Protein AF-A0A4Q4W1G9-F1 (afdb_monomer)

Mean predicted aligned error: 10.2 Å

pLDDT: mean 87.45, std 12.02, range [29.67, 98.62]

Secondary structure (DSSP, 8-state):
-PPPPP-BS----SGGG--HHHHHHHHT---EEEEEEEEES--SSEEEEEEEEEE-PPPTT------SEEEEEEE-SSHHHHHHHHHTTHHHHHHHIIIIIGGGS-HHHHTTSPPEEEEEEETTTTEEEEEEE---TT-EE--TTT---HHHHHHHHHHHHHHHHHHHHHHH-TT-HHHHTTSGGGS---SS-HHHHHHHHHHHHHHHGGGS-HHHHHHHHHHGGGHHHHHHHHHSS-GGGEEEE-S--SGGGEEE-TTS-EEE--GGG-EEEETHHHHHHHHHHSS-HHHHHHHHHHHHHHHHHHHHHHSPTTS-PPPPHHHHHHHHHHHHHHHHHHHHHHHHHS---SHHHHHHHHHHHHHHHHHHHTTGGGGS--------SPB---GGGGSPPPP-SSTTB-EEEEEEEEETTTTEEEEEEEEE-TTSSSEEEEEEEEETTTEEEEEEEEEE-PPEEETTEEEEEETTTEEEEEEEPTT-TTTEEEEEEEEEEEEEESSTHHHHH--SPPSEEEEEEEEEEEEE-S--EE-SSSSEEEEEEEEEEEEEETTEEEEEEEEEEEEEEE-SB--TTS-EEEEEEEEEPPPTT----EEEEEEEEE-TTSPPEEEEEEEETTEEEEEEEEEEEEEEEEEE-TT---EEEEEEEEEEEEEETTS--EEEEEEEEEE--EEEE-TTS-EEEEEEEEEEEEETTS-EEEEEEEEEEEE--

Radius of gyration: 28.92 Å; Cα contacts (8 Å, |Δi|>4): 1536; chains: 1; bounding box: 74×59×83 Å

Nearest PDB structures (foldseek):
  4r77-assembly3_A  TM=5.375E-01  e=1.457E-05  Streptococcus pneumoniae
  7s3l-assembly1_A  TM=6.159E-01  e=3.163E-04  Bacillus subtilis PY79
  6jql-assembly1_C  TM=5.377E-01  e=5.324E+00  Escherichia coli K-12
  7red-assembly1_A  TM=2.017E-01  e=4.221E-01  Acinetobacter baumannii NIPH 201
  2fwv-assembly1_A  TM=3.099E-01  e=2.956E+00  Mycobacterium tuberculosis H37Rv

Structure (mmCIF, N/CA/C/O backbone):
data_AF-A0A4Q4W1G9-F1
#
_entry.id   AF-A0A4Q4W1G9-F1
#
loop_
_atom_site.group_PDB
_atom_site.id
_atom_site.type_symbol
_atom_site.label_atom_id
_atom_site.label_alt_id
_atom_site.label_comp_id
_atom_site.label_asym_id
_atom_site.label_entity_id
_atom_site.label_seq_id
_atom_site.pdbx_PDB_ins_code
_atom_site.Cartn_x
_atom_site.Cartn_y
_atom_site.Cartn_z
_atom_site.occupancy
_atom_site.B_iso_or_equiv
_atom_site.auth_seq_id
_atom_site.auth_comp_id
_atom_site.auth_asym_id
_atom_site.auth_atom_id
_atom_site.pdbx_PDB_model_num
ATOM 1 N N . MET A 1 1 ? 17.589 25.157 -29.523 1.00 29.67 1 MET A N 1
ATOM 2 C CA . MET A 1 1 ? 17.420 25.247 -28.058 1.00 29.67 1 MET A CA 1
ATOM 3 C C . MET A 1 1 ? 16.070 24.643 -27.734 1.00 29.67 1 MET A C 1
ATOM 5 O O . MET A 1 1 ? 15.065 25.324 -27.847 1.00 29.67 1 MET A O 1
ATOM 9 N N . THR A 1 2 ? 16.032 23.342 -27.477 1.00 39.53 2 THR A N 1
ATOM 10 C CA . THR A 1 2 ? 14.802 22.628 -27.119 1.00 39.53 2 THR A CA 1
ATOM 11 C C . THR A 1 2 ? 14.507 22.911 -25.652 1.00 39.53 2 THR A C 1
ATOM 13 O O . THR A 1 2 ? 15.390 22.745 -24.807 1.00 39.53 2 THR A O 1
ATOM 16 N N . THR A 1 3 ? 13.313 23.416 -25.364 1.00 47.22 3 THR A N 1
ATOM 17 C CA . THR A 1 3 ? 12.813 23.644 -24.006 1.00 47.22 3 THR A CA 1
ATOM 18 C C . THR A 1 3 ? 12.919 22.341 -23.210 1.00 47.22 3 THR A C 1
ATOM 20 O O . THR A 1 3 ? 12.596 21.266 -23.711 1.00 47.22 3 THR A O 1
ATOM 23 N N . LYS A 1 4 ? 13.463 22.406 -21.987 1.00 51.66 4 LYS A N 1
ATOM 24 C CA . LYS A 1 4 ? 13.460 21.248 -21.083 1.00 51.66 4 LYS A CA 1
ATOM 25 C C . LYS A 1 4 ? 11.997 20.927 -20.749 1.00 51.66 4 LYS A C 1
ATOM 27 O O . LYS A 1 4 ? 11.289 21.874 -20.399 1.00 51.66 4 LYS A O 1
ATOM 32 N N . PRO A 1 5 ? 11.544 19.664 -20.827 1.00 58.09 5 PRO A N 1
ATOM 33 C CA . PRO A 1 5 ? 10.212 19.315 -20.358 1.00 58.09 5 PRO A CA 1
ATOM 34 C C . PRO A 1 5 ? 10.134 19.637 -18.862 1.00 58.09 5 PRO A C 1
ATOM 36 O O . PRO A 1 5 ? 10.911 19.124 -18.061 1.00 58.09 5 PRO A O 1
ATOM 39 N N . THR A 1 6 ? 9.244 20.552 -18.496 1.00 60.78 6 THR A N 1
ATOM 40 C CA . THR A 1 6 ? 8.862 20.815 -17.107 1.00 60.78 6 THR A CA 1
ATOM 41 C C . THR A 1 6 ? 7.570 20.072 -16.824 1.00 60.78 6 THR A C 1
ATOM 43 O O . THR A 1 6 ? 6.711 20.020 -17.703 1.00 60.78 6 THR A O 1
ATOM 46 N N . LEU A 1 7 ? 7.418 19.530 -15.613 1.00 70.00 7 LEU A N 1
ATOM 47 C CA . LEU A 1 7 ? 6.192 18.846 -15.209 1.00 70.00 7 LEU A CA 1
ATOM 48 C C . LEU A 1 7 ? 5.003 19.816 -15.325 1.00 70.00 7 LEU A C 1
ATOM 50 O O . LEU A 1 7 ? 4.918 20.793 -14.580 1.00 70.00 7 LEU A O 1
ATOM 54 N N . SER A 1 8 ? 4.137 19.588 -16.311 1.00 73.44 8 SER A N 1
ATOM 55 C CA . SER A 1 8 ? 2.957 20.418 -16.562 1.00 73.44 8 SER A CA 1
ATOM 56 C C . SER A 1 8 ? 1.809 19.980 -15.660 1.00 73.44 8 SER A C 1
ATOM 58 O O . SER A 1 8 ? 1.554 18.786 -15.542 1.00 73.44 8 SER A O 1
ATOM 60 N N . ALA A 1 9 ? 1.065 20.931 -15.089 1.00 66.06 9 ALA A N 1
ATOM 61 C CA . ALA A 1 9 ? -0.180 20.633 -14.373 1.00 66.06 9 ALA A CA 1
ATOM 62 C C . ALA A 1 9 ? -1.317 20.178 -15.314 1.00 66.06 9 ALA A C 1
ATOM 64 O O . ALA A 1 9 ? -2.353 19.706 -14.855 1.00 66.06 9 ALA A O 1
ATOM 65 N N . GLN A 1 10 ? -1.137 20.328 -16.631 1.00 70.94 10 GLN A N 1
ATOM 66 C CA . GLN A 1 10 ? -2.076 19.851 -17.644 1.00 70.94 10 GLN A CA 1
ATOM 67 C C . GLN A 1 10 ? -1.674 18.441 -18.084 1.00 70.94 10 GLN A C 1
ATOM 69 O O . GLN A 1 10 ? -0.694 18.282 -18.814 1.00 70.94 10 GLN A O 1
ATOM 74 N N . ALA A 1 11 ? -2.427 17.438 -17.629 1.00 79.56 11 ALA A N 1
ATOM 75 C CA . ALA A 1 11 ? -2.339 16.064 -18.113 1.00 79.56 11 ALA A CA 1
ATOM 76 C C . ALA A 1 11 ? -3.433 15.799 -19.159 1.00 79.56 11 ALA A C 1
ATOM 78 O O . ALA A 1 11 ? -4.575 16.227 -18.999 1.00 79.56 11 ALA A O 1
ATOM 79 N N . ILE A 1 12 ? -3.076 15.087 -20.225 1.00 88.50 12 ILE A N 1
ATOM 80 C CA . ILE A 1 12 ? -4.009 14.573 -21.229 1.00 88.50 12 ILE A CA 1
ATOM 81 C C . ILE A 1 12 ? -4.560 13.243 -20.717 1.00 88.50 12 ILE A C 1
ATOM 83 O O . ILE A 1 12 ? -3.827 12.273 -20.549 1.00 88.50 12 ILE A O 1
ATOM 87 N N . GLU A 1 13 ? -5.862 13.184 -20.487 1.00 86.50 13 GLU A N 1
ATOM 88 C CA . GLU A 1 13 ? -6.550 11.998 -19.973 1.00 86.50 13 GLU A CA 1
ATOM 89 C C . GLU A 1 13 ? -7.184 11.169 -21.091 1.00 86.50 13 GLU A C 1
ATOM 91 O O . GLU A 1 13 ? -7.410 9.970 -20.929 1.00 86.50 13 GLU A O 1
ATOM 96 N N . LYS A 1 14 ? -7.483 11.803 -22.230 1.00 89.44 14 LYS A N 1
ATOM 97 C CA . LYS A 1 14 ? -8.121 11.172 -23.388 1.00 89.44 14 LYS A CA 1
ATOM 98 C C . LYS A 1 14 ? -7.489 11.653 -24.687 1.00 89.44 14 LYS A C 1
ATOM 100 O O . LYS A 1 14 ? -7.092 12.807 -24.817 1.00 89.44 14 LYS A O 1
ATOM 105 N N . VAL A 1 15 ? -7.434 10.767 -25.680 1.00 91.19 15 VAL A N 1
ATOM 106 C CA . VAL A 1 15 ? -6.819 11.062 -26.985 1.00 91.19 15 VAL A CA 1
ATOM 107 C C . VAL A 1 15 ? -7.512 12.207 -27.741 1.00 91.19 15 VAL A C 1
ATOM 109 O O . VAL A 1 15 ? -6.861 12.923 -28.495 1.00 91.19 15 VAL A O 1
ATOM 112 N N . ASP A 1 16 ? -8.811 12.421 -27.519 1.00 91.31 16 ASP A N 1
ATOM 113 C CA . ASP A 1 16 ? -9.602 13.493 -28.141 1.00 91.31 16 ASP A CA 1
ATOM 114 C C . ASP A 1 16 ? -9.283 14.896 -27.595 1.00 91.31 16 ASP A C 1
ATOM 116 O O . ASP A 1 16 ? -9.652 15.892 -28.214 1.00 91.31 16 ASP A O 1
ATOM 120 N N . GLN A 1 17 ? -8.553 14.987 -26.480 1.00 92.25 17 GLN A N 1
ATOM 121 C CA . GLN A 1 17 ? -8.043 16.248 -25.941 1.00 92.25 17 GLN A CA 1
ATOM 122 C C . GLN A 1 17 ? -6.784 16.738 -26.675 1.00 92.25 17 GLN A C 1
ATOM 124 O O . GLN A 1 17 ? -6.371 17.881 -26.485 1.00 92.25 17 GLN A O 1
ATOM 129 N N . VAL A 1 18 ? -6.152 15.899 -27.506 1.00 94.19 18 VAL A N 1
ATOM 130 C CA . VAL A 1 18 ? -4.949 16.279 -28.257 1.00 94.19 18 VAL A CA 1
ATOM 131 C C . VAL A 1 18 ? -5.339 17.166 -29.438 1.00 94.19 18 VAL A C 1
ATOM 133 O O . VAL A 1 18 ? -6.163 16.789 -30.269 1.00 94.19 18 VAL A O 1
ATOM 136 N N . THR A 1 19 ? -4.709 18.336 -29.551 1.00 95.12 19 THR A N 1
ATOM 137 C CA . THR A 1 19 ? -4.932 19.278 -30.658 1.00 95.12 19 THR A CA 1
ATOM 138 C C . THR A 1 19 ? -3.658 19.531 -31.459 1.00 95.12 19 THR A C 1
ATOM 140 O O . THR A 1 19 ? -2.544 19.270 -31.001 1.00 95.12 19 THR A O 1
ATOM 143 N N . VAL A 1 20 ? -3.808 20.065 -32.675 1.00 94.50 20 VAL A N 1
ATOM 144 C CA . VAL A 1 20 ? -2.667 20.468 -33.514 1.00 94.50 20 VAL A CA 1
ATOM 145 C C . VAL A 1 20 ? -1.852 21.568 -32.832 1.00 94.50 20 VAL A C 1
ATOM 147 O O . VAL A 1 20 ? -0.624 21.544 -32.891 1.00 94.50 20 VAL A O 1
ATOM 150 N N . GLU A 1 21 ? -2.520 22.501 -32.155 1.00 92.88 21 GLU A N 1
ATOM 151 C CA . GLU A 1 21 ? -1.894 23.594 -31.412 1.00 92.88 21 GLU A CA 1
ATOM 152 C C . GLU A 1 21 ? -1.038 23.055 -30.264 1.00 92.88 21 GLU A C 1
ATOM 154 O O . GLU A 1 21 ? 0.126 23.435 -30.143 1.00 92.88 21 GLU A O 1
ATOM 159 N N . PHE A 1 22 ? -1.583 22.113 -29.487 1.00 92.81 22 PHE A N 1
ATOM 160 C CA . PHE A 1 22 ? -0.848 21.445 -28.417 1.00 92.81 22 PHE A CA 1
ATOM 161 C C . PHE A 1 22 ? 0.396 20.726 -28.956 1.00 92.81 22 PHE A C 1
ATOM 163 O O . PHE A 1 22 ? 1.487 20.887 -28.414 1.00 92.81 22 PHE A O 1
ATOM 170 N N . LEU A 1 23 ? 0.262 19.965 -30.048 1.00 93.31 23 LEU A N 1
ATOM 171 C CA . LEU A 1 23 ? 1.391 19.248 -30.649 1.00 93.31 23 LEU A CA 1
ATOM 172 C C . LEU A 1 23 ? 2.463 20.205 -31.183 1.00 93.31 23 LEU A C 1
ATOM 174 O O . LEU A 1 23 ? 3.655 19.950 -31.013 1.00 93.31 23 LEU A O 1
ATOM 178 N N . ALA A 1 24 ? 2.060 21.315 -31.803 1.00 90.62 24 ALA A N 1
ATOM 179 C CA . ALA A 1 24 ? 2.986 22.328 -32.298 1.00 90.62 24 ALA A CA 1
ATOM 180 C C . ALA A 1 24 ? 3.779 22.982 -31.153 1.00 90.62 24 ALA A C 1
ATOM 182 O O . ALA A 1 24 ? 4.994 23.170 -31.270 1.00 90.62 24 ALA A O 1
ATOM 183 N N . GLU A 1 25 ? 3.109 23.280 -30.037 1.00 90.19 25 GLU A N 1
ATOM 184 C CA . GLU A 1 25 ? 3.729 23.824 -28.828 1.00 90.19 25 GLU A CA 1
ATOM 185 C C . GLU A 1 25 ? 4.684 22.813 -28.176 1.00 90.19 25 GLU A C 1
ATOM 187 O O . GLU A 1 25 ? 5.869 23.111 -28.005 1.00 90.19 25 GLU A O 1
ATOM 192 N N . ALA A 1 26 ? 4.203 21.600 -27.885 1.00 89.44 26 ALA A N 1
ATOM 193 C CA . ALA A 1 26 ? 4.970 20.550 -27.216 1.00 89.44 26 ALA A CA 1
ATOM 194 C C . ALA A 1 26 ? 6.232 20.154 -28.000 1.00 89.44 26 ALA A C 1
ATOM 196 O O . ALA A 1 26 ? 7.303 19.966 -27.425 1.00 89.44 26 ALA A O 1
ATOM 197 N N . LEU A 1 27 ? 6.135 20.072 -29.330 1.00 88.81 27 LEU A N 1
ATOM 198 C CA . LEU A 1 27 ? 7.281 19.763 -30.186 1.00 88.81 27 LEU A CA 1
ATOM 199 C C . LEU A 1 27 ? 8.172 20.981 -30.453 1.00 88.81 27 LEU A C 1
ATOM 201 O O . LEU A 1 27 ? 9.301 20.818 -30.917 1.00 88.81 27 LEU A O 1
ATOM 205 N N . SER A 1 28 ? 7.686 22.195 -30.171 1.00 88.19 28 SER A N 1
ATOM 206 C CA . SER A 1 28 ? 8.297 23.454 -30.612 1.00 88.19 28 SER A CA 1
ATOM 207 C C . SER A 1 28 ? 8.511 23.496 -32.137 1.00 88.19 28 SER A C 1
ATOM 209 O O . SER A 1 28 ? 9.556 23.938 -32.621 1.00 88.19 28 SER A O 1
ATOM 211 N N . ILE A 1 29 ? 7.521 23.016 -32.904 1.00 84.56 29 ILE A N 1
ATOM 212 C CA . ILE A 1 29 ? 7.545 22.918 -34.375 1.00 84.56 29 ILE A CA 1
ATOM 213 C C . ILE A 1 29 ? 6.284 23.560 -34.957 1.00 84.56 29 ILE A C 1
ATOM 215 O O . ILE A 1 29 ? 5.172 23.296 -34.518 1.00 84.56 29 ILE A O 1
ATOM 219 N N . SER A 1 30 ? 6.443 24.363 -36.010 1.00 83.25 30 SER A N 1
ATOM 220 C CA . SER A 1 30 ? 5.324 24.945 -36.754 1.00 83.25 30 SER A CA 1
ATOM 221 C C . SER A 1 30 ? 4.944 24.128 -37.994 1.00 83.25 30 SER A C 1
ATOM 223 O O . SER A 1 30 ? 5.764 23.417 -38.585 1.00 83.25 30 SER A O 1
ATOM 225 N N . GLY A 1 31 ? 3.695 24.293 -38.438 1.00 85.69 31 GLY A N 1
ATOM 226 C CA . GLY A 1 31 ? 3.216 23.765 -39.717 1.00 85.69 31 GLY A CA 1
ATOM 227 C C . GLY A 1 31 ? 2.633 22.355 -39.669 1.00 85.69 31 GLY A C 1
ATOM 228 O O . GLY A 1 31 ? 2.434 21.775 -40.733 1.00 85.69 31 GLY A O 1
ATOM 229 N N . ILE A 1 32 ? 2.351 21.810 -38.483 1.00 91.12 32 ILE A N 1
ATOM 230 C CA . ILE A 1 32 ? 1.475 20.638 -38.341 1.00 91.12 32 ILE A CA 1
ATOM 231 C C . ILE A 1 32 ? 0.072 21.066 -38.792 1.00 91.12 32 ILE A C 1
ATOM 233 O O . ILE A 1 32 ? -0.419 22.103 -38.351 1.00 91.12 32 ILE A O 1
ATOM 237 N N . ILE A 1 33 ? -0.548 20.314 -39.702 1.00 94.50 33 ILE A N 1
ATOM 238 C CA . ILE A 1 33 ? -1.888 20.615 -40.245 1.00 94.50 33 ILE A CA 1
ATOM 239 C C . ILE A 1 33 ? -2.954 19.633 -39.761 1.00 94.50 33 ILE A C 1
ATOM 241 O O . ILE A 1 33 ? -4.130 19.973 -39.706 1.00 94.50 33 ILE A O 1
ATOM 245 N N . SER A 1 34 ? -2.558 18.400 -39.453 1.00 95.31 34 SER A N 1
ATOM 246 C CA . SER A 1 34 ? -3.424 17.352 -38.914 1.00 95.31 34 SER A CA 1
ATOM 247 C C . SER A 1 34 ? -2.569 16.219 -38.358 1.00 95.31 34 SER A C 1
ATOM 249 O O . SER A 1 34 ? -1.368 16.148 -38.629 1.00 95.31 34 SER A O 1
ATOM 251 N N . PHE A 1 35 ? -3.193 15.316 -37.611 1.00 96.94 35 PHE A N 1
ATOM 252 C CA . PHE A 1 35 ? -2.576 14.072 -37.178 1.00 96.94 35 PHE A CA 1
ATOM 253 C C . PHE A 1 35 ? -3.605 12.937 -37.168 1.00 96.94 35 PHE A C 1
ATOM 255 O O . PHE A 1 35 ? -4.812 13.183 -37.166 1.00 96.94 35 PHE A O 1
ATOM 262 N N . VAL A 1 36 ? -3.124 11.694 -37.155 1.00 97.19 36 VAL A N 1
ATOM 263 C CA . VAL A 1 36 ? -3.950 10.493 -36.966 1.00 97.19 36 VAL A CA 1
ATOM 264 C C . VAL A 1 36 ? -3.428 9.728 -35.759 1.00 97.19 36 VAL A C 1
ATOM 266 O O . VAL A 1 36 ? -2.254 9.367 -35.725 1.00 97.19 36 VAL A O 1
ATOM 269 N N . ALA A 1 37 ? -4.295 9.470 -34.780 1.00 96.81 37 ALA A N 1
ATOM 270 C CA . ALA A 1 37 ? -3.965 8.674 -33.605 1.00 96.81 37 ALA A CA 1
ATOM 271 C C . ALA A 1 37 ? -4.338 7.203 -33.823 1.00 96.81 37 ALA A C 1
ATOM 273 O O . ALA A 1 37 ? -5.496 6.882 -34.084 1.00 96.81 37 ALA A O 1
ATOM 274 N N . THR A 1 38 ? -3.368 6.303 -33.682 1.00 95.56 38 THR A N 1
ATOM 275 C CA . THR A 1 38 ? -3.578 4.851 -33.746 1.00 95.56 38 THR A CA 1
ATOM 276 C C . THR A 1 38 ? -3.177 4.230 -32.420 1.00 95.56 38 THR A C 1
ATOM 278 O O . THR A 1 38 ? -2.022 4.351 -32.014 1.00 95.56 38 THR A O 1
ATOM 281 N N . LYS A 1 39 ? -4.111 3.557 -31.741 1.00 93.06 39 LYS A N 1
ATOM 282 C CA . LYS A 1 39 ? -3.805 2.829 -30.503 1.00 93.06 39 LYS A CA 1
ATOM 283 C C . LYS A 1 39 ? -2.840 1.678 -30.802 1.00 93.06 39 LYS A C 1
ATOM 285 O O . LYS A 1 39 ? -3.062 0.919 -31.745 1.00 93.06 39 LYS A O 1
ATOM 290 N N . ILE A 1 40 ? -1.788 1.554 -30.000 1.00 89.44 40 ILE A N 1
ATOM 291 C CA . ILE A 1 40 ? -0.778 0.496 -30.087 1.00 89.44 40 ILE A CA 1
ATOM 292 C C . ILE A 1 40 ? -0.569 -0.158 -28.717 1.00 89.44 40 ILE A C 1
ATOM 294 O O . ILE A 1 40 ? -0.825 0.446 -27.677 1.00 89.44 40 ILE A O 1
ATOM 298 N N . GLY A 1 41 ? -0.087 -1.402 -28.719 1.00 77.88 41 GLY A N 1
ATOM 299 C CA . GLY A 1 41 ? 0.123 -2.177 -27.496 1.00 77.88 41 GLY A CA 1
ATOM 300 C C . GLY A 1 41 ? -1.174 -2.683 -26.851 1.00 77.88 41 GLY A C 1
ATOM 301 O O . GLY A 1 41 ? -2.281 -2.439 -27.332 1.00 77.88 41 GLY A O 1
ATOM 302 N N . THR A 1 42 ? -1.022 -3.439 -25.764 1.00 66.25 42 THR A N 1
ATOM 303 C CA . THR A 1 42 ? -2.128 -4.080 -25.027 1.00 66.25 42 THR A CA 1
ATOM 304 C C . THR A 1 42 ? -2.573 -3.294 -23.790 1.00 66.25 42 THR A C 1
ATOM 306 O O . THR A 1 42 ? -3.697 -3.491 -23.345 1.00 66.25 42 THR A O 1
ATOM 309 N N . GLY A 1 43 ? -1.728 -2.388 -23.278 1.00 63.44 43 GLY A N 1
ATOM 310 C CA . GLY A 1 43 ? -2.055 -1.334 -22.309 1.00 63.44 43 GLY A CA 1
ATOM 311 C C . GLY A 1 43 ? -2.873 -1.758 -21.082 1.00 63.44 43 GLY A C 1
ATOM 312 O O . GLY A 1 43 ? -4.063 -1.462 -21.017 1.00 63.44 43 GLY A O 1
ATOM 313 N N . GLN A 1 44 ? -2.250 -2.413 -20.093 1.00 67.81 44 GLN A N 1
ATOM 314 C CA . GLN A 1 44 ? -2.946 -2.848 -18.865 1.00 67.81 44 GLN A CA 1
ATOM 315 C C . GLN A 1 44 ? -3.227 -1.687 -17.892 1.00 67.81 44 GLN A C 1
ATOM 317 O O . GLN A 1 44 ? -4.337 -1.553 -17.372 1.00 67.81 44 GLN A O 1
ATOM 322 N N . VAL A 1 45 ? -2.230 -0.822 -17.671 1.00 75.38 45 VAL A N 1
ATOM 323 C CA . VAL A 1 45 ? -2.300 0.319 -16.736 1.00 75.38 45 VAL A CA 1
ATOM 324 C C . VAL A 1 45 ? -2.368 1.680 -17.436 1.00 75.38 45 VAL A C 1
ATOM 326 O O . VAL A 1 45 ? -2.600 2.688 -16.781 1.00 75.38 45 VAL A O 1
ATOM 329 N N . GLY A 1 46 ? -2.238 1.737 -18.760 1.00 85.19 46 GLY A N 1
ATOM 330 C CA . GLY A 1 46 ? -2.318 2.963 -19.558 1.00 85.19 46 GLY A CA 1
ATOM 331 C C . GLY A 1 46 ? -2.551 2.655 -21.033 1.00 85.19 46 GLY A C 1
ATOM 332 O O . GLY A 1 46 ? -2.363 1.519 -21.465 1.00 85.19 46 GLY A O 1
ATOM 333 N N . GLU A 1 47 ? -2.962 3.651 -21.810 1.00 90.50 47 GLU A N 1
ATOM 334 C CA . GLU A 1 47 ? -3.075 3.536 -23.263 1.00 90.50 47 GLU A CA 1
ATOM 335 C C . GLU A 1 47 ? -1.899 4.213 -23.958 1.00 90.50 47 GLU A C 1
ATOM 337 O O . GLU A 1 47 ? -1.422 5.264 -23.529 1.00 90.50 47 GLU A O 1
ATOM 342 N N . VAL A 1 48 ? -1.460 3.620 -25.067 1.00 93.19 48 VAL A N 1
ATOM 343 C CA . VAL A 1 48 ? -0.393 4.159 -25.906 1.00 93.19 48 VAL A CA 1
ATOM 344 C C . VAL A 1 48 ? -0.938 4.367 -27.314 1.00 93.19 48 VAL A C 1
ATOM 346 O O . VAL A 1 48 ? -1.534 3.468 -27.907 1.00 93.19 48 VAL A O 1
ATOM 349 N N . TYR A 1 49 ? -0.735 5.559 -27.859 1.00 95.44 49 TYR A N 1
ATOM 350 C CA . TYR A 1 49 ? -1.136 5.940 -29.206 1.00 95.44 49 TYR A CA 1
ATOM 351 C C . TYR A 1 49 ? 0.086 6.379 -29.999 1.00 95.44 49 TYR A C 1
ATOM 353 O O . TYR A 1 49 ? 0.865 7.213 -29.549 1.00 95.44 49 TYR A O 1
ATOM 361 N N . ARG A 1 50 ? 0.218 5.872 -31.221 1.00 95.75 50 ARG A N 1
ATOM 362 C CA . ARG A 1 50 ? 1.104 6.451 -32.229 1.00 95.75 50 ARG A CA 1
ATOM 363 C C . ARG A 1 50 ? 0.348 7.550 -32.962 1.00 95.75 50 ARG A C 1
ATOM 365 O O . ARG A 1 50 ? -0.702 7.286 -33.548 1.00 95.75 50 ARG A O 1
ATOM 372 N N . LEU A 1 51 ? 0.875 8.766 -32.924 1.00 96.94 51 LEU A N 1
ATOM 373 C CA . LEU A 1 51 ? 0.340 9.915 -33.643 1.00 96.94 51 LEU A CA 1
ATOM 374 C C . LEU A 1 51 ? 1.160 10.122 -34.918 1.00 96.94 51 LEU A C 1
ATOM 376 O O . LEU A 1 51 ? 2.333 10.479 -34.838 1.00 96.94 51 LEU A O 1
ATOM 380 N N . SER A 1 52 ? 0.556 9.898 -36.083 1.00 96.44 52 SER A N 1
ATOM 381 C CA . SER A 1 52 ? 1.155 10.220 -37.386 1.00 96.44 52 SER A CA 1
ATOM 382 C C . SER A 1 52 ? 0.888 11.680 -37.726 1.00 96.44 52 SER A C 1
ATOM 384 O O . SER A 1 52 ? -0.276 12.079 -37.787 1.00 96.44 52 SER A O 1
ATOM 386 N N . LEU A 1 53 ? 1.940 12.473 -37.929 1.00 94.94 53 LEU A N 1
ATOM 387 C CA . LEU A 1 53 ? 1.854 13.921 -38.112 1.00 94.94 53 LEU A CA 1
ATOM 388 C C . LEU A 1 53 ? 1.887 14.289 -39.597 1.00 94.94 53 LEU A C 1
ATOM 390 O O . LEU A 1 53 ? 2.771 13.869 -40.336 1.00 94.94 53 LEU A O 1
ATOM 394 N N . ASN A 1 54 ? 0.948 15.130 -40.032 1.00 93.69 54 ASN A N 1
ATOM 395 C CA . ASN A 1 54 ? 0.951 15.696 -41.377 1.00 93.69 54 ASN A CA 1
ATOM 396 C C . ASN A 1 54 ? 1.379 17.159 -41.317 1.00 93.69 54 ASN A C 1
ATOM 398 O O . ASN A 1 54 ? 0.830 17.946 -40.539 1.00 93.69 54 ASN A O 1
ATOM 402 N N . TYR A 1 55 ? 2.307 17.541 -42.191 1.00 90.75 55 TYR A N 1
ATOM 403 C CA . TYR A 1 55 ? 2.827 18.901 -42.276 1.00 90.75 55 TYR A CA 1
ATOM 404 C C . TYR A 1 55 ? 2.364 19.615 -43.549 1.00 90.75 55 TYR A C 1
ATOM 406 O O . TYR A 1 55 ? 2.252 19.018 -44.619 1.00 90.75 55 TYR A O 1
ATOM 414 N N . GLY A 1 56 ? 2.128 20.921 -43.438 1.00 85.94 56 GLY A N 1
ATOM 415 C CA . GLY A 1 56 ? 1.979 21.810 -44.587 1.00 85.94 56 GLY A CA 1
ATOM 416 C C . GLY A 1 56 ? 3.320 22.103 -45.272 1.00 85.94 56 GLY A C 1
ATOM 417 O O . GLY A 1 56 ? 4.382 21.642 -44.843 1.00 85.94 56 GLY A O 1
ATOM 418 N N . ALA A 1 57 ? 3.285 22.922 -46.328 1.00 77.38 57 ALA A N 1
ATOM 419 C CA . ALA A 1 57 ? 4.488 23.322 -47.056 1.00 77.38 57 ALA A CA 1
ATOM 420 C C . ALA A 1 57 ? 5.527 23.969 -46.120 1.00 77.38 57 ALA A C 1
ATOM 422 O O . ALA A 1 57 ? 5.224 24.904 -45.377 1.00 77.38 57 ALA A O 1
ATOM 423 N N . THR A 1 58 ? 6.764 23.471 -46.156 1.00 67.50 58 THR A N 1
ATOM 424 C CA . THR A 1 58 ? 7.875 24.018 -45.369 1.00 67.50 58 THR A CA 1
ATOM 425 C C . THR A 1 58 ? 8.259 25.397 -45.912 1.00 67.50 58 THR A C 1
ATOM 427 O O . THR A 1 58 ? 8.573 25.500 -47.100 1.00 67.50 58 THR A O 1
ATOM 430 N N . PRO A 1 59 ? 8.283 26.465 -45.092 1.00 61.50 59 PRO A N 1
ATOM 431 C CA . PRO A 1 59 ? 8.872 27.731 -45.509 1.00 61.50 59 PRO A CA 1
ATOM 432 C C . PRO A 1 59 ? 10.334 27.506 -45.916 1.00 61.50 59 PRO A C 1
ATOM 434 O O . PRO A 1 59 ? 11.103 26.888 -45.179 1.00 61.50 59 PRO A O 1
ATOM 437 N N . SER A 1 60 ? 10.723 27.979 -47.099 1.00 53.25 60 SER A N 1
ATOM 438 C CA . SER A 1 60 ? 12.084 27.827 -47.620 1.00 53.25 60 SER A CA 1
ATOM 439 C C . SER A 1 60 ? 13.119 28.405 -46.644 1.00 53.25 60 SER A C 1
ATOM 441 O O . SER A 1 60 ? 13.057 29.594 -46.334 1.00 53.25 60 SER A O 1
ATOM 443 N N . GLY A 1 61 ? 14.076 27.583 -46.192 1.00 55.50 61 GLY A N 1
ATOM 444 C CA . GLY A 1 61 ? 15.223 28.013 -45.375 1.00 55.50 61 GLY A CA 1
ATOM 445 C C . GLY A 1 61 ? 15.265 27.515 -43.922 1.00 55.50 61 GLY A C 1
ATOM 446 O O . GLY A 1 61 ? 16.233 27.814 -43.229 1.00 55.50 61 GLY A O 1
ATOM 447 N N . LEU A 1 62 ? 14.276 26.744 -43.455 1.00 55.44 62 LEU A N 1
ATOM 448 C CA . LEU A 1 62 ? 14.276 26.139 -42.114 1.00 55.44 62 LEU A CA 1
ATOM 449 C C . LEU A 1 62 ? 14.525 24.622 -42.190 1.00 55.44 62 LEU A C 1
ATOM 451 O O . LEU A 1 62 ? 13.634 23.872 -42.576 1.00 55.44 62 LEU A O 1
ATOM 455 N N . ASN A 1 63 ? 15.713 24.165 -41.774 1.00 52.38 63 ASN A N 1
ATOM 456 C CA . ASN A 1 63 ? 15.957 22.756 -41.435 1.00 52.38 63 ASN A CA 1
ATOM 457 C C . ASN A 1 63 ? 15.514 22.528 -39.984 1.00 52.38 63 ASN A C 1
ATOM 459 O O . ASN A 1 63 ? 16.322 22.600 -39.060 1.00 52.38 63 ASN A O 1
ATOM 463 N N . LEU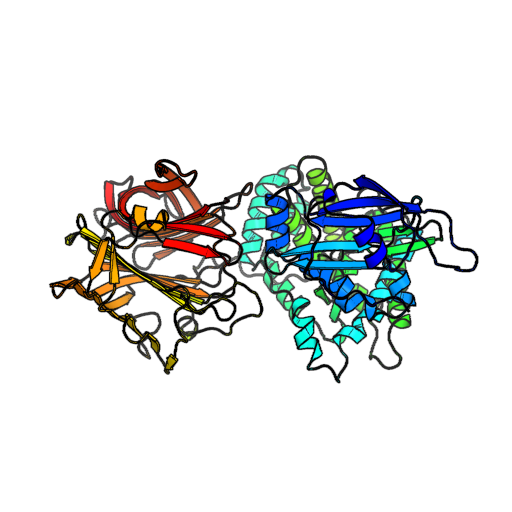 A 1 64 ? 14.214 22.321 -39.782 1.00 62.03 64 LEU A N 1
ATOM 464 C CA . LEU A 1 64 ? 13.694 21.807 -38.518 1.00 62.03 64 LEU A CA 1
ATOM 465 C C . LEU A 1 64 ? 13.545 20.294 -38.651 1.00 62.03 64 LEU A C 1
ATOM 467 O O . LEU A 1 64 ? 12.953 19.816 -39.616 1.00 62.03 64 LEU A O 1
ATOM 471 N N . GLU A 1 65 ? 14.085 19.560 -37.686 1.00 72.94 65 GLU A N 1
ATOM 472 C CA . GLU A 1 65 ? 13.819 18.134 -37.522 1.00 72.94 65 GLU A CA 1
ATOM 473 C C . GLU A 1 65 ? 12.315 17.963 -37.252 1.00 72.94 65 GLU A C 1
ATOM 475 O O . GLU A 1 65 ? 11.796 18.501 -36.273 1.00 72.94 65 GLU A O 1
ATOM 480 N N . ARG A 1 66 ? 11.596 17.314 -38.176 1.00 84.88 66 ARG A N 1
ATOM 481 C CA . ARG A 1 66 ? 10.142 17.105 -38.124 1.00 84.88 66 ARG A CA 1
ATOM 482 C C . ARG A 1 66 ? 9.867 15.605 -38.023 1.00 84.88 66 ARG A C 1
ATOM 484 O O . ARG A 1 66 ? 10.125 14.916 -39.006 1.00 84.88 66 ARG A O 1
ATOM 491 N N . PRO A 1 67 ? 9.402 15.093 -36.872 1.00 89.62 67 PRO A N 1
ATOM 492 C CA . PRO A 1 67 ? 9.100 13.675 -36.746 1.00 89.62 67 PRO A CA 1
ATOM 493 C C . PRO A 1 67 ? 7.830 13.321 -37.530 1.00 89.62 67 PRO A C 1
ATOM 495 O O . PRO A 1 67 ? 6.809 13.987 -37.391 1.00 89.62 67 PRO A O 1
ATOM 498 N N . ASP A 1 68 ? 7.871 12.246 -38.316 1.00 91.50 68 ASP A N 1
ATOM 499 C CA . ASP A 1 68 ? 6.676 11.730 -39.001 1.00 91.50 68 ASP A CA 1
ATOM 500 C C . ASP A 1 68 ? 5.683 11.097 -38.012 1.00 91.50 68 ASP A C 1
ATOM 502 O O . ASP A 1 68 ? 4.467 11.117 -38.227 1.00 91.50 68 ASP A O 1
ATOM 506 N N . THR A 1 69 ? 6.191 10.549 -36.903 1.00 95.25 69 THR A N 1
ATOM 507 C CA . THR A 1 69 ? 5.385 9.969 -35.830 1.00 95.25 69 THR A CA 1
ATOM 508 C C . THR A 1 69 ? 5.935 10.304 -34.447 1.00 95.25 69 THR A C 1
ATOM 510 O O . THR A 1 69 ? 7.133 10.513 -34.255 1.00 95.25 69 THR A O 1
ATOM 513 N N . ILE A 1 70 ? 5.036 10.338 -33.466 1.00 96.06 70 ILE A N 1
ATOM 514 C CA . ILE A 1 70 ? 5.337 10.477 -32.036 1.00 96.06 70 ILE A CA 1
ATOM 515 C C . ILE A 1 70 ? 4.420 9.559 -31.227 1.00 96.06 70 ILE A C 1
ATOM 517 O O . ILE A 1 70 ? 3.380 9.116 -31.721 1.00 96.06 70 ILE A O 1
ATOM 521 N N . ILE A 1 71 ? 4.781 9.290 -29.977 1.00 96.69 71 ILE A N 1
ATOM 522 C CA . ILE A 1 71 ? 4.018 8.430 -29.073 1.00 96.69 71 ILE A CA 1
ATOM 523 C C . ILE A 1 71 ? 3.343 9.268 -27.993 1.00 96.69 71 ILE A C 1
ATOM 525 O O . ILE A 1 71 ? 3.991 10.064 -27.324 1.00 96.69 71 ILE A O 1
ATOM 529 N N . LEU A 1 72 ? 2.048 9.057 -27.799 1.00 96.50 72 LEU A N 1
ATOM 530 C CA . LEU A 1 72 ? 1.267 9.580 -26.686 1.00 96.50 72 LEU A CA 1
ATOM 531 C C . LEU A 1 72 ? 0.960 8.430 -25.718 1.00 96.50 72 LEU A C 1
ATOM 533 O O . LEU A 1 72 ? 0.329 7.455 -26.120 1.00 96.50 72 LEU A O 1
ATOM 537 N N . LYS A 1 73 ? 1.365 8.551 -24.452 1.00 95.88 73 LYS A N 1
ATOM 538 C CA . LYS A 1 73 ? 0.979 7.637 -23.362 1.00 95.88 73 LYS A CA 1
ATOM 539 C C . LYS A 1 73 ? 0.057 8.380 -22.397 1.00 95.88 73 LYS A C 1
ATOM 541 O O . LYS A 1 73 ? 0.402 9.476 -21.956 1.00 95.88 73 LYS A O 1
ATOM 546 N N . ILE A 1 74 ? -1.106 7.803 -22.106 1.00 94.56 74 ILE A N 1
ATOM 547 C CA . ILE A 1 74 ? -2.155 8.381 -21.247 1.00 94.56 74 ILE A CA 1
ATOM 548 C C . ILE A 1 74 ? -2.713 7.321 -20.280 1.00 94.56 74 ILE A C 1
ATOM 550 O O . ILE A 1 74 ? -2.475 6.124 -20.483 1.00 94.56 74 ILE A O 1
ATOM 554 N N . PRO A 1 75 ? -3.443 7.712 -19.219 1.00 90.88 75 PRO A N 1
ATOM 555 C CA . PRO A 1 75 ? -3.970 6.778 -18.228 1.00 90.88 75 PRO A CA 1
ATOM 556 C C . PRO A 1 75 ? -4.987 5.799 -18.823 1.00 90.88 75 PRO A C 1
ATOM 558 O O . PRO A 1 75 ? -5.577 6.037 -19.876 1.00 90.88 75 PRO A O 1
ATOM 561 N N . SER A 1 76 ? -5.231 4.689 -18.123 1.00 86.56 76 SER A N 1
ATOM 562 C CA . SER A 1 76 ? -6.222 3.704 -18.565 1.00 86.56 76 SER A CA 1
ATOM 563 C C . SER A 1 76 ? -7.646 4.275 -18.471 1.00 86.56 76 SER A C 1
ATOM 565 O O . SER A 1 76 ? -7.994 4.874 -17.444 1.00 86.56 76 SER A O 1
ATOM 567 N N . PRO A 1 77 ? -8.522 4.052 -19.472 1.00 82.19 77 PRO A N 1
ATOM 568 C CA . PRO A 1 77 ? -9.931 4.415 -19.365 1.00 82.19 77 PRO A CA 1
ATOM 569 C C . PRO A 1 77 ? -10.673 3.524 -18.358 1.00 82.19 77 PRO A C 1
ATOM 571 O O . PRO A 1 77 ? -11.686 3.965 -17.812 1.00 82.19 77 PRO A O 1
ATOM 574 N N . ASN A 1 78 ? -10.157 2.322 -18.052 1.00 79.88 78 ASN A N 1
ATOM 575 C CA . ASN A 1 78 ? -10.712 1.435 -17.028 1.00 79.88 78 ASN A CA 1
ATOM 576 C C . ASN A 1 78 ? -10.500 2.053 -15.627 1.00 79.88 78 ASN A C 1
ATOM 578 O O . ASN A 1 78 ? -9.348 2.193 -15.199 1.00 79.88 78 ASN A O 1
ATOM 582 N N . PRO A 1 79 ? -11.576 2.399 -14.890 1.00 74.94 79 PRO A N 1
ATOM 583 C CA . PRO A 1 79 ? -11.466 3.014 -13.568 1.00 74.94 79 PRO A CA 1
ATOM 584 C C . PRO A 1 79 ? -10.692 2.175 -12.546 1.00 74.94 79 PRO A C 1
ATOM 586 O O . PRO A 1 79 ? -9.948 2.740 -11.753 1.00 74.94 79 PRO A O 1
ATOM 589 N N . GLN A 1 80 ? -10.808 0.846 -12.587 1.00 69.56 80 GLN A N 1
ATOM 590 C CA . GLN A 1 80 ? -10.152 -0.058 -11.639 1.00 69.56 80 GLN A CA 1
ATOM 591 C C . GLN A 1 80 ? -8.637 -0.138 -11.880 1.00 69.56 80 GLN A C 1
ATOM 593 O O . GLN A 1 80 ? -7.847 -0.013 -10.938 1.00 69.56 80 GLN A O 1
ATOM 598 N N . SER A 1 81 ? -8.218 -0.283 -13.144 1.00 75.81 81 SER A N 1
ATOM 599 C CA . SER A 1 81 ? -6.796 -0.240 -13.518 1.00 75.81 81 SER A CA 1
ATOM 600 C C . SER A 1 81 ? -6.180 1.116 -13.174 1.00 75.81 81 SER A C 1
ATOM 602 O O . SER A 1 81 ? -5.081 1.177 -12.624 1.00 75.81 81 SER A O 1
ATOM 604 N N . ARG A 1 82 ? -6.912 2.205 -13.446 1.00 80.75 82 ARG A N 1
ATOM 605 C CA . ARG A 1 82 ? -6.484 3.574 -13.141 1.00 80.75 82 ARG A CA 1
ATOM 606 C C . ARG A 1 82 ? -6.345 3.809 -11.637 1.00 80.75 82 ARG A C 1
ATOM 608 O O . ARG A 1 82 ? -5.311 4.308 -11.206 1.00 80.75 82 ARG A O 1
ATOM 615 N N . ALA A 1 83 ? -7.329 3.399 -10.837 1.00 72.69 83 ALA A N 1
ATOM 616 C CA . ALA A 1 83 ? -7.284 3.514 -9.379 1.00 72.69 83 ALA A CA 1
ATOM 617 C C . ALA A 1 83 ? -6.102 2.736 -8.777 1.00 72.69 83 ALA A C 1
ATOM 619 O O . ALA A 1 83 ? -5.408 3.251 -7.905 1.00 72.69 83 ALA A O 1
ATOM 620 N N . THR A 1 84 ? -5.817 1.536 -9.293 1.00 74.25 84 THR A N 1
ATOM 621 C CA . THR A 1 84 ? -4.662 0.736 -8.852 1.00 74.25 84 THR A CA 1
ATOM 622 C C . THR A 1 84 ? -3.332 1.413 -9.185 1.00 74.25 84 THR A C 1
ATOM 624 O O . THR A 1 84 ? -2.436 1.467 -8.345 1.00 74.25 84 THR A O 1
ATOM 627 N N . ALA A 1 85 ? -3.190 1.951 -10.399 1.00 80.62 85 ALA A N 1
ATOM 628 C CA . ALA A 1 85 ? -1.982 2.667 -10.800 1.00 80.62 85 ALA A CA 1
ATOM 629 C C . ALA A 1 85 ? -1.756 3.929 -9.947 1.00 80.62 85 ALA A C 1
ATOM 631 O O . ALA A 1 85 ? -0.620 4.205 -9.557 1.00 80.62 85 ALA A O 1
ATOM 632 N N . VAL A 1 86 ? -2.833 4.648 -9.605 1.00 80.69 86 VAL A N 1
ATOM 633 C CA . VAL A 1 86 ? -2.803 5.802 -8.693 1.00 80.69 86 VAL A CA 1
ATOM 634 C C . VAL A 1 86 ? -2.409 5.383 -7.276 1.00 80.69 86 VAL A C 1
ATOM 636 O O . VAL A 1 86 ? -1.524 6.006 -6.698 1.00 80.69 86 VAL A O 1
ATOM 639 N N . SER A 1 87 ? -2.978 4.303 -6.726 1.00 72.69 87 SER A N 1
ATOM 640 C CA . SER A 1 87 ? -2.712 3.892 -5.337 1.00 72.69 87 SER A CA 1
ATOM 641 C C . SER A 1 87 ? -1.251 3.516 -5.070 1.00 72.69 87 SER A C 1
ATOM 643 O O . SER A 1 87 ? -0.813 3.524 -3.924 1.00 72.69 87 SER A O 1
ATOM 645 N N . ILE A 1 88 ? -0.493 3.170 -6.117 1.00 76.19 88 ILE A N 1
ATOM 646 C CA . ILE A 1 88 ? 0.942 2.856 -6.028 1.00 76.19 88 ILE A CA 1
ATOM 647 C C . ILE A 1 88 ? 1.829 3.858 -6.795 1.00 76.19 88 ILE A C 1
ATOM 649 O O . ILE A 1 88 ? 3.008 3.580 -7.009 1.00 76.19 88 ILE A O 1
ATOM 653 N N . ASN A 1 89 ? 1.274 5.023 -7.161 1.00 82.88 89 ASN A N 1
ATOM 654 C CA . ASN A 1 89 ? 1.937 6.178 -7.786 1.00 82.88 89 ASN A CA 1
ATOM 655 C C . ASN A 1 89 ? 2.616 5.931 -9.149 1.00 82.88 89 ASN A C 1
ATOM 657 O O . ASN A 1 89 ? 3.501 6.694 -9.537 1.00 82.88 89 ASN A O 1
ATOM 661 N N . LEU A 1 90 ? 2.198 4.917 -9.918 1.00 87.44 90 LEU A N 1
ATOM 662 C CA . LEU A 1 90 ? 2.865 4.568 -11.183 1.00 87.44 90 LEU A CA 1
ATOM 663 C C . LEU A 1 90 ? 2.916 5.741 -12.177 1.00 87.44 90 LEU A C 1
ATOM 665 O O . LEU A 1 90 ? 3.931 5.959 -12.835 1.00 87.44 90 LEU A O 1
ATOM 669 N N . TYR A 1 91 ? 1.818 6.494 -12.296 1.00 90.25 91 TYR A N 1
ATOM 670 C CA . TYR A 1 91 ? 1.706 7.623 -13.227 1.00 90.25 91 TYR A CA 1
ATOM 671 C C . TYR A 1 91 ? 2.618 8.793 -12.860 1.00 90.25 91 TYR A C 1
ATOM 673 O O . TYR A 1 91 ? 3.233 9.389 -13.748 1.00 90.25 91 TYR A O 1
ATOM 681 N N . GLU A 1 92 ? 2.707 9.117 -11.567 1.00 89.44 92 GLU A N 1
ATOM 682 C CA . GLU A 1 92 ? 3.571 10.188 -11.072 1.00 89.44 92 GLU A CA 1
ATOM 683 C C . GLU A 1 92 ? 5.037 9.852 -11.355 1.00 89.44 92 GLU A C 1
ATOM 685 O O . GLU A 1 92 ? 5.770 10.677 -11.900 1.00 89.44 92 GLU A O 1
ATOM 690 N N . TYR A 1 93 ? 5.458 8.629 -11.026 1.00 90.75 93 TYR A N 1
ATOM 691 C CA . TYR A 1 93 ? 6.855 8.219 -11.124 1.00 90.75 93 TYR A CA 1
ATOM 692 C C . TYR A 1 93 ? 7.415 8.322 -12.544 1.00 90.75 93 TYR A C 1
ATOM 694 O O . TYR A 1 93 ? 8.491 8.893 -12.736 1.00 90.75 93 TYR A O 1
ATOM 702 N N . GLU A 1 94 ? 6.676 7.855 -13.550 1.00 94.75 94 GLU A N 1
ATOM 703 C CA . GLU A 1 94 ? 7.132 7.934 -14.940 1.00 94.75 94 GLU A CA 1
ATOM 704 C C . GLU A 1 94 ? 7.176 9.382 -15.452 1.00 94.75 94 GLU A C 1
ATOM 706 O O . GLU A 1 94 ? 8.155 9.797 -16.080 1.00 94.75 94 GLU A O 1
ATOM 711 N N . ALA A 1 95 ? 6.154 10.187 -15.135 1.00 93.19 95 ALA A N 1
ATOM 712 C CA . ALA A 1 95 ? 6.113 11.597 -15.522 1.00 93.19 95 ALA A CA 1
ATOM 713 C C . ALA A 1 95 ? 7.288 12.381 -14.926 1.00 93.19 95 ALA A C 1
ATOM 715 O O . ALA A 1 95 ? 7.968 13.139 -15.626 1.00 93.19 95 ALA A O 1
ATOM 716 N N . ARG A 1 96 ? 7.574 12.149 -13.642 1.00 91.44 96 ARG A N 1
ATOM 717 C CA . ARG A 1 96 ? 8.692 12.777 -12.938 1.00 91.44 96 ARG A CA 1
ATOM 718 C C . ARG A 1 96 ? 10.039 12.274 -13.424 1.00 91.44 96 ARG A C 1
ATOM 720 O O . ARG A 1 96 ? 10.956 13.081 -13.538 1.00 91.44 96 ARG A O 1
ATOM 727 N N . PHE A 1 97 ? 10.179 11.001 -13.793 1.00 93.00 97 PHE A N 1
ATOM 728 C CA . PHE A 1 97 ? 11.407 10.521 -14.425 1.00 93.00 97 PHE A CA 1
ATOM 729 C C . PHE A 1 97 ? 11.733 11.318 -15.695 1.00 93.00 97 PHE A C 1
ATOM 731 O O . PHE A 1 97 ? 12.828 11.877 -15.807 1.00 93.00 97 PHE A O 1
ATOM 738 N N . TYR A 1 98 ? 10.783 11.433 -16.627 1.00 94.62 98 TYR A N 1
ATOM 739 C CA . TYR A 1 98 ? 11.022 12.138 -17.888 1.00 94.62 98 TYR A CA 1
ATOM 740 C C . TYR A 1 98 ? 11.190 13.656 -17.720 1.00 94.62 98 TYR A C 1
ATOM 742 O O . TYR A 1 98 ? 11.939 14.267 -18.484 1.00 94.62 98 TYR A O 1
ATOM 750 N N . ALA A 1 99 ? 10.531 14.267 -16.731 1.00 90.88 99 ALA A N 1
ATOM 751 C CA . ALA A 1 99 ? 10.633 15.704 -16.467 1.00 90.88 99 ALA A CA 1
ATOM 752 C C . ALA A 1 99 ? 11.873 16.090 -15.636 1.00 90.88 99 ALA A C 1
ATOM 754 O O . ALA A 1 99 ? 12.494 17.124 -15.881 1.00 90.88 99 ALA A O 1
ATOM 755 N N . GLU A 1 100 ? 12.242 15.282 -14.639 1.00 87.75 100 GLU A N 1
ATOM 756 C CA . GLU A 1 100 ? 13.217 15.657 -13.606 1.00 87.75 100 GLU A CA 1
ATOM 757 C C . GLU A 1 100 ? 14.546 14.900 -13.715 1.00 87.75 100 GLU A C 1
ATOM 759 O O . GLU A 1 100 ? 15.579 15.465 -13.357 1.00 87.75 100 GLU A O 1
ATOM 764 N N . ILE A 1 101 ? 14.548 13.653 -14.207 1.00 88.50 101 ILE A N 1
ATOM 765 C CA . ILE A 1 101 ? 15.732 12.775 -14.208 1.00 88.50 101 ILE A CA 1
ATOM 766 C C . ILE A 1 101 ? 16.345 12.643 -15.600 1.00 88.50 101 ILE A C 1
ATOM 768 O O . ILE A 1 101 ? 17.530 12.931 -15.772 1.00 88.50 101 ILE A O 1
ATOM 772 N N . ALA A 1 102 ? 15.560 12.261 -16.610 1.00 91.81 102 ALA A N 1
ATOM 773 C CA . ALA A 1 102 ? 16.049 12.061 -17.975 1.00 91.81 102 ALA A CA 1
ATOM 774 C C . ALA A 1 102 ? 16.824 13.278 -18.541 1.00 91.81 102 ALA A C 1
ATOM 776 O O . ALA A 1 102 ? 17.862 13.073 -19.178 1.00 91.81 102 ALA A O 1
ATOM 777 N N . PRO A 1 103 ? 16.434 14.547 -18.275 1.00 88.94 103 PRO A N 1
ATOM 778 C CA . PRO A 1 103 ? 17.185 15.717 -18.743 1.00 88.94 103 PRO A CA 1
ATOM 779 C C . PRO A 1 103 ? 18.545 15.931 -18.061 1.00 88.94 103 PRO A C 1
ATOM 781 O O . PRO A 1 103 ? 19.324 16.761 -18.532 1.00 88.94 103 PRO A O 1
ATOM 784 N N . LEU A 1 104 ? 18.816 15.249 -16.944 1.00 84.81 104 LEU A N 1
ATOM 785 C CA . LEU A 1 104 ? 20.086 15.327 -16.211 1.00 84.81 104 LEU A CA 1
ATOM 786 C C . LEU A 1 104 ? 21.124 14.327 -16.730 1.00 84.81 104 LEU A C 1
ATOM 788 O O . LEU A 1 104 ? 22.299 14.438 -16.386 1.00 84.81 104 LEU A O 1
ATOM 792 N N . LEU A 1 105 ? 20.697 13.357 -17.540 1.00 87.75 105 LEU A N 1
ATOM 793 C CA . LEU A 1 105 ? 21.566 12.304 -18.039 1.00 87.75 105 LEU A CA 1
ATOM 794 C C . LEU A 1 105 ? 22.511 12.812 -19.144 1.00 87.75 105 LEU A C 1
ATOM 796 O O . LEU A 1 105 ? 22.120 13.650 -19.968 1.00 87.75 105 LEU A O 1
ATOM 800 N N . PRO A 1 106 ? 23.747 12.282 -19.212 1.00 88.12 106 PRO A N 1
ATOM 801 C CA . PRO A 1 106 ? 24.644 12.530 -20.332 1.00 88.12 106 PRO A CA 1
ATOM 802 C C . PRO A 1 106 ? 24.013 12.053 -21.645 1.00 88.12 106 PRO A C 1
ATOM 804 O O . PRO A 1 106 ? 23.162 11.165 -21.664 1.00 88.12 106 PRO A O 1
ATOM 807 N N . GLU A 1 107 ? 24.431 12.648 -22.762 1.00 87.88 107 GLU A N 1
ATOM 808 C CA . GLU A 1 107 ? 23.896 12.340 -24.097 1.00 87.88 107 GLU A CA 1
ATOM 809 C C . GLU A 1 107 ? 23.938 10.847 -24.435 1.00 87.88 107 GLU A C 1
ATOM 811 O O . GLU A 1 107 ? 22.919 10.297 -24.835 1.00 87.88 107 GLU A O 1
ATOM 816 N N . THR A 1 108 ? 25.045 10.173 -24.125 1.00 83.75 108 THR A N 1
ATOM 817 C CA . THR A 1 108 ? 25.222 8.729 -24.337 1.00 83.75 108 THR A CA 1
ATOM 818 C C . THR A 1 108 ? 24.183 7.863 -23.620 1.00 83.75 108 THR A C 1
ATOM 820 O O . THR A 1 108 ? 23.785 6.828 -24.140 1.00 83.75 108 THR A O 1
ATOM 823 N N . ALA A 1 109 ? 23.717 8.272 -22.436 1.00 87.50 109 ALA A N 1
ATOM 824 C CA . ALA A 1 109 ? 22.650 7.572 -21.720 1.00 87.50 109 ALA A CA 1
ATOM 825 C C . ALA A 1 109 ? 21.258 7.989 -22.225 1.00 87.50 109 ALA A C 1
ATOM 827 O O . ALA A 1 109 ? 20.355 7.163 -22.313 1.00 87.50 109 ALA A O 1
ATOM 828 N N . ARG A 1 110 ? 21.078 9.258 -22.620 1.00 90.88 110 ARG A N 1
ATOM 829 C CA . ARG A 1 110 ? 19.813 9.742 -23.201 1.00 90.88 110 ARG A CA 1
ATOM 830 C C . ARG A 1 110 ? 19.494 9.098 -24.548 1.00 90.88 110 ARG A C 1
ATOM 832 O O . ARG A 1 110 ? 18.320 8.960 -24.864 1.00 90.88 110 ARG A O 1
ATOM 839 N N . GLU A 1 111 ? 20.495 8.669 -25.315 1.00 91.56 111 GLU A N 1
ATOM 840 C CA . GLU A 1 111 ? 20.285 7.900 -26.550 1.00 91.56 111 GLU A CA 1
ATOM 841 C C . GLU A 1 111 ? 19.495 6.607 -26.311 1.00 91.56 111 GLU A C 1
ATOM 843 O O . GLU A 1 111 ? 18.717 6.208 -27.179 1.00 91.56 111 GLU A O 1
ATOM 848 N N . ALA A 1 112 ? 19.628 6.006 -25.123 1.00 95.00 112 ALA A N 1
ATOM 849 C CA . ALA A 1 112 ? 18.885 4.818 -24.718 1.00 95.00 112 ALA A CA 1
ATOM 850 C C . ALA A 1 112 ? 17.453 5.111 -24.238 1.00 95.00 112 ALA A C 1
ATOM 852 O O . ALA A 1 112 ? 16.735 4.191 -23.858 1.00 95.00 112 ALA A O 1
ATOM 853 N N . LEU A 1 113 ? 17.012 6.370 -24.249 1.00 96.25 113 LEU A N 1
ATOM 854 C CA . LEU A 1 113 ? 15.660 6.779 -23.875 1.00 96.25 113 LEU A CA 1
ATOM 855 C C . LEU A 1 113 ? 14.933 7.367 -25.089 1.00 96.25 113 LEU A C 1
ATOM 857 O O . LEU A 1 113 ? 15.567 7.996 -25.945 1.00 96.25 113 LEU A O 1
ATOM 861 N N . PRO A 1 114 ? 13.604 7.211 -25.192 1.00 95.31 114 PRO A N 1
ATOM 862 C CA . PRO A 1 114 ? 12.822 8.074 -26.062 1.00 95.31 114 PRO A CA 1
ATOM 863 C C . PRO A 1 114 ? 12.950 9.517 -25.578 1.00 95.31 114 PRO A C 1
ATOM 865 O O . PRO A 1 114 ? 12.788 9.798 -24.384 1.00 95.31 114 PRO A O 1
ATOM 868 N N . ARG A 1 115 ? 13.210 10.456 -26.486 1.00 93.44 115 ARG A N 1
ATOM 869 C CA . ARG A 1 115 ? 13.142 11.876 -26.152 1.00 93.44 115 ARG A CA 1
ATOM 870 C C . ARG A 1 115 ? 11.724 12.234 -25.699 1.00 93.44 115 ARG A C 1
ATOM 872 O O . ARG A 1 115 ? 10.756 11.956 -26.393 1.00 93.44 115 ARG A O 1
ATOM 879 N N . CYS A 1 116 ? 11.609 12.898 -24.552 1.00 95.31 116 CYS A N 1
ATOM 880 C CA . CYS A 1 116 ? 10.335 13.411 -24.059 1.00 95.31 116 CYS A CA 1
ATOM 881 C C . CYS A 1 116 ? 10.093 14.838 -24.567 1.00 95.31 116 CYS A C 1
ATOM 883 O O . CYS A 1 116 ? 10.929 15.726 -24.381 1.00 95.31 116 CYS A O 1
ATOM 885 N N . PHE A 1 117 ? 8.952 15.041 -25.220 1.00 93.38 117 PHE A N 1
ATOM 886 C CA . PHE A 1 117 ? 8.464 16.335 -25.694 1.00 93.38 117 PHE A CA 1
ATOM 887 C C . PHE A 1 117 ? 7.505 16.985 -24.692 1.00 93.38 117 PHE A C 1
ATOM 889 O O . PHE A 1 117 ? 7.479 18.204 -24.563 1.00 93.38 117 PHE A O 1
ATOM 896 N N . HIS A 1 118 ? 6.741 16.178 -23.955 1.00 93.81 118 HIS A N 1
ATOM 897 C CA . HIS A 1 118 ? 5.818 16.653 -22.930 1.00 93.81 118 HIS A CA 1
ATOM 898 C C . HIS A 1 118 ? 5.692 15.627 -21.804 1.00 93.81 118 HIS A C 1
ATOM 900 O O . HIS A 1 118 ? 5.535 14.436 -22.070 1.00 93.81 118 HIS A O 1
ATOM 906 N N . ALA A 1 119 ? 5.703 16.113 -20.563 1.00 94.62 119 ALA A N 1
ATOM 907 C CA . ALA A 1 119 ? 5.371 15.344 -19.372 1.00 94.62 119 ALA A CA 1
ATOM 908 C C . ALA A 1 119 ? 4.367 16.130 -18.520 1.00 94.62 119 ALA A C 1
ATOM 910 O O . ALA A 1 119 ? 4.706 17.157 -17.925 1.00 94.62 119 ALA A O 1
ATOM 911 N N . GLY A 1 120 ? 3.124 15.659 -18.500 1.00 91.62 120 GLY A N 1
ATOM 912 C CA . GLY A 1 120 ? 2.024 16.217 -17.724 1.00 91.62 120 GLY A CA 1
ATOM 913 C C . GLY A 1 120 ? 1.716 15.338 -16.520 1.00 91.62 120 GLY A C 1
ATOM 914 O O . GLY A 1 120 ? 1.721 14.114 -16.634 1.00 91.62 120 GLY A O 1
ATOM 915 N N . PHE A 1 121 ? 1.449 15.955 -15.375 1.00 88.69 121 PHE A N 1
ATOM 916 C CA . PHE A 1 121 ? 0.940 15.294 -14.181 1.00 88.69 121 PHE A CA 1
ATOM 917 C C . PHE A 1 121 ? 0.006 16.241 -13.434 1.00 88.69 121 PHE A C 1
ATOM 919 O O . PHE A 1 121 ? 0.406 17.336 -13.034 1.00 88.69 121 PHE A O 1
ATOM 926 N N . ASN A 1 122 ? -1.234 15.810 -13.231 1.00 82.56 122 ASN A N 1
ATOM 927 C CA . ASN A 1 122 ? -2.208 16.546 -12.445 1.00 82.56 122 ASN A CA 1
ATOM 928 C C . ASN A 1 122 ? -2.192 16.022 -10.992 1.00 82.56 122 ASN A C 1
ATOM 930 O O . ASN A 1 122 ? -2.617 14.891 -10.761 1.00 82.56 122 ASN A O 1
ATOM 934 N N . PRO A 1 123 ? -1.742 16.810 -9.995 1.00 74.19 123 PRO A N 1
ATOM 935 C CA . PRO A 1 123 ? -1.679 16.374 -8.594 1.00 74.19 123 PRO A CA 1
ATOM 936 C C . PRO A 1 123 ? -3.056 16.254 -7.913 1.00 74.19 123 PRO A C 1
ATOM 938 O O . PRO A 1 123 ? -3.171 15.653 -6.836 1.00 74.19 123 PRO A O 1
ATOM 941 N N . GLU A 1 124 ? -4.104 16.832 -8.506 1.00 70.38 124 GLU A N 1
ATOM 942 C CA . GLU A 1 124 ? -5.477 16.698 -8.017 1.00 70.38 124 GLU A CA 1
ATOM 943 C C . GLU A 1 124 ? -6.015 15.308 -8.356 1.00 70.38 124 GLU A C 1
ATOM 945 O O . GLU A 1 124 ? -6.455 14.599 -7.454 1.00 70.38 124 GLU A O 1
ATOM 950 N N . THR A 1 125 ? -5.878 14.888 -9.618 1.00 73.75 125 THR A N 1
ATOM 951 C CA . THR A 1 125 ? -6.383 13.596 -10.115 1.00 73.75 125 THR A CA 1
ATOM 952 C C . THR A 1 125 ? -5.360 12.454 -10.046 1.00 73.75 125 THR A C 1
ATOM 954 O O . THR A 1 125 ? -5.725 11.294 -10.225 1.00 73.75 125 THR A O 1
ATOM 957 N N . ALA A 1 126 ? -4.086 12.763 -9.780 1.00 79.56 126 ALA A N 1
ATOM 958 C CA . ALA A 1 126 ? -2.937 11.852 -9.838 1.00 79.56 126 ALA A CA 1
ATOM 959 C C . ALA A 1 126 ? -2.732 11.173 -11.210 1.00 79.56 126 ALA A C 1
ATOM 961 O O . ALA A 1 126 ? -2.151 10.089 -11.307 1.00 79.56 126 ALA A O 1
ATOM 962 N N . LEU A 1 127 ? -3.202 11.813 -12.283 1.00 86.19 127 LEU A N 1
ATOM 963 C CA . LEU A 1 127 ? -3.102 11.314 -13.653 1.00 86.19 127 LEU A CA 1
ATOM 964 C C . LEU A 1 127 ? -1.938 11.963 -14.397 1.00 86.19 127 LEU A C 1
ATOM 966 O O . LEU A 1 127 ? -1.629 13.134 -14.175 1.00 86.19 127 LEU A O 1
ATOM 970 N N . SER A 1 128 ? -1.302 11.211 -15.298 1.00 90.75 128 SER A N 1
ATOM 971 C CA . SER A 1 128 ? -0.184 11.697 -16.107 1.00 90.75 128 SER A CA 1
ATOM 972 C C . SER A 1 128 ? -0.369 11.468 -17.600 1.00 90.75 128 SER A C 1
ATOM 974 O O . SER A 1 128 ? -1.136 10.608 -18.025 1.00 90.75 128 SER A O 1
ATOM 976 N N . SER A 1 129 ? 0.370 12.235 -18.398 1.00 94.62 129 SER A N 1
ATOM 977 C CA . SER A 1 129 ? 0.483 12.041 -19.841 1.00 94.62 129 SER A CA 1
ATOM 978 C C . SER A 1 129 ? 1.899 12.298 -20.324 1.00 94.62 129 SER A C 1
ATOM 980 O O . SER A 1 129 ? 2.547 13.253 -19.891 1.00 94.62 129 SER A O 1
ATOM 982 N N . LEU A 1 130 ? 2.360 11.495 -21.277 1.00 96.44 130 LEU A N 1
ATOM 983 C CA . LEU A 1 130 ? 3.670 11.648 -21.901 1.00 96.44 130 LEU A CA 1
ATOM 984 C C . LEU A 1 130 ? 3.537 11.767 -23.414 1.00 96.44 130 LEU A C 1
ATOM 986 O O . LEU A 1 130 ? 2.802 11.002 -24.037 1.00 96.44 130 LEU A O 1
ATOM 990 N N . LEU A 1 131 ? 4.301 12.687 -24.001 1.00 96.44 131 LEU A N 1
ATOM 991 C CA . LEU A 1 131 ? 4.548 12.744 -25.438 1.00 96.44 131 LEU A CA 1
ATOM 992 C C . LEU A 1 131 ? 6.019 12.414 -25.679 1.00 96.44 131 LEU A C 1
ATOM 994 O O . LEU A 1 131 ? 6.900 13.173 -25.271 1.00 96.44 131 LEU A O 1
ATOM 998 N N . LEU A 1 132 ? 6.283 11.279 -26.312 1.00 96.44 132 LEU A N 1
ATOM 999 C CA . LEU A 1 132 ? 7.609 10.697 -26.478 1.00 96.44 132 LEU A CA 1
ATOM 1000 C C . LEU A 1 132 ? 7.969 10.547 -27.962 1.00 96.44 132 LEU A C 1
ATOM 1002 O O . LEU A 1 132 ? 7.107 10.446 -28.834 1.00 96.44 132 LEU A O 1
ATOM 1006 N N . GLU A 1 133 ? 9.266 10.517 -28.239 1.00 95.38 133 GLU A N 1
ATOM 1007 C CA . GLU A 1 133 ? 9.842 10.057 -29.501 1.00 95.38 133 GLU A CA 1
ATOM 1008 C C . GLU A 1 133 ? 9.344 8.649 -29.829 1.00 95.38 133 GLU A C 1
ATOM 1010 O O . GLU A 1 133 ? 9.349 7.757 -28.979 1.00 95.38 133 GLU A O 1
ATOM 1015 N N . ASP A 1 134 ? 8.925 8.443 -31.076 1.00 94.19 134 ASP A N 1
ATOM 1016 C CA . ASP A 1 134 ? 8.703 7.101 -31.596 1.00 94.19 134 ASP A CA 1
ATOM 1017 C C . ASP A 1 134 ? 10.061 6.478 -31.928 1.00 94.19 134 ASP A C 1
ATOM 1019 O O . ASP A 1 134 ? 10.851 7.069 -32.661 1.00 94.19 134 ASP A O 1
ATOM 1023 N N . ALA A 1 135 ? 10.336 5.274 -31.421 1.00 91.94 135 ALA A N 1
ATOM 1024 C CA . ALA A 1 135 ? 11.593 4.562 -31.687 1.00 91.94 135 ALA A CA 1
ATOM 1025 C C . ALA A 1 135 ? 11.765 4.161 -33.171 1.00 91.94 135 ALA A C 1
ATOM 1027 O O . ALA A 1 135 ? 12.795 3.597 -33.551 1.00 91.94 135 ALA A O 1
ATOM 1028 N N . GLY A 1 136 ? 10.752 4.446 -33.992 1.00 85.31 136 GLY A N 1
ATOM 1029 C CA . GLY A 1 136 ? 10.644 4.134 -35.407 1.00 85.31 136 GLY A CA 1
ATOM 1030 C C . GLY A 1 136 ? 9.567 3.081 -35.651 1.00 85.31 136 GLY A C 1
ATOM 1031 O O . GLY A 1 136 ? 9.363 2.175 -34.844 1.00 85.31 136 GLY A O 1
ATOM 1032 N N . THR A 1 137 ? 8.889 3.162 -36.797 1.00 82.12 137 THR A N 1
ATOM 1033 C CA . THR A 1 137 ? 7.852 2.188 -37.185 1.00 82.12 137 THR A CA 1
ATOM 1034 C C . THR A 1 137 ? 8.388 0.767 -37.341 1.00 82.12 137 THR A C 1
ATOM 1036 O O . THR A 1 137 ? 7.623 -0.182 -37.195 1.00 82.12 137 THR A O 1
ATOM 1039 N N . ASP A 1 138 ? 9.693 0.638 -37.587 1.00 86.69 138 ASP A N 1
ATOM 1040 C CA . ASP A 1 138 ? 10.400 -0.631 -37.764 1.00 86.69 138 ASP A CA 1
ATOM 1041 C C . ASP A 1 138 ? 11.109 -1.105 -36.480 1.00 86.69 138 ASP A C 1
ATOM 1043 O O . ASP A 1 138 ? 11.803 -2.123 -36.498 1.00 86.69 138 ASP A O 1
ATOM 1047 N N . ALA A 1 139 ? 10.976 -0.371 -35.366 1.00 91.25 139 ALA A N 1
ATOM 1048 C CA . ALA A 1 139 ? 11.490 -0.820 -34.079 1.00 91.25 139 ALA A CA 1
ATOM 1049 C C . ALA A 1 139 ? 10.701 -2.039 -33.584 1.00 91.25 139 ALA A C 1
ATOM 1051 O O . ALA A 1 139 ? 9.473 -2.097 -33.682 1.00 91.25 139 ALA A O 1
ATOM 1052 N N . LEU A 1 140 ? 11.416 -3.011 -33.024 1.00 92.00 140 LEU A N 1
ATOM 1053 C CA . LEU A 1 140 ? 10.840 -4.248 -32.514 1.00 92.00 140 LEU A CA 1
ATOM 1054 C C . LEU A 1 140 ? 10.795 -4.199 -30.990 1.00 92.00 140 LEU A C 1
ATOM 1056 O O . LEU A 1 140 ? 11.831 -4.051 -30.343 1.00 92.00 140 LEU A O 1
ATOM 1060 N N . VAL A 1 141 ? 9.599 -4.352 -30.424 1.00 91.75 141 VAL A N 1
ATOM 1061 C CA . VAL A 1 141 ? 9.429 -4.618 -28.990 1.00 91.75 141 VAL A CA 1
ATOM 1062 C C . VAL A 1 141 ? 10.000 -6.007 -28.700 1.00 91.75 141 VAL A C 1
ATOM 1064 O O . VAL A 1 141 ? 9.825 -6.928 -29.507 1.00 91.75 141 VAL A O 1
ATOM 1067 N N . GLY A 1 142 ? 10.701 -6.160 -27.579 1.00 91.00 142 GLY A N 1
ATOM 1068 C CA . GLY A 1 142 ? 11.065 -7.479 -27.085 1.00 91.00 142 GLY A CA 1
ATOM 1069 C C . GLY A 1 142 ? 9.834 -8.338 -26.753 1.00 91.00 142 GLY A C 1
ATOM 1070 O O . GLY A 1 142 ? 8.707 -7.858 -26.708 1.00 91.00 142 GLY A O 1
ATOM 1071 N N . ASP A 1 143 ? 10.049 -9.640 -26.580 1.00 90.88 143 ASP A N 1
ATOM 1072 C CA . ASP A 1 143 ? 8.987 -10.595 -26.252 1.00 90.88 143 ASP A CA 1
ATOM 1073 C C . ASP A 1 143 ? 9.499 -11.510 -25.141 1.00 90.88 143 ASP A C 1
ATOM 1075 O O . ASP A 1 143 ? 10.314 -12.408 -25.391 1.00 90.88 143 ASP A O 1
ATOM 1079 N N . ASP A 1 144 ? 9.048 -11.259 -23.911 1.00 89.19 144 ASP A N 1
ATOM 1080 C CA . ASP A 1 144 ? 9.466 -12.044 -22.749 1.00 89.19 144 ASP A CA 1
ATOM 1081 C C . ASP A 1 144 ? 9.113 -13.532 -22.907 1.00 89.19 144 ASP A C 1
ATOM 1083 O O . ASP A 1 144 ? 9.915 -14.398 -22.556 1.00 89.19 144 ASP A O 1
ATOM 1087 N N . LEU A 1 145 ? 7.977 -13.881 -23.523 1.00 87.81 145 LEU A N 1
ATOM 1088 C CA . LEU A 1 145 ? 7.602 -15.286 -23.726 1.00 87.81 145 LEU A CA 1
ATOM 1089 C C . LEU A 1 145 ? 8.562 -15.985 -24.685 1.00 87.81 145 LEU A C 1
ATOM 1091 O O . LEU A 1 145 ? 8.996 -17.113 -24.422 1.00 87.81 145 LEU A O 1
ATOM 1095 N N . ARG A 1 146 ? 8.936 -15.311 -25.776 1.00 92.12 146 ARG A N 1
ATOM 1096 C CA . ARG A 1 146 ? 9.907 -15.839 -26.739 1.00 92.12 146 ARG A CA 1
ATOM 1097 C C . ARG A 1 146 ? 11.319 -15.919 -26.156 1.00 92.12 146 ARG A C 1
ATOM 1099 O O . ARG A 1 146 ? 12.027 -16.877 -26.481 1.00 92.12 146 ARG A O 1
ATOM 1106 N N . GLY A 1 147 ? 11.700 -14.963 -25.312 1.00 93.81 147 GLY A N 1
ATOM 1107 C CA . GLY A 1 147 ? 13.052 -14.788 -24.781 1.00 93.81 147 GLY A CA 1
ATOM 1108 C C . GLY A 1 147 ? 14.006 -14.110 -25.774 1.00 93.81 147 GLY A C 1
ATOM 1109 O O . GLY A 1 147 ? 13.818 -14.176 -26.993 1.00 93.81 147 GLY A O 1
ATOM 1110 N N . ALA A 1 148 ? 15.041 -13.457 -25.243 1.00 96.81 148 ALA A N 1
ATOM 1111 C CA . ALA A 1 148 ? 16.011 -12.688 -26.018 1.00 96.81 148 ALA A CA 1
ATOM 1112 C C . ALA A 1 148 ? 16.928 -13.597 -26.844 1.00 96.81 148 ALA A C 1
ATOM 1114 O O . ALA A 1 148 ? 17.334 -14.670 -26.394 1.00 96.81 148 ALA A O 1
ATOM 1115 N N . THR A 1 149 ? 17.358 -13.122 -28.016 1.00 97.50 149 THR A N 1
ATOM 1116 C CA . THR A 1 149 ? 18.582 -13.660 -28.627 1.00 97.50 149 THR A CA 1
ATOM 1117 C C . THR A 1 149 ? 19.809 -13.235 -27.818 1.00 97.50 149 THR A C 1
ATOM 1119 O O . THR A 1 149 ? 19.764 -12.277 -27.040 1.00 97.50 149 THR A O 1
ATOM 1122 N N . ARG A 1 150 ? 20.947 -13.905 -28.026 1.00 97.94 150 ARG A N 1
ATOM 1123 C CA . ARG A 1 150 ? 22.198 -13.552 -27.340 1.00 97.94 150 ARG A CA 1
ATOM 1124 C C . ARG A 1 150 ? 22.625 -12.109 -27.625 1.00 97.94 150 ARG A C 1
ATOM 1126 O O . ARG A 1 150 ? 23.093 -11.419 -26.725 1.00 97.94 150 ARG A O 1
ATOM 1133 N N . GLU A 1 151 ? 22.443 -11.638 -28.856 1.00 97.50 151 GLU A N 1
ATOM 1134 C CA . GLU A 1 151 ? 22.765 -10.268 -29.267 1.00 97.50 151 GLU A CA 1
ATOM 1135 C C . GLU A 1 151 ? 21.867 -9.248 -28.561 1.00 97.50 151 GLU A C 1
ATOM 1137 O O . GLU A 1 151 ? 22.367 -8.250 -28.044 1.00 97.50 151 GLU A O 1
ATOM 1142 N N . GLN A 1 152 ? 20.561 -9.524 -28.482 1.00 98.00 152 GLN A N 1
ATOM 1143 C CA . GLN A 1 152 ? 19.609 -8.686 -27.750 1.00 98.00 152 GLN A CA 1
ATOM 1144 C C . GLN A 1 152 ? 19.951 -8.625 -26.259 1.00 98.00 152 GLN A C 1
ATOM 1146 O O . GLN A 1 152 ? 19.971 -7.541 -25.681 1.00 98.00 152 GLN A O 1
ATOM 1151 N N . ALA A 1 153 ? 20.278 -9.769 -25.651 1.00 98.50 153 ALA A N 1
ATOM 1152 C CA . ALA A 1 153 ? 20.649 -9.853 -24.244 1.00 98.50 153 ALA A CA 1
ATOM 1153 C C . ALA A 1 153 ? 21.938 -9.077 -23.932 1.00 98.50 153 ALA A C 1
ATOM 1155 O O . ALA A 1 153 ? 21.996 -8.336 -22.952 1.00 98.50 153 ALA A O 1
ATOM 1156 N N . LEU A 1 154 ? 22.960 -9.196 -24.787 1.00 98.50 154 LEU A N 1
ATOM 1157 C CA . LEU A 1 154 ? 24.206 -8.438 -24.649 1.00 98.50 154 LEU A CA 1
ATOM 1158 C C . LEU A 1 154 ? 23.977 -6.932 -24.792 1.00 98.50 154 LEU A C 1
ATOM 1160 O O . LEU A 1 154 ? 24.567 -6.161 -24.035 1.00 98.50 154 LEU A O 1
ATOM 1164 N N . LEU A 1 155 ? 23.142 -6.510 -25.745 1.00 98.06 155 LEU A N 1
ATOM 1165 C CA . LEU A 1 155 ? 22.800 -5.101 -25.921 1.00 98.06 155 LEU A CA 1
ATOM 1166 C C . LEU A 1 155 ? 22.047 -4.563 -24.697 1.00 98.06 155 LEU A C 1
ATOM 1168 O O . LEU A 1 155 ? 22.456 -3.544 -24.151 1.00 98.06 155 LEU A O 1
ATOM 1172 N N . ALA A 1 156 ? 21.028 -5.283 -24.217 1.00 98.31 156 ALA A N 1
ATOM 1173 C CA . ALA A 1 156 ? 20.267 -4.912 -23.026 1.00 98.31 156 ALA A CA 1
ATOM 1174 C C . ALA A 1 156 ? 21.172 -4.761 -21.794 1.00 98.31 156 ALA A C 1
ATOM 1176 O O . ALA A 1 156 ? 21.183 -3.715 -21.152 1.00 98.31 156 ALA A O 1
ATOM 1177 N N . MET A 1 157 ? 22.025 -5.746 -21.509 1.00 98.44 157 MET A N 1
ATOM 1178 C CA . MET A 1 157 ? 22.900 -5.703 -20.333 1.00 98.44 157 MET A CA 1
ATOM 1179 C C . MET A 1 157 ? 23.957 -4.593 -20.398 1.00 98.44 157 MET A C 1
ATOM 1181 O O . MET A 1 157 ? 24.244 -3.959 -19.381 1.00 98.44 157 MET A O 1
ATOM 1185 N N . ARG A 1 158 ? 24.497 -4.293 -21.588 1.00 97.56 158 ARG A N 1
ATOM 1186 C CA . ARG A 1 158 ? 25.379 -3.127 -21.779 1.00 97.56 158 ARG A CA 1
ATOM 1187 C C . ARG A 1 158 ? 24.625 -1.819 -21.560 1.00 97.56 158 ARG A C 1
ATOM 1189 O O . ARG A 1 158 ? 25.111 -0.956 -20.836 1.00 97.56 158 ARG A O 1
ATOM 1196 N N . THR A 1 159 ? 23.442 -1.672 -22.152 1.00 97.44 159 THR A N 1
ATOM 1197 C CA . THR A 1 159 ? 22.612 -0.473 -21.980 1.00 97.44 159 THR A CA 1
ATOM 1198 C C . THR A 1 159 ? 22.227 -0.267 -20.517 1.00 97.44 159 THR A C 1
ATOM 1200 O O . THR A 1 159 ? 22.333 0.854 -20.025 1.00 97.44 159 THR A O 1
ATOM 1203 N N . LEU A 1 160 ? 21.867 -1.331 -19.794 1.00 97.38 160 LEU A N 1
ATOM 1204 C CA . LEU A 1 160 ? 21.577 -1.271 -18.362 1.00 97.38 160 LEU A CA 1
ATOM 1205 C C . LEU A 1 160 ? 22.784 -0.764 -17.560 1.00 97.38 160 LEU A C 1
ATOM 1207 O O . LEU A 1 160 ? 22.636 0.133 -16.733 1.00 97.38 160 LEU A O 1
ATOM 1211 N N . GLY A 1 161 ? 23.987 -1.279 -17.844 1.00 95.50 161 GLY A N 1
ATOM 1212 C CA . GLY A 1 161 ? 25.225 -0.821 -17.208 1.00 95.50 161 GLY A CA 1
ATOM 1213 C C . GLY A 1 161 ? 25.486 0.667 -17.446 1.00 95.50 161 GLY A C 1
ATOM 1214 O O . GLY A 1 161 ? 25.713 1.413 -16.492 1.00 95.50 161 GLY A O 1
ATOM 1215 N N . LEU A 1 162 ? 25.368 1.123 -18.700 1.00 94.31 162 LEU A N 1
ATOM 1216 C CA . LEU A 1 162 ? 25.515 2.541 -19.053 1.00 94.31 162 LEU A CA 1
ATOM 1217 C C . LEU A 1 162 ? 24.499 3.423 -18.312 1.00 94.31 162 LEU A C 1
ATOM 1219 O O . LEU A 1 162 ? 24.864 4.462 -17.761 1.00 94.31 162 LEU A O 1
ATOM 1223 N N . MET A 1 163 ? 23.233 2.999 -18.269 1.00 93.81 163 MET A N 1
ATOM 1224 C CA . MET A 1 163 ? 22.153 3.730 -17.605 1.00 93.81 163 MET A CA 1
ATOM 1225 C C . MET A 1 163 ? 22.373 3.828 -16.097 1.00 93.81 163 MET A C 1
ATOM 1227 O O . MET A 1 163 ? 22.341 4.928 -15.545 1.00 93.81 163 MET A O 1
ATOM 1231 N N . HIS A 1 164 ? 22.661 2.710 -15.429 1.00 93.31 164 HIS A N 1
ATOM 1232 C CA . HIS A 1 164 ? 22.969 2.700 -14.000 1.00 93.31 164 HIS A CA 1
ATOM 1233 C C . HIS A 1 164 ? 24.179 3.581 -13.669 1.00 93.31 164 HIS A C 1
ATOM 1235 O O . HIS A 1 164 ? 24.133 4.348 -12.706 1.00 93.31 164 HIS A O 1
ATOM 1241 N N . GLY A 1 165 ? 25.238 3.530 -14.482 1.00 91.69 165 GLY A N 1
ATOM 1242 C CA . GLY A 1 165 ? 26.432 4.356 -14.287 1.00 91.69 165 GLY A CA 1
ATOM 1243 C C . GLY A 1 165 ? 26.150 5.846 -14.450 1.00 91.69 165 GLY A C 1
ATOM 1244 O O . GLY A 1 165 ? 26.628 6.652 -13.656 1.00 91.69 165 GLY A O 1
ATOM 1245 N N . ALA A 1 166 ? 25.306 6.211 -15.415 1.00 90.00 166 ALA A N 1
ATOM 1246 C CA . ALA A 1 166 ? 24.886 7.589 -15.647 1.00 90.00 166 ALA A CA 1
ATOM 1247 C C . ALA A 1 166 ? 23.923 8.126 -14.570 1.00 90.00 166 ALA A C 1
ATOM 1249 O O . ALA A 1 166 ? 23.959 9.312 -14.242 1.00 90.00 166 ALA A O 1
ATOM 1250 N N . LEU A 1 167 ? 23.074 7.263 -14.005 1.00 88.00 167 LEU A N 1
ATOM 1251 C CA . LEU A 1 167 ? 22.096 7.618 -12.975 1.00 88.00 167 LEU A CA 1
ATOM 1252 C C . LEU A 1 167 ? 22.703 7.711 -11.569 1.00 88.00 167 LEU A C 1
ATOM 1254 O O . LEU A 1 167 ? 22.211 8.462 -10.729 1.00 88.00 167 LEU A O 1
ATOM 1258 N N . ARG A 1 168 ? 23.778 6.977 -11.279 1.00 84.88 168 ARG A N 1
ATOM 1259 C CA . ARG A 1 168 ? 24.363 6.931 -9.929 1.00 84.88 168 ARG A CA 1
ATOM 1260 C C . ARG A 1 168 ? 24.854 8.302 -9.415 1.00 84.88 168 ARG A C 1
ATOM 1262 O O . ARG A 1 168 ? 24.529 8.644 -8.277 1.00 84.88 168 ARG A O 1
ATOM 1269 N N . PRO A 1 169 ? 25.535 9.150 -10.217 1.00 79.38 169 PRO A N 1
ATOM 1270 C CA . PRO A 1 169 ? 25.894 10.515 -9.814 1.00 79.38 169 PRO A CA 1
ATOM 1271 C C . PRO A 1 169 ? 24.702 11.422 -9.534 1.00 79.38 169 PRO A C 1
ATOM 1273 O O . PRO A 1 169 ? 24.813 12.368 -8.753 1.00 79.38 169 PRO A O 1
ATOM 1276 N N . VAL A 1 170 ? 23.553 11.134 -10.147 1.00 73.19 170 VAL A N 1
ATOM 1277 C CA . VAL A 1 170 ? 22.327 11.895 -9.909 1.00 73.19 170 VAL A CA 1
ATOM 1278 C C . VAL A 1 170 ? 21.902 11.753 -8.438 1.00 73.19 170 VAL A C 1
ATOM 1280 O O . VAL A 1 170 ? 21.524 12.758 -7.842 1.00 73.19 170 VAL A O 1
ATOM 1283 N N . LEU A 1 171 ? 22.097 10.575 -7.822 1.00 69.94 171 LEU A N 1
ATOM 1284 C CA . LEU A 1 171 ? 21.784 10.300 -6.409 1.00 69.94 171 LEU A CA 1
ATOM 1285 C C . LEU A 1 171 ? 22.811 10.815 -5.380 1.00 69.94 171 LEU A C 1
ATOM 1287 O O . LEU A 1 171 ? 22.402 11.190 -4.285 1.00 69.94 171 LEU A O 1
ATOM 1291 N N . MET A 1 172 ? 24.119 10.801 -5.679 1.00 64.19 172 MET A N 1
ATOM 1292 C CA . MET A 1 172 ? 25.181 10.895 -4.645 1.00 64.19 172 MET A CA 1
ATOM 1293 C C . MET A 1 172 ? 25.954 12.226 -4.573 1.00 64.19 172 MET A C 1
ATOM 1295 O O . MET A 1 172 ? 26.920 12.342 -3.824 1.00 64.19 172 MET A O 1
ATOM 1299 N N . ASP A 1 173 ? 25.591 13.228 -5.364 1.00 59.38 173 ASP A N 1
ATOM 1300 C CA . ASP A 1 173 ? 26.332 14.495 -5.427 1.00 59.38 173 ASP A CA 1
ATOM 1301 C C . ASP A 1 173 ? 26.280 15.291 -4.096 1.00 59.38 173 ASP A C 1
ATOM 1303 O O . ASP A 1 173 ? 25.213 15.562 -3.543 1.00 59.38 173 ASP A O 1
ATOM 1307 N N . ALA A 1 174 ? 27.455 15.658 -3.570 1.00 43.16 174 ALA A N 1
ATOM 1308 C CA . ALA A 1 174 ? 27.665 16.149 -2.204 1.00 43.16 174 ALA A CA 1
ATOM 1309 C C . ALA A 1 174 ? 27.271 17.622 -1.965 1.00 43.16 174 ALA A C 1
ATOM 1311 O O . ALA A 1 174 ? 27.038 18.000 -0.818 1.00 43.16 174 ALA A O 1
ATOM 1312 N N . GLU A 1 175 ? 27.085 18.452 -3.002 1.00 49.22 175 GLU A N 1
ATOM 1313 C CA . GLU A 1 175 ? 26.411 19.760 -2.831 1.00 49.22 175 GLU A CA 1
ATOM 1314 C C . GLU A 1 175 ? 24.889 19.597 -2.590 1.00 49.22 175 GLU A C 1
ATOM 1316 O O . GLU A 1 175 ? 24.170 20.561 -2.309 1.00 49.22 175 GLU A O 1
ATOM 1321 N N . LYS A 1 176 ? 24.373 18.357 -2.660 1.00 47.88 176 LYS A N 1
ATOM 1322 C CA . LYS A 1 176 ? 22.951 18.034 -2.781 1.00 47.88 176 LYS A CA 1
ATOM 1323 C C . LYS A 1 176 ? 22.284 17.344 -1.579 1.00 47.88 176 LYS A C 1
ATOM 1325 O O . LYS A 1 176 ? 21.322 16.595 -1.763 1.00 47.88 176 LYS A O 1
ATOM 1330 N N . ALA A 1 177 ? 22.606 17.726 -0.343 1.00 43.06 177 ALA A N 1
ATOM 1331 C CA . ALA A 1 177 ? 21.665 17.506 0.775 1.00 43.06 177 ALA A CA 1
ATOM 1332 C C . ALA A 1 177 ? 20.264 18.126 0.490 1.00 43.06 177 ALA A C 1
ATOM 1334 O O . ALA A 1 177 ? 19.245 17.704 1.034 1.00 43.06 177 ALA A O 1
ATOM 1335 N N . SER A 1 178 ? 20.207 19.106 -0.424 1.00 48.47 178 SER A N 1
ATOM 1336 C CA . SER A 1 178 ? 18.992 19.711 -0.991 1.00 48.47 178 SER A CA 1
ATOM 1337 C C . SER A 1 178 ? 18.268 18.832 -2.026 1.00 48.47 178 SER A C 1
ATOM 1339 O O . SER A 1 178 ? 17.045 18.896 -2.122 1.00 48.47 178 SER A O 1
ATOM 1341 N N . TRP A 1 179 ? 18.971 17.996 -2.799 1.00 48.81 179 TRP A N 1
ATOM 1342 C CA . TRP A 1 179 ? 18.345 17.208 -3.871 1.00 48.81 179 TRP A CA 1
ATOM 1343 C C . TRP A 1 179 ? 17.833 15.854 -3.391 1.00 48.81 179 TRP A C 1
ATOM 1345 O O . TRP A 1 179 ? 16.786 15.442 -3.865 1.00 48.81 179 TRP A O 1
ATOM 1355 N N . LEU A 1 180 ? 18.448 15.217 -2.387 1.00 47.88 180 LEU A N 1
ATOM 1356 C CA . LEU A 1 180 ? 17.836 14.053 -1.723 1.00 47.88 180 LEU A CA 1
ATOM 1357 C C . LEU A 1 180 ? 16.456 14.395 -1.125 1.00 47.88 180 LEU A C 1
ATOM 1359 O O . LEU A 1 180 ? 15.555 13.567 -1.143 1.00 47.88 180 LEU A O 1
ATOM 1363 N N . LYS A 1 181 ? 16.238 15.652 -0.700 1.00 52.91 181 LYS A N 1
ATOM 1364 C CA . LYS A 1 181 ? 14.898 16.162 -0.347 1.00 52.91 181 LYS A CA 1
ATOM 1365 C C . LYS A 1 181 ? 13.956 16.315 -1.553 1.00 52.91 181 LYS A C 1
ATOM 1367 O O . LYS A 1 181 ? 12.750 16.216 -1.372 1.00 52.91 181 LYS A O 1
ATOM 1372 N N . LYS A 1 182 ? 14.479 16.575 -2.759 1.00 55.41 182 LYS A N 1
ATOM 1373 C CA . LYS A 1 182 ? 13.706 16.709 -4.015 1.00 55.41 182 LYS A CA 1
ATOM 1374 C C . LYS A 1 182 ? 13.417 15.360 -4.685 1.00 55.41 182 LYS A C 1
ATOM 1376 O O . LYS A 1 182 ? 12.386 15.223 -5.334 1.00 55.41 182 LYS A O 1
ATOM 1381 N N . ALA A 1 183 ? 14.300 14.383 -4.500 1.00 62.38 183 ALA A N 1
ATOM 1382 C CA . ALA A 1 183 ? 14.242 13.035 -5.059 1.00 62.38 183 ALA A CA 1
ATOM 1383 C C . ALA A 1 183 ? 13.827 11.970 -4.030 1.00 62.38 183 ALA A C 1
ATOM 1385 O O . ALA A 1 183 ? 13.946 10.777 -4.289 1.00 62.38 183 ALA A O 1
ATOM 1386 N N . SER A 1 184 ? 13.316 12.391 -2.868 1.00 67.94 184 SER A N 1
ATOM 1387 C CA . SER A 1 184 ? 12.815 11.500 -1.812 1.00 67.94 184 SER A CA 1
ATOM 1388 C C . SER A 1 184 ? 11.703 10.569 -2.298 1.00 67.94 184 SER A C 1
ATOM 1390 O O . SER A 1 184 ? 11.520 9.503 -1.733 1.00 67.94 184 SER A O 1
ATOM 1392 N N . TRP A 1 185 ? 11.011 10.933 -3.380 1.00 77.12 185 TRP A N 1
ATOM 1393 C CA . TRP A 1 185 ? 10.012 10.101 -4.050 1.00 77.12 185 TRP A CA 1
ATOM 1394 C C . TRP A 1 185 ? 10.576 8.823 -4.688 1.00 77.12 185 TRP A C 1
ATOM 1396 O O . TRP A 1 185 ? 9.814 7.891 -4.920 1.00 77.12 185 TRP A O 1
ATOM 1406 N N . LEU A 1 186 ? 11.890 8.759 -4.953 1.00 78.62 186 LEU A N 1
ATOM 1407 C CA . LEU A 1 186 ? 12.566 7.530 -5.390 1.00 78.62 186 LEU A CA 1
ATOM 1408 C C . LEU A 1 186 ? 12.723 6.522 -4.244 1.00 78.62 186 LEU A C 1
ATOM 1410 O O . LEU A 1 186 ? 12.943 5.338 -4.500 1.00 78.62 186 LEU A O 1
ATOM 1414 N N . ILE A 1 187 ? 12.637 6.977 -2.990 1.00 74.69 187 ILE A N 1
ATOM 1415 C CA . ILE A 1 187 ? 12.638 6.116 -1.810 1.00 74.69 187 ILE A CA 1
ATOM 1416 C C . ILE A 1 187 ? 11.192 5.688 -1.582 1.00 74.69 187 ILE A C 1
ATOM 1418 O O . ILE A 1 187 ? 10.349 6.478 -1.156 1.00 74.69 187 ILE A O 1
ATOM 1422 N N . ARG A 1 188 ? 10.897 4.434 -1.921 1.00 70.56 188 ARG A N 1
ATOM 1423 C CA . ARG A 1 188 ? 9.563 3.860 -1.758 1.00 70.56 188 ARG A CA 1
ATOM 1424 C C . ARG A 1 188 ? 9.471 3.184 -0.399 1.00 70.56 188 ARG A C 1
ATOM 1426 O O . ARG A 1 188 ? 10.317 2.354 -0.076 1.00 70.56 188 ARG A O 1
ATOM 1433 N N . GLU A 1 189 ? 8.424 3.503 0.353 1.00 56.00 189 GLU A N 1
ATOM 1434 C CA . GLU A 1 189 ? 8.017 2.649 1.464 1.00 56.00 189 GLU A CA 1
ATOM 1435 C C . GLU A 1 189 ? 7.543 1.302 0.900 1.00 56.00 189 GLU A C 1
ATOM 1437 O O . GLU A 1 189 ? 6.931 1.266 -0.179 1.00 56.00 189 GLU A O 1
ATOM 1442 N N . PRO A 1 190 ? 7.793 0.183 1.593 1.00 56.59 190 PRO A N 1
ATOM 1443 C CA . PRO A 1 190 ? 7.121 -1.061 1.274 1.00 56.59 190 PRO A CA 1
ATOM 1444 C C . PRO A 1 190 ? 5.607 -0.843 1.405 1.00 56.59 190 PRO A C 1
ATOM 1446 O O . PRO A 1 190 ? 5.070 -0.760 2.504 1.00 56.59 190 PRO A O 1
ATOM 1449 N N . ASN A 1 191 ? 4.895 -0.773 0.276 1.00 49.09 191 ASN A N 1
ATOM 1450 C CA . ASN A 1 191 ? 3.423 -0.721 0.255 1.00 49.09 191 ASN A CA 1
ATOM 1451 C C . ASN A 1 191 ? 2.783 -1.992 0.859 1.00 49.09 191 ASN A C 1
ATOM 1453 O O . ASN A 1 191 ? 1.572 -2.050 1.050 1.00 49.09 191 ASN A O 1
ATOM 1457 N N . ALA A 1 192 ? 3.603 -3.010 1.119 1.00 56.88 192 ALA A N 1
ATOM 1458 C CA . ALA A 1 192 ? 3.268 -4.310 1.656 1.00 56.88 192 ALA A CA 1
ATOM 1459 C C . ALA A 1 192 ? 4.300 -4.666 2.731 1.00 56.88 192 ALA A C 1
ATOM 1461 O O . ALA A 1 192 ? 5.487 -4.791 2.426 1.00 56.88 192 ALA A O 1
ATOM 1462 N N . ASN A 1 193 ? 3.864 -4.845 3.976 1.00 68.38 193 ASN A N 1
ATOM 1463 C CA . ASN A 1 193 ? 4.702 -5.492 4.978 1.00 68.38 193 ASN A CA 1
ATOM 1464 C C . ASN A 1 193 ? 4.617 -7.027 4.836 1.00 68.38 193 ASN A C 1
ATOM 1466 O O . ASN A 1 193 ? 3.840 -7.548 4.033 1.00 68.38 193 ASN A O 1
ATOM 1470 N N . GLN A 1 194 ? 5.423 -7.755 5.614 1.00 80.12 194 GLN A N 1
ATOM 1471 C CA . GLN A 1 194 ? 5.482 -9.223 5.598 1.00 80.12 194 GLN A CA 1
ATOM 1472 C C . GLN A 1 194 ? 4.094 -9.884 5.641 1.00 80.12 194 GLN A C 1
ATOM 1474 O O . GLN A 1 194 ? 3.836 -10.824 4.891 1.00 80.12 194 GLN A O 1
ATOM 1479 N N . ALA A 1 195 ? 3.201 -9.394 6.504 1.00 74.12 195 ALA A N 1
ATOM 1480 C CA . ALA A 1 195 ? 1.874 -9.970 6.683 1.00 74.12 195 ALA A CA 1
ATOM 1481 C C . ALA A 1 195 ? 0.965 -9.700 5.477 1.00 74.12 195 ALA A C 1
ATOM 1483 O O . ALA A 1 195 ? 0.323 -10.621 4.982 1.00 74.12 195 ALA A O 1
ATOM 1484 N N . PHE A 1 196 ? 0.973 -8.473 4.942 1.00 77.19 196 PHE A N 1
ATOM 1485 C CA . PHE A 1 196 ? 0.211 -8.151 3.732 1.00 77.19 196 PHE A CA 1
ATOM 1486 C C . PHE A 1 196 ? 0.621 -9.036 2.552 1.00 77.19 196 PHE A C 1
ATOM 1488 O O . PHE A 1 196 ? -0.222 -9.577 1.840 1.00 77.19 196 PHE A O 1
ATOM 1495 N N . PHE A 1 197 ? 1.929 -9.197 2.347 1.00 81.75 197 PHE A N 1
ATOM 1496 C CA . PHE A 1 197 ? 2.441 -10.022 1.261 1.00 81.75 197 PHE A CA 1
ATOM 1497 C C . PHE A 1 197 ? 2.117 -11.508 1.459 1.00 81.75 197 PHE A C 1
ATOM 1499 O O . PHE A 1 197 ? 1.836 -12.201 0.483 1.00 81.75 197 PHE A O 1
ATOM 1506 N N . HIS A 1 198 ? 2.111 -11.995 2.704 1.00 83.19 198 HIS A N 1
ATOM 1507 C CA . HIS A 1 198 ? 1.689 -13.360 3.007 1.00 83.19 198 HIS A CA 1
ATOM 1508 C C . HIS A 1 198 ? 0.228 -13.604 2.601 1.00 83.19 198 HIS A C 1
ATOM 1510 O O . HIS A 1 198 ? -0.043 -14.565 1.887 1.00 83.19 198 HIS A O 1
ATOM 1516 N N . GLU A 1 199 ? -0.687 -12.693 2.941 1.00 79.75 199 GLU A N 1
ATOM 1517 C CA . GLU A 1 199 ? -2.091 -12.773 2.510 1.00 79.75 199 GLU A CA 1
ATOM 1518 C C . GLU A 1 199 ? -2.236 -12.741 0.982 1.00 79.75 199 GLU A C 1
ATOM 1520 O O . GLU A 1 199 ? -2.973 -13.537 0.392 1.00 79.75 199 GLU A O 1
ATOM 1525 N N . MET A 1 200 ? -1.475 -11.874 0.303 1.00 81.56 200 MET A N 1
ATOM 1526 C CA . MET A 1 200 ? -1.435 -11.869 -1.163 1.00 81.56 200 MET A CA 1
ATOM 1527 C C . MET A 1 200 ? -0.949 -13.205 -1.729 1.00 81.56 200 MET A C 1
ATOM 1529 O O . MET A 1 200 ? -1.486 -13.671 -2.734 1.00 81.56 200 MET A O 1
ATOM 1533 N N . PHE A 1 201 ? 0.047 -13.828 -1.095 1.00 87.94 201 PHE A N 1
ATOM 1534 C CA . PHE A 1 201 ? 0.537 -15.140 -1.494 1.00 87.94 201 PHE A CA 1
ATOM 1535 C C . PHE A 1 201 ? -0.507 -16.240 -1.274 1.00 87.94 201 PHE A C 1
ATOM 1537 O O . PHE A 1 201 ? -0.645 -17.101 -2.137 1.00 87.94 201 PHE A O 1
ATOM 1544 N N . LEU A 1 202 ? -1.281 -16.209 -0.186 1.00 85.62 202 LEU A N 1
ATOM 1545 C CA . LEU A 1 202 ? -2.369 -17.170 0.030 1.00 85.62 202 LEU A CA 1
ATOM 1546 C C . LEU A 1 202 ? -3.447 -17.049 -1.055 1.00 85.62 202 LEU A C 1
ATOM 1548 O O . LEU A 1 202 ? -3.854 -18.061 -1.630 1.00 85.62 202 LEU A O 1
ATOM 1552 N N . SER A 1 203 ? -3.843 -15.821 -1.406 1.00 81.69 203 SER A N 1
ATOM 1553 C CA . SER A 1 203 ? -4.757 -15.555 -2.529 1.00 81.69 203 SER A CA 1
ATOM 1554 C C . SER A 1 203 ? -4.182 -16.042 -3.866 1.00 81.69 203 SER A C 1
ATOM 1556 O O . SER A 1 203 ? -4.861 -16.718 -4.645 1.00 81.69 203 SER A O 1
ATOM 1558 N N . PHE A 1 204 ? -2.902 -15.757 -4.117 1.00 86.56 204 PHE A N 1
ATOM 1559 C CA . PHE A 1 204 ? -2.177 -16.241 -5.289 1.00 86.56 204 PHE A CA 1
ATOM 1560 C C . PHE A 1 204 ? -2.170 -17.773 -5.357 1.00 86.56 204 PHE A C 1
ATOM 1562 O O . PHE A 1 204 ? -2.550 -18.343 -6.380 1.00 86.56 204 PHE A O 1
ATOM 1569 N N . LYS A 1 205 ? -1.802 -18.444 -4.262 1.00 89.19 205 LYS A N 1
ATOM 1570 C CA . LYS A 1 205 ? -1.753 -19.903 -4.163 1.00 89.19 205 LYS A CA 1
ATOM 1571 C C . LYS A 1 205 ? -3.129 -20.506 -4.434 1.00 89.19 205 LYS A C 1
ATOM 1573 O O . LYS A 1 205 ? -3.242 -21.366 -5.300 1.00 89.19 205 LYS A O 1
ATOM 1578 N N . ALA A 1 206 ? -4.181 -19.999 -3.793 1.00 85.38 206 ALA A N 1
ATOM 1579 C CA . ALA A 1 206 ? -5.547 -20.480 -4.002 1.00 85.38 206 ALA A CA 1
ATOM 1580 C C . ALA A 1 206 ? -5.989 -20.413 -5.477 1.00 85.38 206 ALA A C 1
ATOM 1582 O O . ALA A 1 206 ? -6.739 -21.275 -5.938 1.00 85.38 206 ALA A O 1
ATOM 1583 N N . ARG A 1 207 ? -5.513 -19.412 -6.231 1.00 83.88 207 ARG A N 1
ATOM 1584 C CA . ARG A 1 207 ? -5.823 -19.248 -7.658 1.00 83.88 207 ARG A CA 1
ATOM 1585 C C . ARG A 1 207 ? -4.944 -20.103 -8.577 1.00 83.88 207 ARG A C 1
ATOM 1587 O O . ARG A 1 207 ? -5.455 -20.644 -9.558 1.00 83.88 207 ARG A O 1
ATOM 1594 N N . TYR A 1 208 ? -3.645 -20.212 -8.294 1.00 87.62 208 TYR A N 1
ATOM 1595 C CA . TYR A 1 208 ? -2.651 -20.707 -9.255 1.00 87.62 208 TYR A CA 1
ATOM 1596 C C . TYR A 1 208 ? -1.955 -22.017 -8.869 1.00 87.62 208 TYR A C 1
ATOM 1598 O O . TYR A 1 208 ? -1.251 -22.575 -9.705 1.00 87.62 208 TYR A O 1
ATOM 1606 N N . GLU A 1 209 ? -2.179 -22.567 -7.671 1.00 90.25 209 GLU A N 1
ATOM 1607 C CA . GLU A 1 209 ? -1.518 -23.798 -7.194 1.00 90.25 209 GLU A CA 1
ATOM 1608 C C . GLU A 1 209 ? -1.616 -24.955 -8.201 1.00 90.25 209 GLU A C 1
ATOM 1610 O O . GLU A 1 209 ? -0.628 -25.630 -8.471 1.00 90.25 209 GLU A O 1
ATOM 1615 N N . SER A 1 210 ? -2.778 -25.132 -8.840 1.00 90.00 210 SER A N 1
ATOM 1616 C CA . SER A 1 210 ? -2.992 -26.188 -9.845 1.00 90.00 210 SER A CA 1
ATOM 1617 C C . SER A 1 210 ? -2.191 -26.028 -11.149 1.00 90.00 210 SER A C 1
ATOM 1619 O O . SER A 1 210 ? -2.100 -26.982 -11.921 1.00 90.00 210 SER A O 1
ATOM 1621 N N . GLN A 1 211 ? -1.625 -24.845 -11.407 1.00 89.50 211 GLN A N 1
ATOM 1622 C CA . GLN A 1 211 ? -0.848 -24.521 -12.609 1.00 89.50 211 GLN A CA 1
ATOM 1623 C C . GLN A 1 211 ? 0.667 -24.508 -12.351 1.00 89.50 211 GLN A C 1
ATOM 1625 O O . GLN A 1 211 ? 1.448 -24.385 -13.295 1.00 89.50 211 GLN A O 1
ATOM 1630 N N . MET A 1 212 ? 1.096 -24.641 -11.093 1.00 92.25 212 MET A N 1
ATOM 1631 C CA . MET A 1 212 ? 2.504 -24.590 -10.702 1.00 92.25 212 MET A CA 1
ATOM 1632 C C . MET A 1 212 ? 3.111 -25.987 -10.569 1.00 92.25 212 MET A C 1
ATOM 1634 O O . MET A 1 212 ? 2.457 -26.942 -10.146 1.00 92.25 212 MET A O 1
ATOM 1638 N N . ALA A 1 213 ? 4.405 -26.108 -10.875 1.00 93.88 213 ALA A N 1
ATOM 1639 C CA . ALA A 1 213 ? 5.155 -27.298 -10.493 1.00 93.88 213 ALA A CA 1
ATOM 1640 C C . ALA A 1 213 ? 5.289 -27.353 -8.954 1.00 93.88 213 ALA A C 1
ATOM 1642 O O . ALA A 1 213 ? 5.550 -26.311 -8.345 1.00 93.88 213 ALA A O 1
ATOM 1643 N N . PRO A 1 214 ? 5.181 -28.534 -8.310 1.00 94.75 214 PRO A N 1
ATOM 1644 C CA . PRO A 1 214 ? 5.274 -28.647 -6.850 1.00 94.75 214 PRO A CA 1
ATOM 1645 C C . PRO A 1 214 ? 6.554 -28.034 -6.265 1.00 94.75 214 PRO A C 1
ATOM 1647 O O . PRO A 1 214 ? 6.518 -27.352 -5.249 1.00 94.75 214 PRO A O 1
ATOM 1650 N N . GLU A 1 215 ? 7.679 -28.211 -6.956 1.00 95.31 215 GLU A N 1
ATOM 1651 C CA . GLU A 1 215 ? 8.975 -27.635 -6.583 1.00 95.31 215 GLU A CA 1
ATOM 1652 C C . GLU A 1 215 ? 9.023 -26.101 -6.674 1.00 95.31 215 GLU A C 1
ATOM 1654 O O . GLU A 1 215 ? 9.744 -25.458 -5.916 1.00 95.31 215 GLU A O 1
ATOM 1659 N N . HIS A 1 216 ? 8.258 -25.490 -7.584 1.00 95.50 216 HIS A N 1
ATOM 1660 C CA . HIS A 1 216 ? 8.160 -24.031 -7.696 1.00 95.50 216 HIS A CA 1
ATOM 1661 C C . HIS A 1 216 ? 7.288 -23.459 -6.582 1.00 95.50 216 HIS A C 1
ATOM 1663 O O . HIS A 1 216 ? 7.630 -22.430 -6.002 1.00 95.50 216 HIS A O 1
ATOM 1669 N N . LEU A 1 217 ? 6.211 -24.162 -6.224 1.00 94.56 217 LEU A N 1
ATOM 1670 C CA . LEU A 1 217 ? 5.394 -23.804 -5.070 1.00 94.56 217 LEU A CA 1
ATOM 1671 C C . LEU A 1 217 ? 6.197 -23.888 -3.764 1.00 94.56 217 LEU A C 1
ATOM 1673 O O . LEU A 1 217 ? 6.149 -22.947 -2.977 1.00 94.56 217 LEU A O 1
ATOM 1677 N N . GLU A 1 218 ? 6.994 -24.945 -3.568 1.00 94.38 218 GLU A N 1
ATOM 1678 C CA . GLU A 1 218 ? 7.865 -25.090 -2.390 1.00 94.38 218 GLU A CA 1
ATOM 1679 C C . GLU A 1 218 ? 8.857 -23.918 -2.267 1.00 94.38 218 GLU A C 1
ATOM 1681 O O . GLU A 1 218 ? 9.090 -23.399 -1.173 1.00 94.38 218 GLU A O 1
ATOM 1686 N N . ILE A 1 219 ? 9.416 -23.450 -3.391 1.00 95.62 219 ILE A N 1
ATOM 1687 C CA . ILE A 1 219 ? 10.275 -22.258 -3.411 1.00 95.62 219 ILE A CA 1
ATOM 1688 C C . ILE A 1 219 ? 9.513 -21.039 -2.884 1.00 95.62 219 ILE A C 1
ATOM 1690 O O . ILE A 1 219 ? 10.031 -20.337 -2.014 1.00 95.62 219 ILE A O 1
ATOM 1694 N N . CYS A 1 220 ? 8.292 -20.795 -3.372 1.00 93.94 220 CYS A N 1
ATOM 1695 C CA . CYS A 1 220 ? 7.466 -19.686 -2.898 1.00 93.94 220 CYS A CA 1
ATOM 1696 C C . CYS A 1 220 ? 7.128 -19.822 -1.406 1.00 93.94 220 CYS A C 1
ATOM 1698 O O . CYS A 1 220 ? 7.272 -18.853 -0.667 1.00 93.94 220 CYS A O 1
ATOM 1700 N N . GLU A 1 221 ? 6.744 -21.012 -0.941 1.00 91.62 221 GLU A N 1
ATOM 1701 C CA . GLU A 1 221 ? 6.397 -21.272 0.464 1.00 91.62 221 GLU A CA 1
ATOM 1702 C C . GLU A 1 221 ? 7.575 -21.064 1.419 1.00 91.62 221 GLU A C 1
ATOM 1704 O O . GLU A 1 221 ? 7.383 -20.603 2.543 1.00 91.62 221 GLU A O 1
ATOM 1709 N N . ARG A 1 222 ? 8.804 -21.349 0.973 1.00 91.12 222 ARG A N 1
ATOM 1710 C CA . ARG A 1 222 ? 10.023 -21.066 1.744 1.00 91.12 222 ARG A CA 1
ATOM 1711 C C . ARG A 1 222 ? 10.414 -19.592 1.710 1.00 91.12 222 ARG A C 1
ATOM 1713 O O . ARG A 1 222 ? 10.900 -19.065 2.706 1.00 91.12 222 ARG A O 1
ATOM 1720 N N . TRP A 1 223 ? 10.231 -18.941 0.567 1.00 91.69 223 TRP A N 1
ATOM 1721 C CA . TRP A 1 223 ? 10.616 -17.551 0.344 1.00 91.69 223 TRP A CA 1
ATOM 1722 C C . TRP A 1 223 ? 9.682 -16.556 1.039 1.00 91.69 223 TRP A C 1
ATOM 1724 O O . TRP A 1 223 ? 10.151 -15.644 1.714 1.00 91.69 223 TRP A O 1
ATOM 1734 N N . VAL A 1 224 ? 8.366 -16.728 0.897 1.00 90.12 224 VAL A N 1
ATOM 1735 C CA . VAL A 1 224 ? 7.355 -15.759 1.351 1.00 90.12 224 VAL A CA 1
ATOM 1736 C C . VAL A 1 224 ? 7.511 -15.391 2.833 1.00 90.12 224 VAL A C 1
ATOM 1738 O O . VAL A 1 224 ? 7.479 -14.196 3.125 1.00 90.12 224 VAL A O 1
ATOM 1741 N N . PRO A 1 225 ? 7.735 -16.330 3.777 1.00 86.44 225 PRO A N 1
ATOM 1742 C CA . PRO A 1 225 ? 7.969 -15.999 5.187 1.00 86.44 225 PRO A CA 1
ATOM 1743 C C . PRO A 1 225 ? 9.224 -15.146 5.444 1.00 86.44 225 PRO A C 1
ATOM 1745 O O . PRO A 1 225 ? 9.316 -14.501 6.485 1.00 86.44 225 PRO A O 1
ATOM 1748 N N . ALA A 1 226 ? 10.182 -15.132 4.513 1.00 88.81 226 ALA A N 1
ATOM 1749 C CA . ALA A 1 226 ? 11.459 -14.428 4.624 1.00 88.81 226 ALA A CA 1
ATOM 1750 C C . ALA A 1 226 ? 11.468 -13.037 3.976 1.00 88.81 226 ALA A C 1
ATOM 1752 O O . ALA A 1 226 ? 12.520 -12.390 3.959 1.00 88.81 226 ALA A O 1
ATOM 1753 N N . LEU A 1 227 ? 10.337 -12.557 3.443 1.00 87.25 227 LEU A N 1
ATOM 1754 C CA . LEU A 1 227 ? 10.287 -11.271 2.744 1.00 87.25 227 LEU A CA 1
ATOM 1755 C C . LEU A 1 227 ? 10.778 -10.120 3.635 1.00 87.25 227 LEU A C 1
ATOM 1757 O O . LEU A 1 227 ? 11.549 -9.288 3.169 1.00 87.25 227 LEU A O 1
ATOM 1761 N N . GLY A 1 228 ? 10.373 -10.073 4.906 1.00 82.94 228 GLY A N 1
ATOM 1762 C CA . GLY A 1 228 ? 10.778 -9.029 5.850 1.00 82.94 228 GLY A CA 1
ATOM 1763 C C . GLY A 1 228 ? 12.293 -8.978 6.051 1.00 82.94 228 GLY A C 1
ATOM 1764 O O . GLY A 1 228 ? 12.888 -7.906 5.954 1.00 82.94 228 GLY A O 1
ATOM 1765 N N . TRP A 1 229 ? 12.924 -10.143 6.228 1.00 87.56 229 TRP A N 1
ATOM 1766 C CA . TRP A 1 229 ? 14.384 -10.259 6.290 1.00 87.56 229 TRP A CA 1
ATOM 1767 C C . TRP A 1 229 ? 15.037 -9.769 4.996 1.00 87.56 229 TRP A C 1
ATOM 1769 O O . TRP A 1 229 ? 16.013 -9.026 5.030 1.00 87.56 229 TRP A O 1
ATOM 1779 N N . TRP A 1 230 ? 14.497 -10.145 3.839 1.00 89.31 230 TRP A N 1
ATOM 1780 C CA . TRP A 1 230 ? 15.061 -9.701 2.570 1.00 89.31 230 TRP A CA 1
ATOM 1781 C C . TRP A 1 230 ? 14.916 -8.198 2.367 1.00 89.31 230 TRP A C 1
ATOM 1783 O O . TRP A 1 230 ? 15.885 -7.566 1.964 1.00 89.31 230 TRP A O 1
ATOM 1793 N N . ILE A 1 231 ? 13.761 -7.605 2.695 1.00 84.44 231 ILE A N 1
ATOM 1794 C CA . ILE A 1 231 ? 13.571 -6.146 2.682 1.00 84.44 231 ILE A CA 1
ATOM 1795 C C . ILE A 1 231 ? 14.642 -5.479 3.554 1.00 84.44 231 ILE A C 1
ATOM 1797 O O . ILE A 1 231 ? 15.255 -4.505 3.120 1.00 84.44 231 ILE A O 1
ATOM 1801 N N . GLU A 1 232 ? 14.933 -6.021 4.738 1.00 83.81 232 GLU A N 1
ATOM 1802 C CA . GLU A 1 232 ? 16.017 -5.526 5.593 1.00 83.81 232 GLU A CA 1
ATOM 1803 C C . GLU A 1 232 ? 17.390 -5.623 4.906 1.00 83.81 232 GLU A C 1
ATOM 1805 O O . GLU A 1 232 ? 18.153 -4.656 4.942 1.00 83.81 232 GLU A O 1
ATOM 1810 N N . GLN A 1 233 ? 17.696 -6.723 4.206 1.00 86.50 233 GLN A N 1
ATOM 1811 C CA . GLN A 1 233 ? 18.934 -6.827 3.416 1.00 86.50 233 GLN A CA 1
ATOM 1812 C C . GLN A 1 233 ? 19.008 -5.756 2.313 1.00 86.50 233 GLN A C 1
ATOM 1814 O O . GLN A 1 233 ? 20.079 -5.206 2.057 1.00 86.50 233 GLN A O 1
ATOM 1819 N N . GLN A 1 234 ? 17.878 -5.406 1.689 1.00 82.75 234 GLN A N 1
ATOM 1820 C CA . GLN A 1 234 ? 17.824 -4.330 0.693 1.00 82.75 234 GLN A CA 1
ATOM 1821 C C . GLN A 1 234 ? 18.090 -2.952 1.317 1.00 82.75 234 GLN A C 1
ATOM 1823 O O . GLN A 1 234 ? 18.797 -2.138 0.722 1.00 82.75 234 GLN A O 1
ATOM 1828 N N . LEU A 1 235 ? 17.525 -2.689 2.499 1.00 77.25 235 LEU A N 1
ATOM 1829 C CA . LEU A 1 235 ? 17.642 -1.410 3.211 1.00 77.25 235 LEU A CA 1
ATOM 1830 C C . LEU A 1 235 ? 19.022 -1.202 3.845 1.00 77.25 235 LEU A C 1
ATOM 1832 O O . LEU A 1 235 ? 19.478 -0.068 3.972 1.00 77.25 235 LEU A O 1
ATOM 1836 N N . THR A 1 236 ? 19.686 -2.290 4.233 1.00 78.06 236 THR A N 1
ATOM 1837 C CA . THR A 1 236 ? 21.014 -2.280 4.867 1.00 78.06 236 THR A CA 1
ATOM 1838 C C . THR A 1 236 ? 22.158 -2.502 3.879 1.00 78.06 236 THR A C 1
ATOM 1840 O O . THR A 1 236 ? 23.324 -2.546 4.280 1.00 78.06 236 THR A O 1
ATOM 1843 N N . ALA A 1 237 ? 21.853 -2.614 2.583 1.00 80.06 237 ALA A N 1
ATOM 1844 C CA . ALA A 1 237 ? 22.858 -2.770 1.546 1.00 80.06 237 ALA A CA 1
ATOM 1845 C C . ALA A 1 237 ? 23.847 -1.594 1.541 1.00 80.06 237 ALA A C 1
ATOM 1847 O O . ALA A 1 237 ? 23.479 -0.424 1.672 1.00 80.06 237 ALA A O 1
ATOM 1848 N N . SER A 1 238 ? 25.127 -1.919 1.356 1.00 80.75 238 SER A N 1
ATOM 1849 C CA . SER A 1 238 ? 26.196 -0.929 1.378 1.00 80.75 238 SER A CA 1
ATOM 1850 C C . SER A 1 238 ? 25.981 0.175 0.325 1.00 80.75 238 SER A C 1
ATOM 1852 O O . SER A 1 238 ? 25.572 -0.135 -0.801 1.00 80.75 238 SER A O 1
ATOM 1854 N N . PRO A 1 239 ? 26.300 1.451 0.628 1.00 77.94 239 PRO A N 1
ATOM 1855 C CA . PRO A 1 239 ? 26.039 2.582 -0.267 1.00 77.94 239 PRO A CA 1
ATOM 1856 C C . PRO A 1 239 ? 26.605 2.427 -1.683 1.00 77.94 239 PRO A C 1
ATOM 1858 O O . PRO A 1 239 ? 26.026 2.934 -2.640 1.00 77.94 239 PRO A O 1
ATOM 1861 N N . GLU A 1 240 ? 27.714 1.702 -1.853 1.00 78.31 240 GLU A N 1
ATOM 1862 C CA . GLU A 1 240 ? 28.309 1.454 -3.162 1.00 78.31 240 GLU A CA 1
ATOM 1863 C C . GLU A 1 240 ? 27.432 0.593 -4.086 1.00 78.31 240 GLU A C 1
ATOM 1865 O O . GLU A 1 240 ? 27.594 0.655 -5.305 1.00 78.31 240 GLU A O 1
ATOM 1870 N N . LYS A 1 241 ? 26.481 -0.167 -3.542 1.00 85.31 241 LYS A N 1
ATOM 1871 C CA . LYS A 1 241 ? 25.563 -1.018 -4.311 1.00 85.31 241 LYS A CA 1
ATOM 1872 C C . LYS A 1 241 ? 24.281 -0.296 -4.721 1.00 85.31 241 LYS A C 1
ATOM 1874 O O . LYS A 1 241 ? 23.552 -0.787 -5.585 1.00 85.31 241 LYS A O 1
ATOM 1879 N N . ILE A 1 242 ? 24.013 0.858 -4.112 1.00 85.44 242 ILE A N 1
ATOM 1880 C CA . ILE A 1 242 ? 22.780 1.618 -4.295 1.00 85.44 242 ILE A CA 1
ATOM 1881 C C . ILE A 1 242 ? 22.877 2.522 -5.528 1.00 85.44 242 ILE A C 1
ATOM 1883 O O . ILE A 1 242 ? 23.875 3.212 -5.755 1.00 85.44 242 ILE A O 1
ATOM 1887 N N . GLY A 1 243 ? 21.807 2.539 -6.319 1.00 87.06 243 GLY A N 1
ATOM 1888 C CA . GLY A 1 243 ? 21.619 3.448 -7.443 1.00 87.06 243 GLY A CA 1
ATOM 1889 C C . GLY A 1 243 ? 20.139 3.610 -7.807 1.00 87.06 243 GLY A C 1
ATOM 1890 O O . GLY A 1 243 ? 19.265 3.141 -7.078 1.00 87.06 243 GLY A O 1
ATOM 1891 N N . VAL A 1 244 ? 19.851 4.303 -8.914 1.00 90.19 244 VAL A N 1
ATOM 1892 C CA . VAL A 1 244 ? 18.487 4.372 -9.465 1.00 90.19 244 VAL A CA 1
ATOM 1893 C C . VAL A 1 244 ? 18.308 3.185 -10.392 1.00 90.19 244 VAL A C 1
ATOM 1895 O O . VAL A 1 244 ? 19.092 3.024 -11.329 1.00 90.19 244 VAL A O 1
ATOM 1898 N N . LYS A 1 245 ? 17.275 2.392 -10.132 1.00 91.69 245 LYS A N 1
ATOM 1899 C CA . LYS A 1 245 ? 16.914 1.226 -10.926 1.00 91.69 245 LYS A CA 1
ATOM 1900 C C . LYS A 1 245 ? 15.555 1.423 -11.596 1.00 91.69 245 LYS A C 1
ATOM 1902 O O . LYS A 1 245 ? 14.710 2.169 -11.095 1.00 91.69 245 LYS A O 1
ATOM 1907 N N . HIS A 1 246 ? 15.356 0.756 -12.722 1.00 95.69 246 HIS A N 1
ATOM 1908 C CA . HIS A 1 246 ? 14.099 0.709 -13.460 1.00 95.69 246 HIS A CA 1
ATOM 1909 C C . HIS A 1 246 ? 13.033 -0.111 -12.721 1.00 95.69 246 HIS A C 1
ATOM 1911 O O . HIS A 1 246 ? 11.856 0.237 -12.743 1.00 95.69 246 HIS A O 1
ATOM 1917 N N . SER A 1 247 ? 13.441 -1.199 -12.057 1.00 92.88 247 SER A N 1
ATOM 1918 C CA . SER A 1 247 ? 12.604 -2.173 -11.330 1.00 92.88 247 SER A CA 1
ATOM 1919 C C . SER A 1 247 ? 11.596 -2.974 -12.153 1.00 92.88 247 SER A C 1
ATOM 1921 O O . SER A 1 247 ? 10.855 -3.758 -11.574 1.00 92.88 247 SER A O 1
ATOM 1923 N N . ASP A 1 248 ? 11.571 -2.787 -13.469 1.00 93.25 248 ASP A N 1
ATOM 1924 C CA . ASP A 1 248 ? 10.776 -3.583 -14.417 1.00 93.25 248 ASP A CA 1
ATOM 1925 C C . ASP A 1 248 ? 11.563 -3.754 -15.731 1.00 93.25 248 ASP A C 1
ATOM 1927 O O . ASP A 1 248 ? 11.053 -3.580 -16.835 1.00 93.25 248 ASP A O 1
ATOM 1931 N N . TYR A 1 249 ? 12.877 -3.981 -15.611 1.00 96.81 249 TYR A N 1
ATOM 1932 C CA . TYR A 1 249 ? 13.789 -4.068 -16.753 1.00 96.81 249 TYR A CA 1
ATOM 1933 C C . TYR A 1 249 ? 13.687 -5.446 -17.428 1.00 96.81 249 TYR A C 1
ATOM 1935 O O . TYR A 1 249 ? 14.431 -6.370 -17.099 1.00 96.81 249 TYR A O 1
ATOM 1943 N N . ARG A 1 250 ? 12.734 -5.585 -18.355 1.00 94.44 250 ARG A N 1
ATOM 1944 C CA . ARG A 1 250 ? 12.420 -6.818 -19.102 1.00 94.44 250 ARG A CA 1
ATOM 1945 C C . ARG A 1 250 ? 12.127 -6.526 -20.577 1.00 94.44 250 ARG A C 1
ATOM 1947 O O . ARG A 1 250 ? 11.935 -5.368 -20.937 1.00 94.44 250 ARG A O 1
ATOM 1954 N N . LEU A 1 251 ? 12.104 -7.547 -21.438 1.00 94.44 251 LEU A N 1
ATOM 1955 C CA . LEU A 1 251 ? 12.070 -7.385 -22.900 1.00 94.44 251 LEU A CA 1
ATOM 1956 C C . LEU A 1 251 ? 10.871 -6.596 -23.403 1.00 94.44 251 LEU A C 1
ATOM 1958 O O . LEU A 1 251 ? 11.033 -5.818 -24.341 1.00 94.44 251 LEU A O 1
ATOM 1962 N N . ASP A 1 252 ? 9.705 -6.765 -22.787 1.00 91.44 252 ASP A N 1
ATOM 1963 C CA . ASP A 1 252 ? 8.499 -6.040 -23.191 1.00 91.44 252 ASP A CA 1
ATOM 1964 C C . ASP A 1 252 ? 8.661 -4.509 -23.044 1.00 91.44 252 ASP A C 1
ATOM 1966 O O . ASP A 1 252 ? 7.990 -3.743 -23.736 1.00 91.44 252 ASP A O 1
ATOM 1970 N N . ASN A 1 253 ? 9.609 -4.063 -22.208 1.00 94.69 253 ASN A N 1
ATOM 1971 C CA . ASN A 1 253 ? 9.958 -2.658 -21.976 1.00 94.69 253 ASN A CA 1
ATOM 1972 C C . ASN A 1 253 ? 11.206 -2.203 -22.763 1.00 94.69 253 ASN A C 1
ATOM 1974 O O . ASN A 1 253 ? 11.750 -1.120 -22.522 1.00 94.69 253 ASN A O 1
ATOM 1978 N N . LEU A 1 254 ? 11.674 -3.016 -23.717 1.00 97.00 254 LEU A N 1
ATOM 1979 C CA . LEU A 1 254 ? 12.847 -2.747 -24.547 1.00 97.00 254 LEU A CA 1
ATOM 1980 C C . LEU A 1 254 ? 12.471 -2.685 -26.034 1.00 97.00 254 LEU A C 1
ATOM 1982 O O . LEU A 1 254 ? 11.975 -3.653 -26.610 1.00 97.00 254 LEU A O 1
ATOM 1986 N N . LEU A 1 255 ? 12.763 -1.552 -26.679 1.00 96.31 255 LEU A N 1
ATOM 1987 C CA . LEU A 1 255 ? 12.556 -1.349 -28.116 1.00 96.31 255 LEU A CA 1
ATOM 1988 C C . LEU A 1 255 ? 13.892 -1.420 -28.861 1.00 96.31 255 LEU A C 1
ATOM 1990 O O . LEU A 1 255 ? 14.739 -0.534 -28.725 1.00 96.31 255 LEU A O 1
ATOM 1994 N N . PHE A 1 256 ? 14.076 -2.454 -29.675 1.00 96.19 256 PHE A N 1
ATOM 1995 C CA . PHE A 1 256 ? 15.253 -2.629 -30.524 1.00 96.19 256 PHE A CA 1
ATOM 1996 C C . PHE A 1 256 ? 15.069 -1.852 -31.827 1.00 96.19 256 PHE A C 1
ATOM 1998 O O . PHE A 1 256 ? 14.138 -2.115 -32.589 1.00 96.19 256 PHE A O 1
ATOM 2005 N N . THR A 1 257 ? 15.943 -0.882 -32.092 1.00 93.88 257 THR A N 1
ATOM 2006 C CA . THR A 1 257 ? 15.808 0.014 -33.247 1.00 93.88 257 THR A CA 1
ATOM 2007 C C . THR A 1 257 ? 16.462 -0.582 -34.494 1.00 93.88 257 THR A C 1
ATOM 2009 O O . THR A 1 257 ? 17.452 -1.311 -34.410 1.00 93.88 257 THR A O 1
ATOM 2012 N N . ALA A 1 258 ? 15.963 -0.221 -35.680 1.00 88.62 258 ALA A N 1
ATOM 2013 C CA . ALA A 1 258 ? 16.539 -0.665 -36.956 1.00 88.62 258 ALA A CA 1
ATOM 2014 C C . ALA A 1 258 ? 18.007 -0.224 -37.149 1.00 88.62 258 ALA A C 1
ATOM 2016 O O . ALA A 1 258 ? 18.761 -0.862 -37.880 1.00 88.62 258 ALA A O 1
ATOM 2017 N N . ALA A 1 259 ? 18.428 0.839 -36.455 1.00 86.88 259 ALA A N 1
ATOM 2018 C CA . ALA A 1 259 ? 19.811 1.314 -36.426 1.00 86.88 259 ALA A CA 1
ATOM 2019 C C . ALA A 1 259 ? 20.737 0.473 -35.518 1.00 86.88 259 ALA A C 1
ATOM 2021 O O . ALA A 1 259 ? 21.913 0.803 -35.379 1.00 86.88 259 ALA A O 1
ATOM 2022 N N . GLY A 1 260 ? 20.229 -0.596 -34.893 1.00 88.75 260 GLY A N 1
ATOM 2023 C CA . GLY A 1 260 ? 20.985 -1.454 -33.977 1.00 88.75 260 GLY A CA 1
ATOM 2024 C C . GLY A 1 260 ? 21.096 -0.908 -32.549 1.00 88.75 260 GLY A C 1
ATOM 2025 O O . GLY A 1 260 ? 21.937 -1.378 -31.786 1.00 88.75 260 GLY A O 1
ATOM 2026 N N . GLY A 1 261 ? 20.278 0.088 -32.194 1.00 91.88 261 GLY A N 1
ATOM 2027 C CA . GLY A 1 261 ? 20.202 0.663 -30.851 1.00 91.88 261 GLY A CA 1
ATOM 2028 C C . GLY A 1 261 ? 19.081 0.059 -30.002 1.00 91.88 261 GLY A C 1
ATOM 2029 O O . GLY A 1 261 ? 18.330 -0.811 -30.446 1.00 91.88 261 GLY A O 1
ATOM 2030 N N . LEU A 1 262 ? 18.952 0.557 -28.773 1.00 95.75 262 LEU A N 1
ATOM 2031 C CA . LEU A 1 262 ? 17.939 0.135 -27.808 1.00 95.75 262 LEU A CA 1
ATOM 2032 C C . LEU A 1 262 ? 17.308 1.359 -27.145 1.00 95.75 262 LEU A C 1
ATOM 2034 O O . LEU A 1 262 ? 18.038 2.242 -26.701 1.00 95.75 262 LEU A O 1
ATOM 2038 N N . LYS A 1 263 ? 15.978 1.398 -27.046 1.00 96.88 263 LYS A N 1
ATOM 2039 C CA . LYS A 1 263 ? 15.249 2.366 -26.216 1.00 96.88 263 LYS A CA 1
ATOM 2040 C C . LYS A 1 263 ? 14.602 1.646 -25.033 1.00 96.88 263 LYS A C 1
ATOM 2042 O O . LYS A 1 263 ? 13.886 0.669 -25.233 1.00 96.88 263 LYS A O 1
ATOM 2047 N N . VAL A 1 264 ? 14.851 2.141 -23.825 1.00 97.44 264 VAL A N 1
ATOM 2048 C CA . VAL A 1 264 ? 14.252 1.672 -22.569 1.00 97.44 264 VAL A CA 1
ATOM 2049 C C . VAL A 1 264 ? 13.046 2.550 -22.253 1.00 97.44 264 VAL A C 1
ATOM 2051 O O . VAL A 1 264 ? 13.172 3.777 -22.157 1.00 97.44 264 VAL A O 1
ATOM 2054 N N . ILE A 1 265 ? 11.884 1.925 -22.113 1.00 95.75 265 ILE A N 1
ATOM 2055 C CA . ILE A 1 265 ? 10.601 2.590 -21.868 1.00 95.75 265 ILE A CA 1
ATOM 2056 C C . ILE A 1 265 ? 9.979 2.098 -20.563 1.00 95.75 265 ILE A C 1
ATOM 2058 O O . ILE A 1 265 ? 10.444 1.123 -19.998 1.00 95.75 265 ILE A O 1
ATOM 2062 N N . ASP A 1 266 ? 8.901 2.750 -20.134 1.00 93.50 266 ASP A N 1
ATOM 2063 C CA . ASP A 1 266 ? 8.096 2.340 -18.978 1.00 93.50 266 ASP A CA 1
ATOM 2064 C C . ASP A 1 266 ? 8.792 2.469 -17.611 1.00 93.50 266 ASP A C 1
ATOM 2066 O O . ASP A 1 266 ? 8.966 1.528 -16.840 1.00 93.50 266 ASP A O 1
ATOM 2070 N N . TRP A 1 267 ? 9.145 3.705 -17.261 1.00 95.31 267 TRP A N 1
ATOM 2071 C CA . TRP A 1 267 ? 9.812 4.035 -15.996 1.00 95.31 267 TRP A CA 1
ATOM 2072 C C . TRP A 1 267 ? 8.843 4.153 -14.802 1.00 95.31 267 TRP A C 1
ATOM 2074 O O . TRP A 1 267 ? 9.152 4.816 -13.811 1.00 95.31 267 TRP A O 1
ATOM 2084 N N . GLN A 1 268 ? 7.667 3.519 -14.870 1.00 92.38 268 GLN A N 1
ATOM 2085 C CA . GLN A 1 268 ? 6.623 3.586 -13.836 1.00 92.38 268 GLN A CA 1
ATOM 2086 C C . GLN A 1 268 ? 7.044 2.948 -12.498 1.00 92.38 268 GLN A C 1
ATOM 2088 O O . GLN A 1 26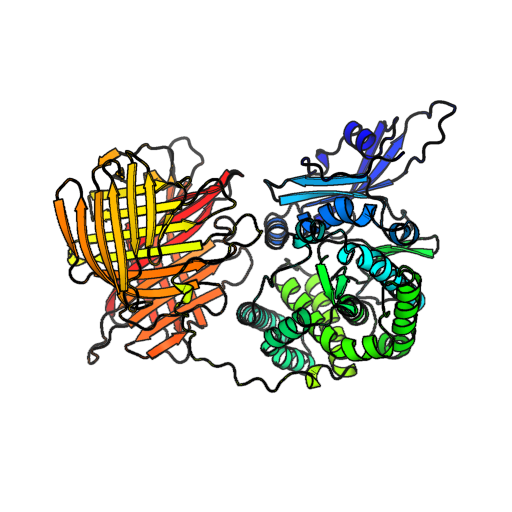8 ? 6.518 3.312 -11.446 1.00 92.38 268 GLN A O 1
ATOM 2093 N N . CYS A 1 269 ? 8.013 2.028 -12.518 1.00 91.44 269 CYS A N 1
ATOM 2094 C CA . CYS A 1 269 ? 8.505 1.313 -11.335 1.00 91.44 269 CYS A CA 1
ATOM 2095 C C . CYS A 1 269 ? 9.850 1.845 -10.801 1.00 91.44 269 CYS A C 1
ATOM 2097 O O . CYS A 1 269 ? 10.451 1.222 -9.917 1.00 91.44 269 CYS A O 1
ATOM 2099 N N . ILE A 1 270 ? 10.323 2.990 -11.307 1.00 92.44 270 ILE A N 1
ATOM 2100 C CA . ILE A 1 270 ? 11.616 3.573 -10.933 1.00 92.44 270 ILE A CA 1
ATOM 2101 C C . ILE A 1 270 ? 11.742 3.767 -9.415 1.00 92.44 270 ILE A C 1
ATOM 2103 O O . ILE A 1 270 ? 10.829 4.252 -8.746 1.00 92.44 270 ILE A O 1
ATOM 2107 N N . MET A 1 271 ? 12.890 3.388 -8.853 1.00 88.38 271 MET A N 1
ATOM 2108 C CA . MET A 1 271 ? 13.185 3.603 -7.433 1.00 88.38 271 MET A CA 1
ATOM 2109 C C . MET A 1 271 ? 14.690 3.622 -7.159 1.00 88.38 271 MET A C 1
ATOM 2111 O O . MET A 1 271 ? 15.495 3.176 -7.979 1.00 88.38 271 MET A O 1
ATOM 2115 N N . ALA A 1 272 ? 15.075 4.107 -5.981 1.00 86.50 272 ALA A N 1
ATOM 2116 C CA . ALA A 1 272 ? 16.418 3.924 -5.450 1.00 86.50 272 ALA A CA 1
ATOM 2117 C C . ALA A 1 272 ? 16.544 2.545 -4.779 1.00 86.50 272 ALA A C 1
ATOM 2119 O O . ALA A 1 272 ? 15.649 2.118 -4.051 1.00 86.50 272 ALA A O 1
ATOM 2120 N N . GLY A 1 273 ? 17.655 1.848 -5.009 1.00 87.62 273 GLY A N 1
ATOM 2121 C CA . GLY A 1 273 ? 17.929 0.562 -4.372 1.00 87.62 273 GLY A CA 1
ATOM 2122 C C . GLY A 1 273 ? 19.153 -0.154 -4.947 1.00 87.62 273 GLY A C 1
ATOM 2123 O O . GLY A 1 273 ? 19.876 0.420 -5.766 1.00 87.62 273 GLY A O 1
ATOM 2124 N N . PRO A 1 274 ? 19.404 -1.406 -4.528 1.00 90.88 274 PRO A N 1
ATOM 2125 C CA . PRO A 1 274 ? 20.505 -2.207 -5.052 1.00 90.88 274 PRO A CA 1
ATOM 2126 C C . PRO A 1 274 ? 20.381 -2.454 -6.564 1.00 90.88 274 PRO A C 1
ATOM 2128 O O . PRO A 1 274 ? 19.382 -3.004 -7.035 1.00 90.88 274 PRO A O 1
ATOM 2131 N N . LEU A 1 275 ? 21.414 -2.081 -7.327 1.00 93.44 275 LEU A N 1
ATOM 2132 C CA . LEU A 1 275 ? 21.407 -2.124 -8.801 1.00 93.44 275 LEU A CA 1
ATOM 2133 C C . LEU A 1 275 ? 21.272 -3.538 -9.383 1.00 93.44 275 LEU A C 1
ATOM 2135 O O . LEU A 1 275 ? 20.750 -3.720 -10.481 1.00 93.44 275 LEU A O 1
ATOM 2139 N N . VAL A 1 276 ? 21.726 -4.550 -8.642 1.00 96.00 276 VAL A N 1
ATOM 2140 C CA . VAL A 1 276 ? 21.660 -5.958 -9.062 1.00 96.00 276 VAL A CA 1
ATOM 2141 C C . VAL A 1 276 ? 20.210 -6.458 -9.143 1.00 96.00 276 VAL A C 1
ATOM 2143 O O . VAL A 1 276 ? 19.946 -7.444 -9.824 1.00 96.00 276 VAL A O 1
ATOM 2146 N N . GLY A 1 277 ? 19.247 -5.741 -8.551 1.00 95.38 277 GLY A N 1
ATOM 2147 C CA . GLY A 1 277 ? 17.820 -6.031 -8.700 1.00 95.38 277 GLY A CA 1
ATOM 2148 C C . GLY A 1 277 ? 17.342 -6.066 -10.157 1.00 95.38 277 GLY A C 1
ATOM 2149 O O . GLY A 1 277 ? 16.661 -7.013 -10.537 1.00 95.38 277 GLY A O 1
ATOM 2150 N N . ASP A 1 278 ? 17.734 -5.096 -10.990 1.00 97.44 278 ASP A N 1
ATOM 2151 C CA . ASP A 1 278 ? 17.331 -5.078 -12.410 1.00 97.44 278 ASP A CA 1
ATOM 2152 C C . ASP A 1 278 ? 18.032 -6.171 -13.222 1.00 97.44 278 ASP A C 1
ATOM 2154 O O . ASP A 1 278 ? 17.450 -6.724 -14.152 1.00 97.44 278 ASP A O 1
ATOM 2158 N N . ILE A 1 279 ? 19.262 -6.527 -12.840 1.00 98.12 279 ILE A N 1
ATOM 2159 C CA . ILE A 1 279 ? 20.002 -7.641 -13.444 1.00 98.12 279 ILE A CA 1
ATOM 2160 C C . ILE A 1 279 ? 19.277 -8.956 -13.159 1.00 98.12 279 ILE A C 1
ATOM 2162 O O . ILE A 1 279 ? 19.032 -9.737 -14.076 1.00 98.12 279 ILE A O 1
ATOM 2166 N N . ALA A 1 280 ? 18.924 -9.195 -11.892 1.00 97.50 280 ALA A N 1
ATOM 2167 C CA . ALA A 1 280 ? 18.197 -10.386 -11.476 1.00 97.50 280 ALA A CA 1
ATOM 2168 C C . ALA A 1 280 ? 16.867 -10.502 -12.225 1.00 97.50 280 ALA A C 1
ATOM 2170 O O . ALA A 1 280 ? 16.562 -11.559 -12.774 1.00 97.50 280 ALA A O 1
ATOM 2171 N N . TYR A 1 281 ? 16.123 -9.398 -12.307 1.00 96.81 281 TYR A N 1
ATOM 2172 C CA . TYR A 1 281 ? 14.832 -9.358 -12.979 1.00 96.81 281 TYR A CA 1
ATOM 2173 C C . TYR A 1 281 ? 14.946 -9.623 -14.487 1.00 96.81 281 TYR A C 1
ATOM 2175 O O . TYR A 1 281 ? 14.222 -10.469 -15.012 1.00 96.81 281 TYR A O 1
ATOM 2183 N N . PHE A 1 282 ? 15.915 -9.008 -15.173 1.00 98.06 282 PHE A N 1
ATOM 2184 C CA . PHE A 1 282 ? 16.170 -9.265 -16.593 1.00 98.06 282 PHE A CA 1
ATOM 2185 C C . PHE A 1 282 ? 16.544 -10.723 -16.863 1.00 98.06 282 PHE A C 1
ATOM 2187 O O . PHE A 1 282 ? 15.978 -11.363 -17.750 1.00 98.06 282 PHE A O 1
ATOM 2194 N N . LEU A 1 283 ? 17.485 -11.275 -16.087 1.00 97.94 283 LEU A N 1
ATOM 2195 C CA . LEU A 1 283 ? 17.910 -12.666 -16.245 1.00 97.94 283 LEU A CA 1
ATOM 2196 C C . LEU A 1 283 ? 16.748 -13.641 -16.019 1.00 97.94 283 LEU A C 1
ATOM 2198 O O . LEU A 1 283 ? 16.700 -14.677 -16.682 1.00 97.94 283 LEU A O 1
ATOM 2202 N N . ALA A 1 284 ? 15.827 -13.319 -15.110 1.00 94.94 284 ALA A N 1
ATOM 2203 C CA . ALA A 1 284 ? 14.687 -14.169 -14.802 1.00 94.94 284 ALA A CA 1
ATOM 2204 C C . ALA A 1 284 ? 13.579 -14.099 -15.865 1.00 94.94 284 ALA A C 1
ATOM 2206 O O . ALA A 1 284 ? 13.066 -15.134 -16.290 1.00 94.94 284 ALA A O 1
ATOM 2207 N N . CYS A 1 285 ? 13.232 -12.895 -16.325 1.00 93.06 285 CYS A N 1
ATOM 2208 C CA . CYS A 1 285 ? 12.085 -12.695 -17.213 1.00 93.06 285 CYS A CA 1
ATOM 2209 C C . CYS A 1 285 ? 12.432 -12.960 -18.678 1.00 93.06 285 CYS A C 1
ATOM 2211 O O . CYS A 1 285 ? 11.697 -13.627 -19.409 1.00 93.06 285 CYS A O 1
ATOM 2213 N N . SER A 1 286 ? 13.583 -12.448 -19.108 1.00 95.81 286 SER A N 1
ATOM 2214 C CA . SER A 1 286 ? 13.854 -12.187 -20.518 1.00 95.81 286 SER A CA 1
ATOM 2215 C C . SER A 1 286 ? 14.705 -13.248 -21.210 1.00 95.81 286 SER A C 1
ATOM 2217 O O . SER A 1 286 ? 14.949 -13.157 -22.413 1.00 95.81 286 SER A O 1
ATOM 2219 N N . LEU A 1 287 ? 15.153 -14.276 -20.490 1.00 96.94 287 LEU A N 1
ATOM 2220 C CA . LEU A 1 287 ? 15.964 -15.361 -21.038 1.00 96.94 287 LEU A CA 1
ATOM 2221 C C . LEU A 1 287 ? 15.285 -16.708 -20.829 1.00 96.94 287 LEU A C 1
ATOM 2223 O O . LEU A 1 287 ? 14.655 -16.964 -19.804 1.00 96.94 287 LEU A O 1
ATOM 2227 N N . LYS A 1 288 ? 15.470 -17.613 -21.792 1.00 96.50 288 LYS A N 1
ATOM 2228 C CA . LYS A 1 288 ? 15.193 -19.031 -21.553 1.00 96.50 288 LYS A CA 1
ATOM 2229 C C . LYS A 1 288 ? 16.212 -19.580 -20.564 1.00 96.50 288 LYS A C 1
ATOM 2231 O O . LYS A 1 288 ? 17.342 -19.099 -20.489 1.00 96.50 288 LYS A O 1
ATOM 2236 N N . VAL A 1 289 ? 15.817 -20.610 -19.826 1.00 97.00 289 VAL A N 1
ATOM 2237 C CA . VAL A 1 289 ? 16.628 -21.189 -18.749 1.00 97.00 289 VAL A CA 1
ATOM 2238 C C . VAL A 1 289 ? 17.982 -21.680 -19.273 1.00 97.00 289 VAL A C 1
ATOM 2240 O O . VAL A 1 289 ? 19.019 -21.393 -18.677 1.00 97.00 289 VAL A O 1
ATOM 2243 N N . GLU A 1 290 ? 17.996 -22.373 -20.410 1.00 97.81 290 GLU A N 1
ATOM 2244 C CA . GLU A 1 290 ? 19.205 -22.932 -21.023 1.00 97.81 290 GLU A CA 1
ATOM 2245 C C . GLU A 1 290 ? 20.141 -21.832 -21.535 1.00 97.81 290 GLU A C 1
ATOM 2247 O O . GLU A 1 290 ? 21.349 -21.876 -21.301 1.00 97.81 290 GLU A O 1
ATOM 2252 N N . ASP A 1 291 ? 19.566 -20.822 -22.185 1.00 98.00 291 ASP A N 1
ATOM 2253 C CA . ASP A 1 291 ? 20.282 -19.667 -22.723 1.00 98.00 291 ASP A CA 1
ATOM 2254 C C . ASP A 1 291 ? 20.915 -18.838 -21.597 1.00 98.00 291 ASP A C 1
ATOM 2256 O O . ASP A 1 291 ? 22.098 -18.496 -21.652 1.00 98.00 291 ASP A O 1
ATOM 2260 N N . ARG A 1 292 ? 20.168 -18.591 -20.514 1.00 97.38 292 ARG A N 1
ATOM 2261 C CA . ARG A 1 292 ? 20.690 -17.941 -19.309 1.00 97.38 292 ARG A CA 1
ATOM 2262 C C . ARG A 1 292 ? 21.882 -18.704 -18.743 1.00 97.38 292 ARG A C 1
ATOM 2264 O O . ARG A 1 292 ? 22.927 -18.098 -18.526 1.00 97.38 292 ARG A O 1
ATOM 2271 N N . ARG A 1 293 ? 21.749 -20.019 -18.530 1.00 97.94 293 ARG A N 1
ATOM 2272 C CA . ARG A 1 293 ? 22.837 -20.872 -18.014 1.00 97.94 293 ARG A CA 1
ATOM 2273 C C . ARG A 1 293 ? 24.086 -20.797 -18.893 1.00 97.94 293 ARG A C 1
ATOM 2275 O O . ARG A 1 293 ? 25.196 -20.829 -18.374 1.00 97.94 293 ARG A O 1
ATOM 2282 N N . ALA A 1 294 ? 23.910 -20.674 -20.207 1.00 98.31 294 ALA A N 1
ATOM 2283 C CA . ALA A 1 294 ? 25.014 -20.574 -21.152 1.00 98.31 294 ALA A CA 1
ATOM 2284 C C . ALA A 1 294 ? 25.672 -19.182 -21.198 1.00 98.31 294 ALA A C 1
ATOM 2286 O O . ALA A 1 294 ? 26.862 -19.099 -21.498 1.00 98.31 294 ALA A O 1
ATOM 2287 N N . TRP A 1 295 ? 24.927 -18.093 -20.968 1.00 98.31 295 TRP A N 1
ATOM 2288 C CA . TRP A 1 295 ? 25.397 -16.726 -21.262 1.00 98.31 295 TRP A CA 1
ATOM 2289 C C . TRP A 1 295 ? 25.570 -15.820 -20.041 1.00 98.31 295 TRP A C 1
ATOM 2291 O O . TRP A 1 295 ? 26.149 -14.746 -20.191 1.00 98.31 295 TRP A O 1
ATOM 2301 N N . GLN A 1 296 ? 25.084 -16.209 -18.857 1.00 97.69 296 GLN A N 1
ATOM 2302 C CA . GLN A 1 296 ? 25.030 -15.351 -17.665 1.00 97.69 296 GLN A CA 1
ATOM 2303 C C . GLN A 1 296 ? 26.354 -14.631 -17.392 1.00 97.69 296 GLN A C 1
ATOM 2305 O O . GLN A 1 296 ? 26.379 -13.411 -17.273 1.00 97.69 296 GLN A O 1
ATOM 2310 N N . ASP A 1 297 ? 27.460 -15.364 -17.365 1.00 97.94 297 ASP A N 1
ATOM 2311 C CA . ASP A 1 297 ? 28.784 -14.807 -17.102 1.00 97.94 297 ASP A CA 1
ATOM 2312 C C . ASP A 1 297 ? 29.181 -13.692 -18.083 1.00 97.94 297 ASP A C 1
ATOM 2314 O O . ASP A 1 297 ? 29.665 -12.634 -17.674 1.00 97.94 297 ASP A O 1
ATOM 2318 N N . ASP A 1 298 ? 28.956 -13.910 -19.379 1.00 98.31 298 ASP A N 1
ATOM 2319 C CA . ASP A 1 298 ? 29.259 -12.928 -20.424 1.00 98.31 298 ASP A CA 1
ATOM 2320 C C . ASP A 1 298 ? 28.379 -11.681 -20.282 1.00 98.31 298 ASP A C 1
ATOM 2322 O O . ASP A 1 298 ? 28.848 -10.555 -20.461 1.00 98.31 298 ASP A O 1
ATOM 2326 N N . LEU A 1 299 ? 27.107 -11.882 -19.936 1.00 98.62 299 LEU A N 1
ATOM 2327 C CA . LEU A 1 299 ? 26.130 -10.818 -19.729 1.00 98.62 299 LEU A CA 1
ATOM 2328 C C . LEU A 1 299 ? 26.488 -9.944 -18.521 1.00 98.62 299 LEU A C 1
ATOM 2330 O O . LEU A 1 299 ? 26.461 -8.716 -18.622 1.00 98.62 299 LEU A O 1
ATOM 2334 N N . LEU A 1 300 ? 26.877 -10.559 -17.401 1.00 98.25 300 LEU A N 1
ATOM 2335 C CA . LEU A 1 300 ? 27.294 -9.839 -16.198 1.00 98.25 300 LEU A CA 1
ATOM 2336 C C . LEU A 1 300 ? 28.583 -9.041 -16.434 1.00 98.25 300 LEU A C 1
ATOM 2338 O O . LEU A 1 300 ? 28.667 -7.887 -16.017 1.00 98.25 300 LEU A O 1
ATOM 2342 N N . ARG A 1 301 ? 29.569 -9.604 -17.149 1.00 97.88 301 ARG A N 1
ATOM 2343 C CA . ARG A 1 301 ? 30.793 -8.867 -17.520 1.00 97.88 301 ARG A CA 1
ATOM 2344 C C . ARG A 1 301 ? 30.478 -7.678 -18.421 1.00 97.88 301 ARG A C 1
ATOM 2346 O O . ARG A 1 301 ? 30.944 -6.576 -18.151 1.00 97.88 301 ARG A O 1
ATOM 2353 N N . ALA A 1 302 ? 29.630 -7.873 -19.433 1.00 97.88 302 ALA A N 1
ATOM 2354 C CA . ALA A 1 302 ? 29.217 -6.796 -20.329 1.00 97.88 302 ALA A CA 1
ATOM 2355 C C . ALA A 1 302 ? 28.510 -5.650 -19.582 1.00 97.88 302 ALA A C 1
ATOM 2357 O O . ALA A 1 302 ? 28.737 -4.483 -19.904 1.00 97.88 302 ALA A O 1
ATOM 2358 N N . TYR A 1 303 ? 27.698 -5.974 -18.571 1.00 97.75 303 TYR A N 1
ATOM 2359 C CA . TYR A 1 303 ? 27.100 -4.989 -17.671 1.00 97.75 303 TYR A CA 1
ATOM 2360 C C . TYR A 1 303 ? 28.154 -4.253 -16.832 1.00 97.75 303 TYR A C 1
ATOM 2362 O O . TYR A 1 303 ? 28.157 -3.024 -16.812 1.00 97.75 303 TYR A O 1
ATOM 2370 N N . CYS A 1 304 ? 29.060 -4.973 -16.161 1.00 96.00 304 CYS A N 1
ATOM 2371 C CA . CYS A 1 304 ? 30.095 -4.371 -15.313 1.00 96.00 304 CYS A CA 1
ATOM 2372 C C . CYS A 1 304 ? 31.022 -3.435 -16.103 1.00 96.00 304 CYS A C 1
ATOM 2374 O O . CYS A 1 304 ? 31.317 -2.332 -15.637 1.00 96.00 304 CYS A O 1
ATOM 2376 N N . ASP A 1 305 ? 31.435 -3.838 -17.308 1.00 95.06 305 ASP A N 1
ATOM 2377 C CA . ASP A 1 305 ? 32.272 -3.025 -18.196 1.00 95.06 305 ASP A CA 1
ATOM 2378 C C . ASP A 1 305 ? 31.559 -1.724 -18.596 1.00 95.06 305 ASP A C 1
ATOM 2380 O O . ASP A 1 305 ? 32.133 -0.635 -18.524 1.00 95.06 305 ASP A O 1
ATOM 2384 N N . ALA A 1 306 ? 30.283 -1.824 -18.975 1.00 94.56 306 ALA A N 1
ATOM 2385 C CA . ALA A 1 306 ? 29.458 -0.679 -19.343 1.00 94.56 306 ALA A CA 1
ATOM 2386 C C . ALA A 1 306 ? 29.187 0.259 -18.155 1.00 94.56 306 ALA A C 1
ATOM 2388 O O . ALA A 1 306 ? 29.260 1.482 -18.292 1.00 94.56 306 ALA A O 1
ATOM 2389 N N . LEU A 1 307 ? 28.933 -0.303 -16.971 1.00 93.44 307 LEU A N 1
ATOM 2390 C CA . LEU A 1 307 ? 28.787 0.454 -15.731 1.00 93.44 307 LEU A CA 1
ATOM 2391 C C . LEU A 1 307 ? 30.059 1.249 -15.428 1.00 93.44 307 LEU A C 1
ATOM 2393 O O . LEU A 1 307 ? 29.986 2.451 -15.182 1.00 93.44 307 LEU A O 1
ATOM 2397 N N . ALA A 1 308 ? 31.226 0.602 -15.495 1.00 91.31 308 ALA A N 1
ATOM 2398 C CA . ALA A 1 308 ? 32.514 1.256 -15.282 1.00 91.31 308 ALA A CA 1
ATOM 2399 C C . ALA A 1 308 ? 32.755 2.394 -16.283 1.00 91.31 308 ALA A C 1
ATOM 2401 O O . ALA A 1 308 ? 33.258 3.448 -15.900 1.00 91.31 308 ALA A O 1
ATOM 2402 N N . GLN A 1 309 ? 32.377 2.192 -17.548 1.00 91.44 309 GLN A N 1
ATOM 2403 C CA . GLN A 1 309 ? 32.532 3.181 -18.612 1.00 91.44 309 GLN A CA 1
ATOM 2404 C C . GLN A 1 309 ? 31.699 4.450 -18.374 1.00 91.44 309 GLN A C 1
ATOM 2406 O O . GLN A 1 309 ? 32.153 5.545 -18.704 1.00 91.44 309 GLN A O 1
ATOM 2411 N N . ALA A 1 310 ? 30.480 4.312 -17.849 1.00 90.25 310 ALA A N 1
ATOM 2412 C CA . ALA A 1 310 ? 29.563 5.436 -17.663 1.00 90.25 310 ALA A CA 1
ATOM 2413 C C . ALA A 1 310 ? 29.796 6.224 -16.365 1.00 90.25 310 ALA A C 1
ATOM 2415 O O . ALA A 1 310 ? 29.338 7.364 -16.254 1.00 90.25 310 ALA A O 1
ATOM 2416 N N . LEU A 1 311 ? 30.494 5.645 -15.384 1.00 87.75 311 LEU A N 1
ATOM 2417 C CA . LEU A 1 311 ? 30.777 6.323 -14.122 1.00 87.75 311 LEU A CA 1
ATOM 2418 C C . LEU A 1 311 ? 31.795 7.464 -14.311 1.00 87.75 311 LEU A C 1
ATOM 2420 O O . LEU A 1 311 ? 32.810 7.287 -14.990 1.00 87.75 311 LEU A O 1
ATOM 2424 N N . PRO A 1 312 ? 31.585 8.635 -13.677 1.00 82.62 312 PRO A N 1
ATOM 2425 C CA . PRO A 1 312 ? 32.565 9.712 -13.707 1.00 82.62 312 PRO A CA 1
ATOM 2426 C C . PRO A 1 312 ? 33.917 9.278 -13.113 1.00 82.62 312 PRO A C 1
ATOM 2428 O O . PRO A 1 312 ? 33.949 8.521 -12.136 1.00 82.62 312 PRO A O 1
ATOM 2431 N N . PRO A 1 313 ? 35.048 9.798 -13.627 1.00 79.12 313 PRO A N 1
ATOM 2432 C CA . PRO A 1 313 ? 36.356 9.537 -13.038 1.00 79.12 313 PRO A CA 1
ATOM 2433 C C . PRO A 1 313 ? 36.386 9.887 -11.542 1.00 79.12 313 PRO A C 1
ATOM 2435 O O . PRO A 1 313 ? 36.037 10.999 -11.152 1.00 79.12 313 PRO A O 1
ATOM 2438 N N . GLY A 1 314 ? 36.818 8.942 -10.703 1.00 72.62 314 GLY A N 1
ATOM 2439 C CA . GLY A 1 314 ? 36.931 9.141 -9.253 1.00 72.62 314 GLY A CA 1
ATOM 2440 C C . GLY A 1 314 ? 35.642 8.930 -8.448 1.00 72.62 314 GLY A C 1
ATOM 2441 O O . GLY A 1 314 ? 35.673 9.115 -7.235 1.00 72.62 314 GLY A O 1
ATOM 2442 N N . PHE A 1 315 ? 34.540 8.485 -9.066 1.00 72.25 315 PHE A N 1
ATOM 2443 C CA . PHE A 1 315 ? 33.239 8.240 -8.413 1.00 72.25 315 PHE A CA 1
ATOM 2444 C C . PHE A 1 315 ? 33.204 6.986 -7.487 1.00 72.25 315 PHE A C 1
ATOM 2446 O O . PHE A 1 315 ? 32.148 6.448 -7.167 1.00 72.25 315 PHE A O 1
ATOM 2453 N N . GLY A 1 316 ? 34.360 6.519 -7.004 1.00 61.56 316 GLY A N 1
ATOM 2454 C CA . GLY A 1 316 ? 34.483 5.349 -6.124 1.00 61.56 316 GLY A CA 1
ATOM 2455 C C . GLY A 1 316 ? 34.492 4.001 -6.865 1.00 61.56 316 GLY A C 1
ATOM 2456 O O . GLY A 1 316 ? 34.494 3.976 -8.096 1.00 61.56 316 GLY A O 1
ATOM 2457 N N . PRO A 1 317 ? 34.558 2.869 -6.137 1.00 60.00 317 PRO A N 1
ATOM 2458 C CA . PRO A 1 317 ? 34.646 1.547 -6.751 1.00 60.00 317 PRO A CA 1
ATOM 2459 C C . PRO A 1 317 ? 33.386 1.218 -7.568 1.00 60.00 317 PRO A C 1
ATOM 2461 O O . PRO A 1 317 ? 32.256 1.503 -7.154 1.00 60.00 317 PRO A O 1
ATOM 2464 N N . THR A 1 318 ? 33.600 0.609 -8.734 1.00 76.00 318 THR A N 1
ATOM 2465 C CA . THR A 1 318 ? 32.555 0.015 -9.576 1.00 76.00 318 THR A CA 1
ATOM 2466 C C . THR A 1 318 ? 32.206 -1.377 -9.054 1.00 76.00 318 THR A C 1
ATOM 2468 O O . THR A 1 318 ? 33.094 -2.085 -8.582 1.00 76.00 318 THR A O 1
ATOM 2471 N N . LEU A 1 319 ? 30.937 -1.786 -9.172 1.00 86.62 319 LEU A N 1
ATOM 2472 C CA . LEU A 1 319 ? 30.522 -3.162 -8.888 1.00 86.62 319 LEU A CA 1
ATOM 2473 C C . LEU A 1 319 ? 31.320 -4.145 -9.754 1.00 86.62 319 LEU A C 1
ATOM 2475 O O . LEU A 1 319 ? 31.251 -4.082 -10.985 1.00 86.62 319 LEU A O 1
ATOM 2479 N N . THR A 1 320 ? 32.070 -5.045 -9.119 1.00 90.69 320 THR A N 1
ATOM 2480 C CA . THR A 1 320 ? 32.834 -6.073 -9.837 1.00 90.69 320 THR A CA 1
ATOM 2481 C C . THR A 1 320 ? 31.936 -7.228 -10.264 1.00 90.69 320 THR A C 1
ATOM 2483 O O . THR A 1 320 ? 30.856 -7.438 -9.709 1.00 90.69 320 THR A O 1
ATOM 2486 N N . PHE A 1 321 ? 32.403 -8.019 -11.230 1.00 94.44 321 PHE A N 1
ATOM 2487 C CA . PHE A 1 321 ? 31.718 -9.236 -11.661 1.00 94.44 321 PHE A CA 1
ATOM 2488 C C . PHE A 1 321 ? 31.446 -10.192 -10.486 1.00 94.44 321 PHE A C 1
ATOM 2490 O O . PHE A 1 321 ? 30.353 -10.746 -10.377 1.00 94.44 321 PHE A O 1
ATOM 2497 N N . GLU A 1 322 ? 32.405 -10.350 -9.571 1.00 94.44 322 GLU A N 1
ATOM 2498 C CA . GLU A 1 322 ? 32.282 -11.215 -8.394 1.00 94.44 322 GLU A CA 1
ATOM 2499 C C . GLU A 1 322 ? 31.229 -10.686 -7.416 1.00 94.44 322 GLU A C 1
ATOM 2501 O O . GLU A 1 322 ? 30.431 -11.468 -6.904 1.00 94.44 322 GLU A O 1
ATOM 2506 N N . GLN A 1 323 ? 31.192 -9.366 -7.189 1.00 92.75 323 GLN A N 1
ATOM 2507 C CA . GLN A 1 323 ? 30.176 -8.730 -6.344 1.00 92.75 323 GLN A CA 1
ATOM 2508 C C . GLN A 1 323 ? 28.780 -8.900 -6.942 1.00 92.75 323 GLN A C 1
ATOM 2510 O O . GLN A 1 323 ? 27.872 -9.337 -6.244 1.00 92.75 323 GLN A O 1
ATOM 2515 N N . VAL A 1 324 ? 28.620 -8.624 -8.242 1.00 94.62 324 VAL A N 1
ATOM 2516 C CA . VAL A 1 324 ? 27.338 -8.795 -8.939 1.00 94.62 324 VAL A CA 1
ATOM 2517 C C . VAL A 1 324 ? 26.887 -10.253 -8.899 1.00 94.62 324 VAL A C 1
ATOM 2519 O O . VAL A 1 324 ? 25.729 -10.517 -8.601 1.00 94.62 324 VAL A O 1
ATOM 2522 N N . THR A 1 325 ? 27.791 -11.205 -9.140 1.00 95.06 325 THR A N 1
ATOM 2523 C CA . THR A 1 325 ? 27.478 -12.643 -9.101 1.00 95.06 325 THR A CA 1
ATOM 2524 C C . THR A 1 325 ? 27.085 -13.103 -7.696 1.00 95.06 325 THR A C 1
ATOM 2526 O O . THR A 1 325 ? 26.155 -13.893 -7.542 1.00 95.06 325 THR A O 1
ATOM 2529 N N . HIS A 1 326 ? 27.769 -12.605 -6.663 1.00 93.25 326 HIS A N 1
ATOM 2530 C CA . HIS A 1 326 ? 27.441 -12.908 -5.272 1.00 93.25 326 HIS A CA 1
ATOM 2531 C C . HIS A 1 326 ? 26.069 -12.345 -4.879 1.00 93.25 326 HIS A C 1
ATOM 2533 O O . HIS A 1 326 ? 25.217 -13.084 -4.384 1.00 93.25 326 HIS A O 1
ATOM 2539 N N . ASP A 1 327 ? 25.842 -11.058 -5.149 1.00 93.94 327 ASP A N 1
ATOM 2540 C CA . ASP A 1 327 ? 24.612 -10.348 -4.791 1.00 93.94 327 ASP A CA 1
ATOM 2541 C C . ASP A 1 327 ? 23.405 -10.831 -5.608 1.00 93.94 327 ASP A C 1
ATOM 2543 O O . ASP A 1 327 ? 22.268 -10.751 -5.137 1.00 93.94 327 ASP A O 1
ATOM 2547 N N . LEU A 1 328 ? 23.633 -11.383 -6.809 1.00 95.62 328 LEU A N 1
ATOM 2548 C CA . LEU A 1 328 ? 22.580 -11.929 -7.664 1.00 95.62 328 LEU A CA 1
ATOM 2549 C C . LEU A 1 328 ? 21.709 -12.917 -6.888 1.00 95.62 328 LEU A C 1
ATOM 2551 O O . LEU A 1 328 ? 20.489 -12.801 -6.946 1.00 95.62 328 LEU A O 1
ATOM 2555 N N . ARG A 1 329 ? 22.321 -13.811 -6.096 1.00 94.75 329 ARG A N 1
ATOM 2556 C CA . ARG A 1 329 ? 21.620 -14.807 -5.269 1.00 94.75 329 ARG A CA 1
ATOM 2557 C C . ARG A 1 329 ? 20.497 -14.163 -4.449 1.00 94.75 329 ARG A C 1
ATOM 2559 O O . ARG A 1 329 ? 19.345 -14.563 -4.578 1.00 94.75 329 ARG A O 1
ATOM 2566 N N . LEU A 1 330 ? 20.815 -13.121 -3.679 1.00 93.88 330 LEU A N 1
ATOM 2567 C CA . LEU A 1 330 ? 19.852 -12.415 -2.831 1.00 93.88 330 LEU A CA 1
ATOM 2568 C C . LEU A 1 330 ? 18.750 -11.747 -3.662 1.00 93.88 330 LEU A C 1
ATOM 2570 O O . LEU A 1 330 ? 17.572 -11.816 -3.316 1.00 93.88 330 LEU A O 1
ATOM 2574 N N . HIS A 1 331 ? 19.111 -11.092 -4.764 1.00 94.81 331 HIS A N 1
ATOM 2575 C CA . HIS A 1 331 ? 18.154 -10.305 -5.540 1.00 94.81 331 HIS A CA 1
ATOM 2576 C C . HIS A 1 331 ? 17.218 -11.139 -6.416 1.00 94.81 331 HIS A C 1
ATOM 2578 O O . HIS A 1 331 ? 16.131 -10.662 -6.737 1.00 94.81 331 HIS A O 1
ATOM 2584 N N . THR A 1 332 ? 17.578 -12.385 -6.737 1.00 95.19 332 THR A N 1
ATOM 2585 C CA . THR A 1 332 ? 16.683 -13.312 -7.456 1.00 95.19 332 THR A CA 1
ATOM 2586 C C . THR A 1 332 ? 15.419 -13.639 -6.657 1.00 95.19 332 THR A C 1
ATOM 2588 O O . THR A 1 332 ? 14.362 -13.827 -7.242 1.00 95.19 332 THR A O 1
ATOM 2591 N N . LEU A 1 333 ? 15.479 -13.605 -5.321 1.00 92.94 333 LEU A N 1
ATOM 2592 C CA . LEU A 1 333 ? 14.307 -13.805 -4.460 1.00 92.94 333 LEU A CA 1
ATOM 2593 C C . LEU A 1 333 ? 13.243 -12.711 -4.665 1.00 92.94 333 LEU A C 1
ATOM 2595 O O . LEU A 1 333 ? 12.043 -12.978 -4.647 1.00 92.94 333 LEU A O 1
ATOM 2599 N N . GLY A 1 334 ? 13.679 -11.474 -4.919 1.00 89.31 334 GLY A N 1
ATOM 2600 C CA . GLY A 1 334 ? 12.788 -10.328 -5.107 1.00 89.31 334 GLY A CA 1
ATOM 2601 C C . GLY A 1 334 ? 11.978 -10.354 -6.402 1.00 89.31 334 GLY A C 1
ATOM 2602 O O . GLY A 1 334 ? 10.971 -9.648 -6.499 1.00 89.31 334 GLY A O 1
ATOM 2603 N N . THR A 1 335 ? 12.385 -11.149 -7.396 1.00 91.62 335 THR A N 1
ATOM 2604 C CA . THR A 1 335 ? 11.671 -11.224 -8.679 1.00 91.62 335 THR A CA 1
ATOM 2605 C C . THR A 1 335 ? 10.290 -11.864 -8.479 1.00 91.62 335 THR A C 1
ATOM 2607 O O . THR A 1 335 ? 9.284 -11.280 -8.889 1.00 91.62 335 THR A O 1
ATOM 2610 N N . LEU A 1 336 ? 10.214 -12.932 -7.666 1.00 91.56 336 LEU A N 1
ATOM 2611 C CA . LEU A 1 336 ? 8.954 -13.579 -7.266 1.00 91.56 336 LEU A CA 1
ATOM 2612 C C . LEU A 1 336 ? 7.975 -12.602 -6.606 1.00 91.56 336 LEU A C 1
ATOM 2614 O O . LEU A 1 336 ? 6.778 -12.640 -6.884 1.00 91.56 336 LEU A O 1
ATOM 2618 N N . ALA A 1 337 ? 8.467 -11.712 -5.736 1.00 87.06 337 ALA A N 1
ATOM 2619 C CA . ALA A 1 337 ? 7.610 -10.737 -5.062 1.00 87.06 337 ALA A CA 1
ATOM 2620 C C . ALA A 1 337 ? 6.896 -9.816 -6.064 1.00 87.06 337 ALA A C 1
ATOM 2622 O O . ALA A 1 337 ? 5.710 -9.525 -5.906 1.00 87.06 337 ALA A O 1
ATOM 2623 N N . THR A 1 338 ? 7.592 -9.428 -7.134 1.00 84.56 338 THR A N 1
ATOM 2624 C CA . THR A 1 338 ? 7.060 -8.545 -8.179 1.00 84.56 338 THR A CA 1
ATOM 2625 C C . THR A 1 338 ? 5.928 -9.212 -8.967 1.00 84.56 338 THR A C 1
ATOM 2627 O O . THR A 1 338 ? 4.872 -8.598 -9.147 1.00 84.56 338 THR A O 1
ATOM 2630 N N . HIS A 1 339 ? 6.091 -10.473 -9.385 1.00 86.69 339 HIS A N 1
ATOM 2631 C CA . HIS A 1 339 ? 5.059 -11.190 -10.146 1.00 86.69 339 HIS A CA 1
ATOM 2632 C C . HIS A 1 339 ? 3.891 -11.670 -9.278 1.00 86.69 339 HIS A C 1
ATOM 2634 O O . HIS A 1 339 ? 2.741 -11.546 -9.707 1.00 86.69 339 HIS A O 1
ATOM 2640 N N . ILE A 1 340 ? 4.143 -12.125 -8.042 1.00 86.88 340 ILE A N 1
ATOM 2641 C CA . ILE A 1 340 ? 3.069 -12.451 -7.088 1.00 86.88 340 ILE A CA 1
ATOM 2642 C C . ILE A 1 340 ? 2.200 -11.212 -6.866 1.00 86.88 340 ILE A C 1
ATOM 2644 O O . ILE A 1 340 ? 0.986 -11.289 -7.045 1.00 86.88 340 ILE A O 1
ATOM 2648 N N . MET A 1 341 ? 2.797 -10.048 -6.579 1.00 80.12 341 MET A N 1
ATOM 2649 C CA . MET A 1 341 ? 2.031 -8.813 -6.387 1.00 80.12 341 MET A CA 1
ATOM 2650 C C . MET A 1 341 ? 1.277 -8.386 -7.650 1.00 80.12 341 MET A C 1
ATOM 2652 O O . MET A 1 341 ? 0.076 -8.122 -7.589 1.00 80.12 341 MET A O 1
ATOM 2656 N N . SER A 1 342 ? 1.953 -8.347 -8.799 1.00 77.75 342 SER A N 1
ATOM 2657 C CA . SER A 1 342 ? 1.353 -7.901 -10.064 1.00 77.75 342 SER A CA 1
ATOM 2658 C C . SER A 1 342 ? 0.164 -8.770 -10.486 1.00 77.75 342 SER A C 1
ATOM 2660 O O . SER A 1 342 ? -0.861 -8.226 -10.895 1.00 77.75 342 SER A O 1
ATOM 2662 N N . SER A 1 343 ? 0.243 -10.092 -10.288 1.00 78.44 343 SER A N 1
ATOM 2663 C CA . SER A 1 343 ? -0.844 -11.032 -10.610 1.00 78.44 343 SER A CA 1
ATOM 2664 C C . SER A 1 343 ? -2.128 -10.818 -9.793 1.00 78.44 343 SER A C 1
ATOM 2666 O O . SER A 1 343 ? -3.198 -11.263 -10.205 1.00 78.44 343 SER A O 1
ATOM 2668 N N . GLN A 1 344 ? -2.027 -10.177 -8.621 1.00 75.44 344 GLN A N 1
ATOM 2669 C CA . GLN A 1 344 ? -3.168 -9.877 -7.747 1.00 75.44 344 GLN A CA 1
ATOM 2670 C C . GLN A 1 344 ? -3.676 -8.441 -7.929 1.00 75.44 344 GLN A C 1
ATOM 2672 O O . GLN A 1 344 ? -4.846 -8.150 -7.671 1.00 75.44 344 GLN A O 1
ATOM 2677 N N . LEU A 1 345 ? -2.796 -7.519 -8.332 1.00 66.69 345 LEU A N 1
ATOM 2678 C CA . LEU A 1 345 ? -3.118 -6.098 -8.433 1.00 66.69 345 LEU A CA 1
ATOM 2679 C C . LEU A 1 345 ? -3.671 -5.709 -9.809 1.00 66.69 345 LEU A C 1
ATOM 2681 O O . LEU A 1 345 ? -4.510 -4.814 -9.886 1.00 66.69 345 LEU A O 1
ATOM 2685 N N . ILE A 1 346 ? -3.252 -6.361 -10.888 1.00 64.12 346 ILE A N 1
ATOM 2686 C CA . ILE A 1 346 ? -3.652 -5.984 -12.247 1.00 64.12 346 ILE A CA 1
ATOM 2687 C C . ILE A 1 346 ? -4.651 -7.013 -12.778 1.00 64.12 346 ILE A C 1
ATOM 2689 O O . ILE A 1 346 ? -4.441 -8.215 -12.639 1.00 64.12 346 ILE A O 1
ATOM 2693 N N . ASP A 1 347 ? -5.755 -6.545 -13.369 1.00 57.59 347 ASP A N 1
ATOM 2694 C CA . ASP A 1 347 ? -6.756 -7.432 -13.967 1.00 57.59 347 ASP A CA 1
ATOM 2695 C C . ASP A 1 347 ? -6.150 -8.167 -15.172 1.00 57.59 347 ASP A C 1
ATOM 2697 O O . ASP A 1 347 ? -5.855 -7.580 -16.218 1.00 57.59 347 ASP A O 1
ATOM 2701 N N . CYS A 1 348 ? -5.918 -9.463 -14.990 1.00 52.94 348 CYS A N 1
ATOM 2702 C CA . CYS A 1 348 ? -5.314 -10.347 -15.972 1.00 52.94 348 CYS A CA 1
ATOM 2703 C C . CYS A 1 348 ? -6.408 -11.196 -16.619 1.00 52.94 348 CYS A C 1
ATOM 2705 O O . CYS A 1 348 ? -6.549 -12.383 -16.344 1.00 52.94 348 CYS A O 1
ATOM 2707 N N . ALA A 1 349 ? -7.226 -10.601 -17.485 1.00 48.59 349 ALA A N 1
ATOM 2708 C CA . ALA A 1 349 ? -8.147 -11.394 -18.290 1.00 48.59 349 ALA A CA 1
ATOM 2709 C C . ALA A 1 349 ? -7.369 -12.161 -19.386 1.00 48.59 349 ALA A C 1
ATOM 2711 O O . ALA A 1 349 ? -6.778 -11.563 -20.290 1.00 48.59 349 ALA A O 1
ATOM 2712 N N . GLY A 1 350 ? -7.388 -13.498 -19.344 1.00 57.38 350 GLY A N 1
ATOM 2713 C CA . GLY A 1 350 ? -6.896 -14.371 -20.420 1.00 57.38 350 GLY A CA 1
ATOM 2714 C C . GLY A 1 350 ? -5.373 -14.569 -20.447 1.00 57.38 350 GLY A C 1
ATOM 2715 O O . GLY A 1 350 ? -4.801 -15.099 -19.504 1.00 57.38 350 GLY A O 1
ATOM 2716 N N . ARG A 1 351 ? -4.712 -14.159 -21.546 1.00 50.31 351 ARG A N 1
ATOM 2717 C CA . ARG A 1 351 ? -3.281 -14.406 -21.872 1.00 50.31 351 ARG A CA 1
ATOM 2718 C C . ARG A 1 351 ? -2.277 -13.920 -20.803 1.00 50.31 351 ARG A C 1
ATOM 2720 O O . ARG A 1 351 ? -1.110 -14.295 -20.865 1.00 50.31 351 ARG A O 1
ATOM 2727 N N . GLY A 1 352 ? -2.713 -13.088 -19.854 1.00 65.81 352 GLY A N 1
ATOM 2728 C CA . GLY A 1 352 ? -1.896 -12.628 -18.729 1.00 65.81 352 GLY A CA 1
ATOM 2729 C C . GLY A 1 352 ? -1.518 -13.750 -17.758 1.00 65.81 352 GLY A C 1
ATOM 2730 O O . GLY A 1 352 ? -0.359 -13.821 -17.366 1.00 65.81 352 GLY A O 1
ATOM 2731 N N . ASP A 1 353 ? -2.441 -14.661 -17.438 1.00 72.69 353 ASP A N 1
ATOM 2732 C CA . ASP A 1 353 ? -2.210 -15.713 -16.433 1.00 72.69 353 ASP A CA 1
ATOM 2733 C C . ASP A 1 353 ? -1.125 -16.704 -16.897 1.00 72.69 353 ASP A C 1
ATOM 2735 O O . ASP A 1 353 ? -0.163 -16.956 -16.170 1.00 72.69 353 ASP A O 1
ATOM 2739 N N . ASP A 1 354 ? -1.203 -17.171 -18.150 1.00 75.44 354 ASP A N 1
ATOM 2740 C CA . ASP A 1 354 ? -0.188 -18.054 -18.752 1.00 75.44 354 ASP A CA 1
ATOM 2741 C C . ASP A 1 354 ? 1.199 -17.392 -18.791 1.00 75.44 354 ASP A C 1
ATOM 2743 O O . ASP A 1 354 ? 2.225 -18.050 -18.597 1.00 75.44 354 ASP A O 1
ATOM 2747 N N . MET A 1 355 ? 1.239 -16.077 -19.034 1.00 78.00 355 MET A N 1
ATOM 2748 C CA . MET A 1 355 ? 2.479 -15.306 -19.021 1.00 78.00 355 MET A CA 1
ATOM 2749 C C . MET A 1 355 ? 3.076 -15.252 -17.616 1.00 78.00 355 MET A C 1
ATOM 2751 O O . MET A 1 355 ? 4.254 -15.567 -17.459 1.00 78.00 355 MET A O 1
ATOM 2755 N N . PHE A 1 356 ? 2.279 -14.918 -16.597 1.00 80.56 356 PHE A N 1
ATOM 2756 C CA . PHE A 1 356 ? 2.747 -14.901 -15.210 1.00 80.56 356 PHE A CA 1
ATOM 2757 C C . PHE A 1 356 ? 3.278 -16.268 -14.777 1.00 80.56 356 PHE A C 1
ATOM 2759 O O . PHE A 1 356 ? 4.351 -16.334 -14.183 1.00 80.56 356 PHE A O 1
ATOM 2766 N N . MET A 1 357 ? 2.588 -17.361 -15.118 1.00 87.12 357 MET A N 1
ATOM 2767 C CA . MET A 1 357 ? 3.044 -18.707 -14.754 1.00 87.12 357 MET A CA 1
ATOM 2768 C C . MET A 1 357 ? 4.351 -19.086 -15.460 1.00 87.12 357 MET A C 1
ATOM 2770 O O . MET A 1 357 ? 5.247 -19.655 -14.834 1.00 87.12 357 MET A O 1
ATOM 2774 N N . ALA A 1 358 ? 4.508 -18.726 -16.738 1.00 87.88 358 ALA A N 1
ATOM 2775 C CA . ALA A 1 358 ? 5.755 -18.953 -17.465 1.00 87.88 358 ALA A CA 1
ATOM 2776 C C . ALA A 1 358 ? 6.932 -18.152 -16.878 1.00 87.88 358 ALA A C 1
ATOM 2778 O O . ALA A 1 358 ? 8.050 -18.669 -16.817 1.00 87.88 358 ALA A O 1
ATOM 2779 N N . LEU A 1 359 ? 6.692 -16.911 -16.443 1.00 89.69 359 LEU A N 1
ATOM 2780 C CA . LEU A 1 359 ? 7.709 -16.061 -15.821 1.00 89.69 359 LEU A CA 1
ATOM 2781 C C . LEU A 1 359 ? 8.093 -16.578 -14.431 1.00 89.69 359 LEU A C 1
ATOM 2783 O O . LEU A 1 359 ? 9.276 -16.810 -14.194 1.00 89.69 359 LEU A O 1
ATOM 2787 N N . ILE A 1 360 ? 7.119 -16.886 -13.569 1.00 92.31 360 ILE A N 1
ATOM 2788 C CA . ILE A 1 360 ? 7.370 -17.453 -12.232 1.00 92.31 360 ILE A CA 1
ATOM 2789 C C . ILE A 1 360 ? 8.163 -18.762 -12.328 1.00 92.31 360 ILE A C 1
ATOM 2791 O O . ILE A 1 360 ? 9.114 -18.965 -11.574 1.00 92.31 360 ILE A O 1
ATOM 2795 N N . ALA A 1 361 ? 7.856 -19.626 -13.300 1.00 94.19 361 ALA A N 1
ATOM 2796 C CA . ALA A 1 361 ? 8.629 -20.847 -13.515 1.00 94.19 361 ALA A CA 1
ATOM 2797 C C . ALA A 1 361 ? 10.113 -20.558 -13.830 1.00 94.19 361 ALA A C 1
ATOM 2799 O O . ALA A 1 361 ? 11.001 -21.225 -13.297 1.00 94.19 361 ALA A O 1
ATOM 2800 N N . ARG A 1 362 ? 10.412 -19.547 -14.661 1.00 95.31 362 ARG A N 1
ATOM 2801 C CA . ARG A 1 362 ? 11.800 -19.143 -14.967 1.00 95.31 362 ARG A CA 1
ATOM 2802 C C . ARG A 1 362 ? 12.504 -18.514 -13.767 1.00 95.31 362 ARG A C 1
ATOM 2804 O O . ARG A 1 362 ? 13.689 -18.779 -13.560 1.00 95.31 362 ARG A O 1
ATOM 2811 N N . GLU A 1 363 ? 11.786 -17.725 -12.973 1.00 95.75 363 GLU A N 1
ATOM 2812 C CA . GLU A 1 363 ? 12.281 -17.148 -11.720 1.00 95.75 363 GLU A CA 1
ATOM 2813 C C . GLU A 1 363 ? 12.679 -18.236 -10.724 1.00 95.75 363 GLU A C 1
ATOM 2815 O O . GLU A 1 363 ? 13.793 -18.216 -10.198 1.00 95.75 363 GLU A O 1
ATOM 2820 N N . CYS A 1 364 ? 11.820 -19.238 -10.529 1.00 97.06 364 CYS A N 1
ATOM 2821 C CA . CYS A 1 364 ? 12.118 -20.394 -9.691 1.00 97.06 364 CYS A CA 1
ATOM 2822 C C . CYS A 1 364 ? 13.363 -21.156 -10.178 1.00 97.06 364 CYS A C 1
ATOM 2824 O O . CYS A 1 364 ? 14.205 -21.535 -9.364 1.00 97.06 364 CYS A O 1
ATOM 2826 N N . GLU A 1 365 ? 13.538 -21.338 -11.492 1.00 97.69 365 GLU A N 1
ATOM 2827 C CA . GLU A 1 365 ? 14.755 -21.955 -12.042 1.00 97.69 365 GLU A CA 1
ATOM 2828 C C . GLU A 1 365 ? 16.016 -21.109 -11.807 1.00 97.69 365 GLU A C 1
ATOM 2830 O O . GLU A 1 365 ? 17.089 -21.656 -11.554 1.00 97.69 365 GLU A O 1
ATOM 2835 N N . LEU A 1 366 ? 15.917 -19.778 -11.849 1.00 97.12 366 LEU A N 1
ATOM 2836 C CA . LEU A 1 366 ? 17.033 -18.898 -11.504 1.00 97.12 366 LEU A CA 1
ATOM 2837 C C . LEU A 1 366 ? 17.369 -18.957 -9.999 1.00 97.12 366 LEU A C 1
ATOM 2839 O O . LEU A 1 366 ? 18.545 -19.007 -9.630 1.00 97.12 366 LEU A O 1
ATOM 2843 N N . ILE A 1 367 ? 16.359 -18.998 -9.129 1.00 97.31 367 ILE A N 1
ATOM 2844 C CA . ILE A 1 367 ? 16.528 -19.169 -7.676 1.00 97.31 367 ILE A CA 1
ATOM 2845 C C . ILE A 1 367 ? 17.238 -20.492 -7.357 1.00 97.31 367 ILE A C 1
ATOM 2847 O O . ILE A 1 367 ? 18.146 -20.516 -6.521 1.00 97.31 367 ILE A O 1
ATOM 2851 N N . LYS A 1 368 ? 16.870 -21.576 -8.055 1.00 96.69 368 LYS A N 1
ATOM 2852 C CA . LYS A 1 368 ? 17.544 -22.882 -7.968 1.00 96.69 368 LYS A CA 1
ATOM 2853 C C . LYS A 1 368 ? 19.004 -22.777 -8.406 1.00 96.69 368 LYS A C 1
ATOM 2855 O O . LYS A 1 368 ? 19.894 -23.135 -7.645 1.00 96.69 368 LYS A O 1
ATOM 2860 N N . ASP A 1 369 ? 19.263 -22.229 -9.590 1.00 96.75 369 ASP A N 1
ATOM 2861 C CA . ASP A 1 369 ? 20.618 -22.155 -10.154 1.00 96.75 369 ASP A CA 1
ATOM 2862 C C . ASP A 1 369 ? 21.584 -21.279 -9.341 1.00 96.75 369 ASP A C 1
ATOM 2864 O O . ASP A 1 369 ? 22.795 -21.494 -9.367 1.00 96.75 369 ASP A O 1
ATOM 2868 N N . THR A 1 370 ? 21.063 -20.281 -8.627 1.00 96.12 370 THR A N 1
ATOM 2869 C CA . THR A 1 370 ? 21.852 -19.384 -7.768 1.00 96.12 370 THR A CA 1
ATOM 2870 C C . THR A 1 370 ? 21.937 -19.863 -6.317 1.00 96.12 370 THR A C 1
ATOM 2872 O O . THR A 1 370 ? 22.599 -19.223 -5.495 1.00 96.12 370 THR A O 1
ATOM 2875 N N . ASN A 1 371 ? 21.290 -20.983 -5.975 1.00 96.12 371 ASN A N 1
ATOM 2876 C CA . ASN A 1 371 ? 21.143 -21.468 -4.603 1.00 96.12 371 ASN A CA 1
ATOM 2877 C C . ASN A 1 371 ? 20.657 -20.360 -3.651 1.00 96.12 371 ASN A C 1
ATOM 2879 O O . ASN A 1 371 ? 21.177 -20.203 -2.542 1.00 96.12 371 ASN A O 1
ATOM 2883 N N . ALA A 1 372 ? 19.718 -19.523 -4.098 1.00 95.62 372 ALA A N 1
ATOM 2884 C CA . ALA A 1 372 ? 19.295 -18.347 -3.340 1.00 95.62 372 ALA A CA 1
ATOM 2885 C C . ALA A 1 372 ? 18.570 -18.716 -2.036 1.00 95.62 372 ALA A C 1
ATOM 2887 O O . ALA A 1 372 ? 18.708 -18.014 -1.037 1.00 95.62 372 ALA A O 1
ATOM 2888 N N . LEU A 1 373 ? 17.873 -19.859 -2.005 1.00 94.69 373 LEU A N 1
ATOM 2889 C CA . LEU A 1 373 ? 17.185 -20.339 -0.803 1.00 94.69 373 LEU A CA 1
ATOM 2890 C C . LEU A 1 373 ? 18.125 -20.715 0.354 1.00 94.69 373 LEU A C 1
ATOM 2892 O O . LEU A 1 373 ? 17.668 -20.798 1.489 1.00 94.69 373 LEU A O 1
ATOM 2896 N N . GLU A 1 374 ? 19.416 -20.941 0.095 1.00 95.06 374 GLU A N 1
ATOM 2897 C CA . GLU A 1 374 ? 20.415 -21.171 1.153 1.00 95.06 374 GLU A CA 1
ATOM 2898 C C . GLU A 1 374 ? 20.752 -19.896 1.936 1.00 95.06 374 GLU A C 1
ATOM 2900 O O . GLU A 1 374 ? 21.347 -19.977 3.005 1.00 95.06 374 GLU A O 1
ATOM 2905 N N . LEU A 1 375 ? 20.409 -18.719 1.398 1.00 93.62 375 LEU A N 1
ATOM 2906 C CA . LEU A 1 375 ? 20.594 -17.446 2.094 1.00 93.62 375 LEU A CA 1
ATOM 2907 C C . LEU A 1 375 ? 19.501 -17.182 3.126 1.00 93.62 375 LEU A C 1
ATOM 2909 O O . LEU A 1 375 ? 19.687 -16.322 3.984 1.00 93.62 375 LEU A O 1
ATOM 2913 N N . LEU A 1 376 ? 18.360 -17.869 3.010 1.00 91.88 376 LEU A N 1
ATOM 2914 C CA . LEU A 1 376 ? 17.240 -17.634 3.904 1.00 91.88 376 LEU A CA 1
ATOM 2915 C C . LEU A 1 376 ? 17.655 -17.994 5.331 1.00 91.88 376 LEU A C 1
ATOM 2917 O O . LEU A 1 376 ? 18.225 -19.069 5.545 1.00 91.88 376 LEU A O 1
ATOM 2921 N N . PRO A 1 377 ? 17.369 -17.124 6.311 1.00 88.00 377 PRO A N 1
ATOM 2922 C CA . PRO A 1 377 ? 17.601 -17.472 7.698 1.00 88.00 377 PRO A CA 1
ATOM 2923 C C . PRO A 1 377 ? 16.725 -18.670 8.076 1.00 88.00 377 PRO A C 1
ATOM 2925 O O . PRO A 1 377 ? 15.659 -18.892 7.493 1.00 88.00 377 PRO A O 1
ATOM 2928 N N . GLU A 1 378 ? 17.140 -19.418 9.098 1.00 81.44 378 GLU A N 1
ATOM 2929 C CA . GLU A 1 378 ? 16.193 -20.262 9.821 1.00 81.44 378 GLU A CA 1
ATOM 2930 C C . GLU A 1 378 ? 15.165 -19.336 10.468 1.00 81.44 378 GLU A C 1
ATOM 2932 O O . GLU A 1 378 ? 15.428 -18.683 11.480 1.00 81.44 378 GLU A O 1
ATOM 2937 N N . LEU A 1 379 ? 14.009 -19.215 9.826 1.00 67.69 379 LEU A N 1
ATOM 2938 C CA . LEU A 1 379 ? 12.918 -18.446 10.382 1.00 67.69 379 LEU A CA 1
ATOM 2939 C C . LEU A 1 379 ? 12.287 -19.264 11.505 1.00 67.69 379 LEU A C 1
ATOM 2941 O O . LEU A 1 379 ? 12.014 -20.454 11.306 1.00 67.69 379 LEU A O 1
ATOM 2945 N N . PRO A 1 380 ? 12.021 -18.654 12.672 1.00 58.22 380 PRO A N 1
ATOM 2946 C CA . PRO A 1 380 ? 11.133 -19.291 13.623 1.00 58.22 380 PRO A CA 1
ATOM 2947 C C . PRO A 1 380 ? 9.795 -19.577 12.916 1.00 58.22 380 PRO A C 1
ATOM 2949 O O . PRO A 1 380 ? 9.421 -18.837 11.996 1.00 58.22 380 PRO A O 1
ATOM 2952 N N . PRO A 1 381 ? 9.063 -20.632 13.320 1.00 63.19 381 PRO A N 1
ATOM 2953 C CA . PRO A 1 381 ? 7.674 -20.794 12.902 1.00 63.19 381 PRO A CA 1
ATOM 2954 C C . PRO A 1 381 ? 6.957 -19.454 13.067 1.00 63.19 381 PRO A C 1
ATOM 2956 O O . PRO A 1 381 ? 7.250 -18.750 14.038 1.00 63.19 381 PRO A O 1
ATOM 2959 N N . GLN A 1 382 ? 6.065 -19.090 12.137 1.00 63.59 382 GLN A N 1
ATOM 2960 C CA . GLN A 1 382 ? 5.273 -17.875 12.324 1.00 63.59 382 GLN A CA 1
ATOM 2961 C C . GLN A 1 382 ? 4.653 -17.928 13.715 1.00 63.59 382 GLN A C 1
ATOM 2963 O O . GLN A 1 382 ? 3.953 -18.887 14.028 1.00 63.59 382 GLN A O 1
ATOM 2968 N N . ASP A 1 383 ? 4.992 -16.950 14.555 1.00 67.44 383 ASP A N 1
ATOM 2969 C CA . ASP A 1 383 ? 4.476 -16.879 15.910 1.00 67.44 383 ASP A CA 1
ATOM 2970 C C . ASP A 1 383 ? 2.998 -16.484 15.812 1.00 67.44 383 ASP A C 1
ATOM 2972 O O . ASP A 1 383 ? 2.705 -15.332 15.461 1.00 67.44 383 ASP A O 1
ATOM 2976 N N . PRO A 1 384 ? 2.061 -17.414 16.082 1.00 71.31 384 PRO A N 1
ATOM 2977 C CA . PRO A 1 384 ? 0.640 -17.118 15.988 1.00 71.31 384 PRO A CA 1
ATOM 2978 C C . PRO A 1 384 ? 0.195 -16.181 17.117 1.00 71.31 384 PRO A C 1
ATOM 2980 O O . PRO A 1 384 ? -0.950 -15.739 17.124 1.00 71.31 384 PRO A O 1
ATOM 2983 N N . THR A 1 385 ? 1.074 -15.869 18.081 1.00 83.69 385 THR A N 1
ATOM 2984 C CA . THR A 1 385 ? 0.771 -14.959 19.184 1.00 83.69 385 THR A CA 1
ATOM 2985 C C . THR A 1 385 ? 0.381 -13.589 18.630 1.00 83.69 385 THR A C 1
ATOM 2987 O O . THR A 1 385 ? 1.187 -12.973 17.922 1.00 83.69 385 THR A O 1
ATOM 2990 N N . PRO A 1 386 ? -0.829 -13.090 18.939 1.00 89.00 386 PRO A N 1
ATOM 2991 C CA . PRO A 1 386 ? -1.272 -11.779 18.481 1.00 89.00 386 PRO A CA 1
ATOM 2992 C C . PRO A 1 386 ? -0.333 -10.664 18.952 1.00 89.00 386 PRO A C 1
ATOM 2994 O O . PRO A 1 386 ? 0.116 -10.660 20.105 1.00 89.00 386 PRO A O 1
ATOM 2997 N N . LEU A 1 387 ? -0.040 -9.712 18.063 1.00 90.94 387 LEU A N 1
ATOM 2998 C CA . LEU A 1 387 ? 0.862 -8.603 18.376 1.00 90.94 387 LEU A CA 1
ATOM 2999 C C . LEU A 1 387 ? 0.241 -7.659 19.410 1.00 90.94 387 LEU A C 1
ATOM 3001 O O . LEU A 1 387 ? -0.976 -7.460 19.455 1.00 90.94 387 LEU A O 1
ATOM 3005 N N . ARG A 1 388 ? 1.101 -7.027 20.214 1.00 93.88 388 ARG A N 1
ATOM 3006 C CA . ARG A 1 388 ? 0.712 -6.001 21.186 1.00 93.88 388 ARG A CA 1
ATOM 3007 C C . ARG A 1 388 ? 1.330 -4.655 20.813 1.00 93.88 388 ARG A C 1
ATOM 3009 O O . ARG A 1 388 ? 2.500 -4.651 20.430 1.00 93.88 388 ARG A O 1
ATOM 3016 N N . PRO A 1 389 ? 0.583 -3.547 20.959 1.00 94.31 389 PRO A N 1
ATOM 3017 C CA . PRO A 1 389 ? 1.129 -2.213 20.770 1.00 94.31 389 PRO A CA 1
ATOM 3018 C C . PRO A 1 389 ? 2.219 -1.913 21.792 1.00 94.31 389 PRO A C 1
ATOM 3020 O O . PRO A 1 389 ? 2.190 -2.402 22.925 1.00 94.31 389 PRO A O 1
ATOM 3023 N N . LEU A 1 390 ? 3.167 -1.080 21.379 1.00 92.38 390 LEU A N 1
ATOM 3024 C CA . LEU A 1 390 ? 4.171 -0.512 22.263 1.00 92.38 390 LEU A CA 1
ATOM 3025 C C . LEU A 1 390 ? 3.611 0.751 22.929 1.00 92.38 390 LEU A C 1
ATOM 3027 O O . LEU A 1 390 ? 2.723 1.410 22.386 1.00 92.38 390 LEU A O 1
ATOM 3031 N N . ILE A 1 391 ? 4.135 1.108 24.102 1.00 91.06 391 ILE A N 1
ATOM 3032 C CA . ILE A 1 391 ? 3.682 2.284 24.864 1.00 91.06 391 ILE A CA 1
ATOM 3033 C C . ILE A 1 391 ? 3.866 3.571 24.048 1.00 91.06 391 ILE A C 1
ATOM 3035 O O . ILE A 1 391 ? 2.994 4.437 24.039 1.00 91.06 391 ILE A O 1
ATOM 3039 N N . GLU A 1 392 ? 4.963 3.679 23.298 1.00 89.88 392 GLU A N 1
ATOM 3040 C CA . GLU A 1 392 ? 5.223 4.798 22.393 1.00 89.88 392 GLU A CA 1
ATOM 3041 C C . GLU A 1 392 ? 4.144 4.974 21.318 1.00 89.88 392 GLU A C 1
ATOM 3043 O O . GLU A 1 392 ? 3.972 6.085 20.821 1.00 89.88 392 GLU A O 1
ATOM 3048 N N . ASN A 1 393 ? 3.377 3.924 20.992 1.00 91.12 393 ASN A N 1
ATOM 3049 C CA . ASN A 1 393 ? 2.293 4.024 20.024 1.00 91.12 393 ASN A CA 1
ATOM 3050 C C . ASN A 1 393 ? 1.072 4.779 20.573 1.00 91.12 393 ASN A C 1
ATOM 3052 O O . ASN A 1 393 ? 0.157 5.037 19.806 1.00 91.12 393 ASN A O 1
ATOM 3056 N N . GLU A 1 394 ? 0.998 5.155 21.852 1.00 90.56 394 GLU A N 1
ATOM 3057 C CA . GLU A 1 394 ? -0.043 6.076 22.360 1.00 90.56 394 GLU A CA 1
ATOM 3058 C C . GLU A 1 394 ? 0.184 7.534 21.918 1.00 90.56 394 GLU A C 1
ATOM 3060 O O . GLU A 1 394 ? -0.753 8.336 21.897 1.00 90.56 394 GLU A O 1
ATOM 3065 N N . TYR A 1 395 ? 1.415 7.873 21.524 1.00 90.31 395 TYR A N 1
ATOM 3066 C CA . TYR A 1 395 ? 1.846 9.236 21.224 1.00 90.31 395 TYR A CA 1
ATOM 3067 C C . TYR A 1 395 ? 1.933 9.506 19.709 1.00 90.31 395 TYR A C 1
ATOM 3069 O O . TYR A 1 395 ? 1.997 8.560 18.923 1.00 90.31 395 TYR A O 1
ATOM 3077 N N . PRO A 1 396 ? 1.948 10.788 19.281 1.00 90.25 396 PRO A N 1
ATOM 3078 C CA . PRO A 1 396 ? 2.048 11.145 17.868 1.00 90.25 396 PRO A CA 1
ATOM 3079 C C . PRO A 1 396 ? 3.315 10.627 17.174 1.00 90.25 396 PRO A C 1
ATOM 3081 O O . PRO A 1 396 ? 4.423 10.729 17.709 1.00 90.25 396 PRO A O 1
ATOM 3084 N N . HIS A 1 397 ? 3.166 10.168 15.935 1.00 88.75 397 HIS A N 1
ATOM 3085 C CA . HIS A 1 397 ? 4.233 9.617 15.108 1.00 88.75 397 HIS A CA 1
ATOM 3086 C C . HIS A 1 397 ? 4.771 10.651 14.096 1.00 88.75 397 HIS A C 1
ATOM 3088 O O . HIS A 1 397 ? 4.055 11.553 13.649 1.00 88.75 397 HIS A O 1
ATOM 3094 N N . PRO A 1 398 ? 6.038 10.526 13.653 1.00 80.75 398 PRO A N 1
ATOM 3095 C CA . PRO A 1 398 ? 6.567 11.355 12.574 1.00 80.75 398 PRO A CA 1
ATOM 3096 C C . PRO A 1 398 ? 5.758 11.207 11.277 1.00 80.75 398 PRO A C 1
ATOM 3098 O O . PRO A 1 398 ? 5.606 10.108 10.745 1.00 80.75 398 PRO A O 1
ATOM 3101 N N . ALA A 1 399 ? 5.282 12.328 10.729 1.00 75.62 399 ALA A N 1
ATOM 3102 C CA . ALA A 1 399 ? 4.508 12.326 9.491 1.00 75.62 399 ALA A CA 1
ATOM 3103 C C . ALA A 1 399 ? 5.376 12.098 8.239 1.00 75.62 399 ALA A C 1
ATOM 3105 O O . ALA A 1 399 ? 6.390 12.773 8.033 1.00 75.62 399 ALA A O 1
ATOM 3106 N N . TRP A 1 400 ? 4.931 11.203 7.353 1.00 65.94 400 TRP A N 1
ATOM 3107 C CA . TRP A 1 400 ? 5.592 10.915 6.073 1.00 65.94 400 TRP A CA 1
ATOM 3108 C C . TRP A 1 400 ? 5.255 11.942 4.962 1.00 65.94 400 TRP A C 1
ATOM 3110 O O . TRP A 1 400 ? 4.471 12.876 5.150 1.00 65.94 400 TRP A O 1
ATOM 3120 N N . MET A 1 401 ? 5.894 11.812 3.787 1.00 56.91 401 MET A N 1
ATOM 3121 C CA . MET A 1 401 ? 5.814 12.758 2.661 1.00 56.91 401 MET A CA 1
ATOM 3122 C C . MET A 1 401 ? 4.536 12.685 1.802 1.00 56.91 401 MET A C 1
ATOM 3124 O O . MET A 1 401 ? 4.258 13.632 1.066 1.00 56.91 401 MET A O 1
ATOM 3128 N N . GLY A 1 402 ? 3.749 11.614 1.895 1.00 59.47 402 GLY A N 1
ATOM 3129 C CA . GLY A 1 402 ? 2.587 11.379 1.030 1.00 59.47 402 GLY A CA 1
ATOM 3130 C C . GLY A 1 402 ? 1.348 12.203 1.357 1.00 59.47 402 GLY A C 1
ATOM 3131 O O . GLY A 1 402 ? 1.068 12.484 2.519 1.00 59.47 402 GLY A O 1
ATOM 3132 N N . LYS A 1 403 ? 0.571 12.525 0.314 1.00 72.25 403 LYS A N 1
ATOM 3133 C CA . LYS A 1 403 ? -0.645 13.361 0.365 1.00 72.25 403 LYS A CA 1
ATOM 3134 C C . LYS A 1 403 ? -1.623 12.946 1.473 1.00 72.25 403 LYS A C 1
ATOM 3136 O O . LYS A 1 403 ? -2.081 13.802 2.218 1.00 72.25 403 LYS A O 1
ATOM 3141 N N . TYR A 1 404 ? -1.891 11.647 1.605 1.00 79.12 404 TYR A N 1
ATOM 3142 C CA . TYR A 1 404 ? -2.903 11.105 2.520 1.00 79.12 404 TYR A CA 1
ATOM 3143 C C . TYR A 1 404 ? -2.329 10.552 3.832 1.00 79.12 404 TYR A C 1
ATOM 3145 O O . TYR A 1 404 ? -2.853 9.580 4.374 1.00 79.12 404 TYR A O 1
ATOM 3153 N N . TRP A 1 405 ? -1.235 11.120 4.349 1.00 85.38 405 TRP A N 1
ATOM 3154 C CA . TRP A 1 405 ? -0.815 10.789 5.712 1.00 85.38 405 TRP A CA 1
ATOM 3155 C C . TRP A 1 405 ? -1.876 11.248 6.719 1.00 85.38 405 TRP A C 1
ATOM 3157 O O . TRP A 1 405 ? -2.200 12.437 6.784 1.00 85.38 405 TRP A O 1
ATOM 3167 N N . SER A 1 406 ? -2.379 10.311 7.520 1.00 89.88 406 SER A N 1
ATOM 3168 C CA . SER A 1 406 ? -3.309 10.573 8.611 1.00 89.88 406 SER A CA 1
ATOM 3169 C C . SER A 1 406 ? -2.882 9.793 9.845 1.00 89.88 406 SER A C 1
ATOM 3171 O O . SER A 1 406 ? -2.623 8.591 9.780 1.00 89.88 406 SER A O 1
ATOM 3173 N N . GLU A 1 407 ? -2.838 10.483 10.973 1.00 94.56 407 GLU A N 1
ATOM 3174 C CA . GLU A 1 407 ? -2.739 9.877 12.293 1.00 94.56 407 GLU A CA 1
ATOM 3175 C C . GLU A 1 407 ? -4.027 10.179 13.046 1.00 94.56 40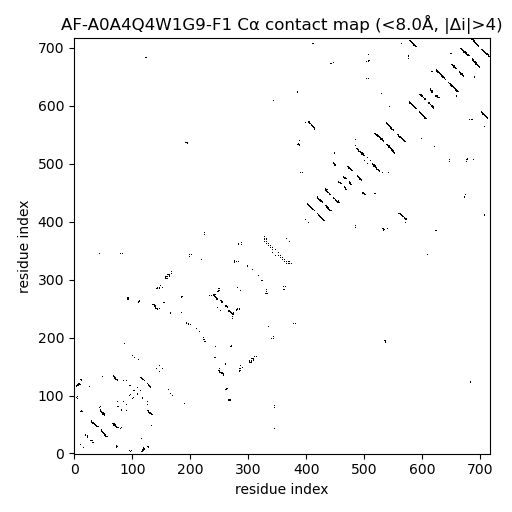7 GLU A C 1
ATOM 3177 O O . GLU A 1 407 ? -4.465 11.322 13.055 1.00 94.56 407 GLU A O 1
ATOM 3182 N N . SER A 1 408 ? -4.711 9.166 13.565 1.00 95.50 408 SER A N 1
ATOM 3183 C CA . SER A 1 408 ? -6.071 9.296 14.084 1.00 95.50 408 SER A CA 1
ATOM 3184 C C . SER A 1 408 ? -6.290 8.455 15.333 1.00 95.50 408 SER A C 1
ATOM 3186 O O . SER A 1 408 ? -6.039 7.251 15.295 1.00 95.50 408 SER A O 1
ATOM 3188 N N . TRP A 1 409 ? -6.829 9.083 16.377 1.00 97.06 409 TRP A N 1
ATOM 3189 C CA . TRP A 1 409 ? -7.338 8.440 17.587 1.00 97.06 409 TRP A CA 1
ATOM 3190 C C . TRP A 1 409 ? -8.856 8.368 17.506 1.00 97.06 409 TRP A C 1
ATOM 3192 O O . TRP A 1 409 ? -9.495 9.384 17.213 1.00 97.06 409 TRP A O 1
ATOM 3202 N N . TYR A 1 410 ? -9.414 7.202 17.798 1.00 97.06 410 TYR A N 1
ATOM 3203 C CA . TYR A 1 410 ? -10.842 6.930 17.719 1.00 97.06 410 TYR A CA 1
ATOM 3204 C C . TYR A 1 410 ? -11.339 6.331 19.023 1.00 97.06 410 TYR A C 1
ATOM 3206 O O . TYR A 1 410 ? -10.601 5.642 19.732 1.00 97.06 410 TYR A O 1
ATOM 3214 N N . PHE A 1 411 ? -12.599 6.610 19.325 1.00 97.75 411 PHE A N 1
ATOM 3215 C CA . PHE A 1 411 ? -13.240 6.186 20.553 1.00 97.75 411 PHE A CA 1
ATOM 3216 C C . PHE A 1 411 ? -14.728 6.003 20.323 1.00 97.75 411 PHE A C 1
ATOM 3218 O O . PHE A 1 411 ? -15.370 6.901 19.781 1.00 97.75 411 PHE A O 1
ATOM 3225 N N . ASP A 1 412 ? -15.287 4.907 20.809 1.00 97.38 412 ASP A N 1
ATOM 3226 C CA . ASP A 1 412 ? -16.724 4.685 20.833 1.00 97.38 412 ASP A CA 1
ATOM 3227 C C . ASP A 1 412 ? -17.215 4.238 22.207 1.00 97.38 412 ASP A C 1
ATOM 3229 O O . ASP A 1 412 ? -16.459 3.758 23.051 1.00 97.38 412 ASP A O 1
ATOM 3233 N N . PHE A 1 413 ? -18.508 4.422 22.446 1.00 97.69 413 PHE A N 1
ATOM 3234 C CA . PHE A 1 413 ? -19.174 3.824 23.590 1.00 97.69 413 PHE A CA 1
ATOM 3235 C C . PHE A 1 413 ? -20.643 3.532 23.301 1.00 97.69 413 PHE A C 1
ATOM 3237 O O . PHE A 1 413 ? -21.294 4.238 22.531 1.00 97.69 413 PHE A O 1
ATOM 3244 N N . VAL A 1 414 ? -21.189 2.537 23.995 1.00 97.56 414 VAL A N 1
ATOM 3245 C CA . VAL A 1 414 ? -22.596 2.144 23.974 1.00 97.56 414 VAL A CA 1
ATOM 3246 C C . VAL A 1 414 ? -23.063 1.860 25.402 1.00 97.56 414 VAL A C 1
ATOM 3248 O O . VAL A 1 414 ? -22.603 0.924 26.059 1.00 97.56 414 VAL A O 1
ATOM 3251 N N . ASP A 1 415 ? -24.026 2.647 25.874 1.00 96.19 415 ASP A N 1
ATOM 3252 C CA . ASP A 1 415 ? -24.827 2.349 27.060 1.00 96.19 415 ASP A CA 1
ATOM 3253 C C . ASP A 1 415 ? -26.244 1.980 26.608 1.00 96.19 415 ASP A C 1
ATOM 3255 O O . ASP A 1 415 ? -27.112 2.826 26.363 1.00 96.19 415 ASP A O 1
ATOM 3259 N N . GLU A 1 416 ? -26.460 0.672 26.462 1.00 94.25 416 GLU A N 1
ATOM 3260 C CA . GLU A 1 416 ? -27.720 0.111 25.978 1.00 94.25 416 GLU A CA 1
ATOM 3261 C C . GLU A 1 416 ? -28.901 0.466 26.890 1.00 94.25 416 GLU A C 1
ATOM 3263 O O . GLU A 1 416 ? -29.989 0.780 26.402 1.00 94.25 416 GLU A O 1
ATOM 3268 N N . ALA A 1 417 ? -28.688 0.444 28.210 1.00 93.38 417 ALA A N 1
ATOM 3269 C CA . ALA A 1 417 ? -29.737 0.673 29.198 1.00 93.38 417 ALA A CA 1
ATOM 3270 C C . ALA A 1 417 ? -30.295 2.098 29.103 1.00 93.38 417 ALA A C 1
ATOM 3272 O O . ALA A 1 417 ? -31.501 2.309 29.250 1.00 93.38 417 ALA A O 1
ATOM 3273 N N . GLN A 1 418 ? -29.424 3.065 28.820 1.00 94.44 418 GLN A N 1
ATOM 3274 C CA . GLN A 1 418 ? -29.802 4.460 28.605 1.00 94.44 418 GLN A CA 1
ATOM 3275 C C . GLN A 1 418 ? -30.135 4.769 27.133 1.00 94.44 418 GLN A C 1
ATOM 3277 O O . GLN A 1 418 ? -30.664 5.843 26.833 1.00 94.44 418 GLN A O 1
ATOM 3282 N N . GLY A 1 419 ? -29.864 3.832 26.216 1.00 93.56 419 GLY A N 1
ATOM 3283 C CA . GLY A 1 419 ? -30.056 3.998 24.777 1.00 93.56 419 GLY A CA 1
ATOM 3284 C C . GLY A 1 419 ? -29.200 5.127 24.207 1.00 93.56 419 GLY A C 1
ATOM 3285 O O . GLY A 1 419 ? -29.678 5.870 23.344 1.00 93.56 419 GLY A O 1
ATOM 3286 N N . ILE A 1 420 ? -27.989 5.293 24.740 1.00 95.38 420 ILE A N 1
ATOM 3287 C CA . ILE A 1 420 ? -27.055 6.350 24.364 1.00 95.38 420 ILE A CA 1
ATOM 3288 C C . ILE A 1 420 ? -25.739 5.746 23.902 1.00 95.38 420 ILE A C 1
ATOM 3290 O O . ILE A 1 420 ? -25.235 4.794 24.492 1.00 95.38 420 ILE A O 1
ATOM 3294 N N . ALA A 1 421 ? -25.190 6.302 22.835 1.00 97.06 421 ALA A N 1
ATOM 3295 C CA . ALA A 1 421 ? -23.933 5.847 22.274 1.00 97.06 421 ALA A CA 1
ATOM 3296 C C . ALA A 1 421 ? -23.206 7.020 21.629 1.00 97.06 421 ALA A C 1
ATOM 3298 O O . ALA A 1 421 ? -23.844 8.013 21.260 1.00 97.06 421 ALA A O 1
ATOM 3299 N N . GLY A 1 422 ? -21.896 6.913 21.466 1.00 96.69 422 GLY A N 1
ATOM 3300 C CA . GLY A 1 422 ? -21.128 7.947 20.796 1.00 96.69 422 GLY A CA 1
ATOM 3301 C C . GLY A 1 422 ? -19.887 7.418 20.111 1.00 96.69 422 GLY A C 1
ATOM 3302 O O . GLY A 1 422 ? -19.407 6.342 20.443 1.00 96.69 422 GLY A O 1
ATOM 3303 N N . TRP A 1 423 ? -19.391 8.210 19.167 1.00 97.00 423 TRP A N 1
ATOM 3304 C CA . TRP A 1 423 ? -18.165 7.959 18.421 1.00 97.00 423 TRP A CA 1
ATOM 3305 C C . TRP A 1 423 ? -17.409 9.264 18.223 1.00 97.00 423 TRP A C 1
ATOM 3307 O O . TRP A 1 423 ? -17.997 10.293 17.873 1.00 97.00 423 TRP A O 1
ATOM 3317 N N . ILE A 1 424 ? -16.112 9.236 18.497 1.00 97.62 424 ILE A N 1
ATOM 3318 C CA . ILE A 1 424 ? -15.224 10.392 18.538 1.00 97.62 424 ILE A CA 1
ATOM 3319 C C . ILE A 1 424 ? -13.967 10.046 17.753 1.00 97.62 424 ILE A C 1
ATOM 3321 O O . ILE A 1 424 ? -13.399 8.973 17.927 1.00 97.62 424 ILE A O 1
ATOM 3325 N N . ARG A 1 425 ? -13.491 10.989 16.945 1.00 96.25 425 ARG A N 1
ATOM 3326 C CA . ARG A 1 425 ? -12.212 10.899 16.251 1.00 96.25 425 ARG A CA 1
ATOM 3327 C C . ARG A 1 425 ? -11.494 12.240 16.261 1.00 96.25 425 ARG A C 1
ATOM 3329 O O . ARG A 1 425 ? -12.076 13.270 15.923 1.00 96.25 425 ARG A O 1
ATOM 3336 N N . LEU A 1 426 ? -10.204 12.189 16.570 1.00 96.44 426 LEU A N 1
ATOM 3337 C CA . LEU A 1 426 ? -9.238 13.258 16.335 1.00 96.44 426 LEU A CA 1
ATOM 3338 C C . LEU A 1 426 ? -8.235 12.768 15.291 1.00 96.44 426 LEU A C 1
ATOM 3340 O O . LEU A 1 426 ? -7.659 11.702 15.481 1.00 96.44 426 LEU A O 1
ATOM 3344 N N . ALA A 1 427 ? -8.002 13.534 14.224 1.00 95.19 427 ALA A N 1
ATOM 3345 C CA . ALA A 1 427 ? -7.009 13.215 13.204 1.00 95.19 427 ALA A CA 1
ATOM 3346 C C . ALA A 1 427 ? -6.032 14.365 12.942 1.00 95.19 427 ALA A C 1
ATOM 3348 O O . ALA A 1 427 ? -6.443 15.496 12.677 1.00 95.19 427 ALA A O 1
ATOM 3349 N N . LEU A 1 428 ? -4.741 14.044 12.931 1.00 93.94 428 LEU A N 1
ATOM 3350 C CA . LEU A 1 428 ? -3.665 14.882 12.424 1.00 93.94 428 LEU A CA 1
ATOM 3351 C C . LEU A 1 428 ? -3.440 14.570 10.944 1.00 93.94 428 LEU A C 1
ATOM 3353 O O . LEU A 1 428 ? -3.106 13.443 10.569 1.00 93.94 428 LEU A O 1
ATOM 3357 N N . THR A 1 429 ? -3.608 15.580 10.097 1.00 90.88 429 THR A N 1
ATOM 3358 C CA . THR A 1 429 ? -3.564 15.446 8.630 1.00 90.88 429 THR A CA 1
ATOM 3359 C C . THR A 1 429 ? -2.735 16.587 8.029 1.00 90.88 429 THR A C 1
ATOM 3361 O O . THR A 1 429 ? -3.258 17.455 7.330 1.00 90.88 429 THR A O 1
ATOM 3364 N N . PRO A 1 430 ? -1.411 16.615 8.289 1.00 85.06 430 PRO A N 1
ATOM 3365 C CA . PRO A 1 430 ? -0.542 17.773 8.037 1.00 85.06 430 PRO A CA 1
ATOM 3366 C C . PRO A 1 430 ? -0.384 18.156 6.557 1.00 85.06 430 PRO A C 1
ATOM 3368 O O . PRO A 1 430 ? 0.203 19.194 6.255 1.00 85.06 430 PRO A O 1
ATOM 3371 N N . ARG A 1 431 ? -0.857 17.316 5.629 1.00 82.44 431 ARG A N 1
ATOM 3372 C CA . ARG A 1 431 ? -0.770 17.528 4.173 1.00 82.44 431 ARG A CA 1
ATOM 3373 C C . ARG A 1 431 ? -2.128 17.715 3.500 1.00 82.44 431 ARG A C 1
ATOM 3375 O O . ARG A 1 431 ? -2.202 17.752 2.276 1.00 82.44 431 ARG A O 1
ATOM 3382 N N . MET A 1 432 ? -3.183 17.854 4.296 1.00 84.50 432 MET A N 1
ATOM 3383 C CA . MET A 1 432 ? -4.545 18.136 3.850 1.00 84.50 432 MET A CA 1
ATOM 3384 C C . MET A 1 432 ? -4.999 19.495 4.404 1.00 84.50 432 MET A C 1
ATOM 3386 O O . MET A 1 432 ? -4.271 20.137 5.159 1.00 84.50 432 MET A O 1
ATOM 3390 N N . LYS A 1 433 ? -6.192 19.965 4.012 1.00 81.88 433 LYS A N 1
ATOM 3391 C CA . LYS A 1 433 ? -6.686 21.328 4.309 1.00 81.88 433 LYS A CA 1
ATOM 3392 C C . LYS A 1 433 ? -6.772 21.700 5.799 1.00 81.88 433 LYS A C 1
ATOM 3394 O O . LYS A 1 433 ? -6.838 22.886 6.112 1.00 81.88 433 LYS A O 1
ATOM 3399 N N . GLY A 1 434 ? -6.754 20.730 6.705 1.00 85.44 434 GLY A N 1
ATOM 3400 C CA . GLY A 1 434 ? -6.681 20.932 8.150 1.00 85.44 434 GLY A CA 1
ATOM 3401 C C . GLY A 1 434 ? -6.717 19.598 8.885 1.00 85.44 434 GLY A C 1
ATOM 3402 O O . GLY A 1 434 ? -6.815 18.557 8.235 1.00 85.44 434 GLY A O 1
ATOM 3403 N N . ASN A 1 435 ? -6.631 19.643 10.216 1.00 93.06 435 ASN A N 1
ATOM 3404 C CA . ASN A 1 435 ? -6.863 18.482 11.081 1.00 93.06 435 ASN A CA 1
ATOM 3405 C C . ASN A 1 435 ? -8.353 18.152 11.118 1.00 93.06 435 ASN A C 1
ATOM 3407 O O . ASN A 1 435 ? -9.184 19.003 10.788 1.00 93.06 435 ASN A O 1
ATOM 3411 N N . TRP A 1 436 ? -8.706 16.940 11.533 1.00 94.44 436 TRP A N 1
ATOM 3412 C CA . TRP A 1 436 ? -10.107 16.536 11.628 1.00 94.44 436 TRP A CA 1
ATOM 3413 C C . TRP A 1 436 ? -10.508 16.299 13.073 1.00 94.44 436 TRP A C 1
ATOM 3415 O O . TRP A 1 436 ? -9.807 15.614 13.814 1.00 94.44 436 TRP A O 1
ATOM 3425 N N . TYR A 1 437 ? -11.658 16.838 13.458 1.00 96.25 437 TYR A N 1
ATOM 3426 C CA . TYR A 1 437 ? -12.307 16.477 14.705 1.00 96.25 437 TYR A CA 1
ATOM 3427 C C . TYR A 1 437 ? -13.772 16.167 14.468 1.00 96.25 437 TYR A C 1
ATOM 3429 O O . TYR A 1 437 ? -14.517 16.976 13.911 1.00 96.25 437 TYR A O 1
ATOM 3437 N N . THR A 1 438 ? -14.184 14.994 14.915 1.00 96.12 438 THR A N 1
ATOM 3438 C CA . THR A 1 438 ? -15.561 14.532 14.814 1.00 96.12 438 THR A CA 1
ATOM 3439 C C . THR A 1 438 ? -15.983 13.934 16.141 1.00 96.12 438 THR A C 1
ATOM 3441 O O . THR A 1 438 ? -15.272 13.101 16.689 1.00 96.12 438 THR A O 1
ATOM 3444 N N . ALA A 1 439 ? -17.138 14.336 16.651 1.00 96.88 439 ALA A N 1
ATOM 3445 C CA . ALA A 1 439 ? -17.768 13.742 17.819 1.00 96.88 439 ALA A CA 1
ATOM 3446 C C . ALA A 1 439 ? -19.260 13.620 17.532 1.00 96.88 439 ALA A C 1
ATOM 3448 O O . ALA A 1 439 ? -19.915 14.615 17.227 1.00 96.88 439 ALA A O 1
ATOM 3449 N N . THR A 1 440 ? -19.791 12.407 17.604 1.00 96.12 440 THR A N 1
ATOM 3450 C CA . THR A 1 440 ? -21.201 12.113 17.365 1.00 96.12 440 THR A CA 1
ATOM 3451 C C . THR A 1 440 ? -21.785 11.416 18.576 1.00 96.12 440 THR A C 1
ATOM 3453 O O . THR A 1 440 ? -21.194 10.473 19.089 1.00 96.12 440 THR A O 1
ATOM 3456 N N . ILE A 1 441 ? -22.937 11.884 19.044 1.00 96.75 441 ILE A N 1
ATOM 3457 C CA . ILE A 1 441 ? -23.686 11.277 20.138 1.00 96.75 441 ILE A CA 1
ATOM 3458 C C . ILE A 1 441 ? -25.090 10.973 19.632 1.00 96.75 441 ILE A C 1
ATOM 3460 O O . ILE A 1 441 ? -25.788 11.860 19.138 1.00 96.75 441 ILE A O 1
ATOM 3464 N N . THR A 1 442 ? -25.526 9.731 19.793 1.00 95.06 442 THR A N 1
ATOM 3465 C CA . THR A 1 442 ? -26.897 9.316 19.497 1.00 95.06 442 THR A CA 1
ATOM 3466 C C . THR A 1 442 ? -27.642 9.061 20.789 1.00 95.06 442 THR A C 1
ATOM 3468 O O . THR A 1 442 ? -27.114 8.442 21.712 1.00 95.06 442 THR A O 1
ATOM 3471 N N . GLN A 1 443 ? -28.893 9.506 20.847 1.00 89.56 443 GLN A N 1
ATOM 3472 C CA . GLN A 1 443 ? -29.819 9.098 21.892 1.00 89.56 443 GLN A CA 1
ATOM 3473 C C . GLN A 1 443 ? -31.069 8.533 21.228 1.00 89.56 443 GLN A C 1
ATOM 3475 O O . GLN A 1 443 ? -31.686 9.186 20.381 1.00 89.56 443 GLN A O 1
ATOM 3480 N N . LYS A 1 444 ? -31.446 7.307 21.601 1.00 85.38 444 LYS A N 1
ATOM 3481 C CA . LYS A 1 444 ? -32.569 6.586 20.995 1.00 85.38 444 LYS A CA 1
ATOM 3482 C C . LYS A 1 444 ? -33.828 7.460 20.959 1.00 85.38 444 LYS A C 1
ATOM 3484 O O . LYS A 1 444 ? -34.318 7.912 21.992 1.00 85.38 444 LYS A O 1
ATOM 3489 N N . GLY A 1 445 ? -34.346 7.688 19.751 1.00 86.19 445 GLY A N 1
ATOM 3490 C CA . GLY A 1 445 ? -35.546 8.493 19.504 1.00 86.19 445 GLY A CA 1
ATOM 3491 C C . GLY A 1 445 ? -35.358 10.013 19.567 1.00 86.19 445 GLY A C 1
ATOM 3492 O O . GLY A 1 445 ? -36.348 10.727 19.439 1.00 86.19 445 GLY A O 1
ATOM 3493 N N . LYS A 1 446 ? -34.132 10.518 19.757 1.00 89.62 446 LYS A N 1
ATOM 3494 C CA . LYS A 1 446 ? -33.846 11.961 19.798 1.00 89.62 446 LYS A CA 1
ATOM 3495 C C . LYS A 1 446 ? -32.977 12.478 18.655 1.00 89.62 446 LYS A C 1
ATOM 3497 O O . LYS A 1 446 ? -32.883 13.684 18.520 1.00 89.62 446 LYS A O 1
ATOM 3502 N N . GLY A 1 447 ? -32.418 11.606 17.819 1.00 91.31 447 GLY A N 1
ATOM 3503 C CA . GLY A 1 447 ? -31.557 12.006 16.704 1.00 91.31 447 GLY A CA 1
ATOM 3504 C C . GLY A 1 447 ? -30.070 11.964 17.060 1.00 91.31 447 GLY A C 1
ATOM 3505 O O . GLY A 1 447 ? -29.658 11.189 17.931 1.00 91.31 447 GLY A O 1
ATOM 3506 N N . VAL A 1 448 ? -29.277 12.772 16.354 1.00 95.00 448 VAL A N 1
ATOM 3507 C CA . VAL A 1 448 ? -27.807 12.786 16.409 1.00 95.00 448 VAL A CA 1
ATOM 3508 C C . VAL A 1 448 ? -27.309 14.183 16.753 1.00 95.00 448 VAL A C 1
ATOM 3510 O O . VAL A 1 448 ? -27.664 15.149 16.080 1.00 95.00 448 VAL A O 1
ATOM 3513 N N . TYR A 1 449 ? -26.455 14.281 17.768 1.00 95.75 449 TYR A N 1
ATOM 3514 C CA . TYR A 1 449 ? -25.674 15.477 18.079 1.00 95.75 449 TYR A CA 1
ATOM 3515 C C . TYR A 1 449 ? -24.277 15.307 17.491 1.00 95.75 449 TYR A C 1
ATOM 3517 O O . TYR A 1 449 ? -23.659 14.266 17.700 1.00 95.75 449 TYR A O 1
ATOM 3525 N N . GLN A 1 450 ? -23.778 16.296 16.759 1.00 95.31 450 GLN A N 1
ATOM 3526 C CA . GLN A 1 450 ? -22.549 16.182 15.990 1.00 95.31 450 GLN A CA 1
ATOM 3527 C C . GLN A 1 450 ? -21.698 17.449 16.074 1.00 95.31 450 GLN A C 1
ATOM 3529 O O . GLN A 1 450 ? -22.159 18.567 15.854 1.00 95.31 450 GLN A O 1
ATOM 3534 N N . ILE A 1 451 ? -20.410 17.243 16.304 1.00 95.44 451 ILE A N 1
ATOM 3535 C CA . ILE A 1 451 ? -19.342 18.162 15.927 1.00 95.44 451 ILE A CA 1
ATOM 3536 C C . ILE A 1 451 ? -18.612 17.477 14.776 1.00 95.44 451 ILE A C 1
ATOM 3538 O O . ILE A 1 451 ? -18.194 16.334 14.928 1.00 95.44 451 ILE A O 1
ATOM 3542 N N . ALA A 1 452 ? -18.488 18.134 13.625 1.00 93.56 452 ALA A N 1
ATOM 3543 C CA . ALA A 1 452 ? -17.721 17.633 12.488 1.00 93.56 452 ALA A CA 1
ATOM 3544 C C . ALA A 1 452 ? -16.950 18.793 11.854 1.00 93.56 452 ALA A C 1
ATOM 3546 O O . ALA A 1 452 ? -17.528 19.659 11.198 1.00 93.56 452 ALA A O 1
ATOM 3547 N N . ASP A 1 453 ? -15.643 18.834 12.096 1.00 93.75 453 ASP A N 1
ATOM 3548 C CA . ASP A 1 453 ? -14.743 19.870 11.603 1.00 93.75 453 ASP A CA 1
ATOM 3549 C C . ASP A 1 453 ? -13.553 19.230 10.885 1.00 93.75 453 ASP A C 1
ATOM 3551 O O . ASP A 1 453 ? -12.603 18.769 11.514 1.00 93.75 453 ASP A O 1
ATOM 3555 N N . TYR A 1 454 ? -13.612 19.203 9.553 1.00 92.44 454 TYR A N 1
ATOM 3556 C CA . TYR A 1 454 ? -12.544 18.686 8.687 1.00 92.44 454 TYR A CA 1
ATOM 3557 C C . TYR A 1 454 ? -11.473 19.739 8.347 1.00 92.44 454 TYR A C 1
ATOM 3559 O O . TYR A 1 454 ? -10.589 19.495 7.526 1.00 92.44 454 TYR A O 1
ATOM 3567 N N . ALA A 1 455 ? -11.564 20.918 8.966 1.00 92.19 455 ALA A N 1
ATOM 3568 C CA . ALA A 1 455 ? -10.584 21.995 8.898 1.00 92.19 455 ALA A CA 1
ATOM 3569 C C . ALA A 1 455 ? -10.252 22.498 10.315 1.00 92.19 455 ALA A C 1
ATOM 3571 O O . ALA A 1 455 ? -10.078 23.700 10.546 1.00 92.19 455 ALA A O 1
ATOM 3572 N N . ALA A 1 456 ? -10.198 21.570 11.274 1.00 93.00 456 ALA A N 1
ATOM 3573 C CA . ALA A 1 456 ? -9.893 21.864 12.659 1.00 93.00 456 ALA A CA 1
ATOM 3574 C C . ALA A 1 456 ? -8.491 22.497 12.786 1.00 93.00 456 ALA A C 1
ATOM 3576 O O . ALA A 1 456 ? -7.586 22.183 11.997 1.00 93.00 456 ALA A O 1
ATOM 3577 N N . PRO A 1 457 ? -8.294 23.403 13.765 1.00 91.69 457 PRO A N 1
ATOM 3578 C CA . PRO A 1 457 ? -7.027 24.105 13.946 1.00 91.69 457 PRO A CA 1
ATOM 3579 C C . PRO A 1 457 ? -5.864 23.172 14.334 1.00 91.69 457 PRO A C 1
ATOM 3581 O O . PRO A 1 457 ? -6.009 21.961 14.509 1.00 91.69 457 PRO A O 1
ATOM 3584 N N . GLY A 1 458 ? -4.665 23.749 14.446 1.00 87.44 458 GLY A N 1
ATOM 3585 C CA . GLY A 1 458 ? -3.484 23.028 14.918 1.00 87.44 458 GLY A CA 1
ATOM 3586 C C . GLY A 1 458 ? -3.698 22.438 16.316 1.00 87.44 458 GLY A C 1
ATOM 3587 O O . GLY A 1 458 ? -4.248 23.103 17.193 1.00 87.44 458 GLY A O 1
ATOM 3588 N N . VAL A 1 459 ? -3.242 21.202 16.511 1.00 89.19 459 VAL A N 1
ATOM 3589 C CA . VAL A 1 459 ? -3.260 20.521 17.810 1.00 89.19 459 VAL A CA 1
ATOM 3590 C C . VAL A 1 459 ? -2.011 20.916 18.591 1.00 89.19 459 VAL A C 1
ATOM 3592 O O . VAL A 1 459 ? -0.895 20.825 18.079 1.00 89.19 459 VAL A O 1
ATOM 3595 N N . VAL A 1 460 ? -2.199 21.369 19.829 1.00 89.88 460 VAL A N 1
ATOM 3596 C CA . VAL A 1 460 ? -1.103 21.657 20.756 1.00 89.88 460 VAL A CA 1
ATOM 3597 C C . VAL A 1 460 ? -0.757 20.374 21.496 1.00 89.88 460 VAL A C 1
ATOM 3599 O O . VAL A 1 460 ? -1.608 19.803 22.180 1.00 89.88 460 VAL A O 1
ATOM 3602 N N . LEU A 1 461 ? 0.493 19.941 21.344 1.00 85.50 461 LEU A N 1
ATOM 3603 C CA . LEU A 1 461 ? 1.061 18.811 22.067 1.00 85.50 461 LEU A CA 1
ATOM 3604 C C . LEU A 1 461 ? 1.636 19.311 23.396 1.00 85.50 461 LEU A C 1
ATOM 3606 O O . LEU A 1 461 ? 2.538 20.149 23.410 1.00 85.50 461 LEU A O 1
ATOM 3610 N N . ASP A 1 462 ? 1.090 18.806 24.493 1.00 80.94 462 ASP A N 1
ATOM 3611 C CA . ASP A 1 462 ? 1.677 18.854 25.836 1.00 80.94 462 ASP A CA 1
ATOM 3612 C C . ASP A 1 462 ? 2.242 17.457 26.151 1.00 80.94 462 ASP A C 1
ATOM 3614 O O . ASP A 1 462 ? 1.866 16.509 25.461 1.00 80.94 462 ASP A O 1
ATOM 3618 N N . GLU A 1 463 ? 3.098 17.294 27.169 1.00 76.19 463 GLU A N 1
ATOM 3619 C CA . GLU A 1 463 ? 3.850 16.038 27.411 1.00 76.19 463 GLU A CA 1
ATOM 3620 C C . GLU A 1 463 ? 2.987 14.763 27.310 1.00 76.19 463 GLU A C 1
ATOM 3622 O O . GLU A 1 463 ? 3.451 13.757 26.777 1.00 76.19 463 GLU A O 1
ATOM 3627 N N . HIS A 1 464 ? 1.718 14.824 27.738 1.00 83.56 464 HIS A N 1
ATOM 3628 C CA . HIS A 1 464 ? 0.777 13.699 27.676 1.00 83.56 464 HIS A CA 1
ATOM 3629 C C . HIS A 1 464 ? -0.646 14.079 27.226 1.00 83.56 464 HIS A C 1
ATOM 3631 O O . HIS A 1 464 ? -1.614 13.380 27.537 1.00 83.56 464 HIS A O 1
ATOM 3637 N N . SER A 1 465 ? -0.817 15.208 26.523 1.00 90.81 465 SER A N 1
ATOM 3638 C CA . SER A 1 465 ? -2.146 15.598 26.028 1.00 90.81 465 SER A CA 1
ATOM 3639 C C . SER A 1 465 ? -2.133 16.237 24.645 1.00 90.81 465 SER A C 1
ATOM 3641 O O . SER A 1 465 ? -1.221 16.982 24.286 1.00 90.81 465 SER A O 1
ATOM 3643 N N . LEU A 1 466 ? -3.199 15.970 23.892 1.00 93.06 466 LEU A N 1
ATOM 3644 C CA . LEU A 1 466 ? -3.523 16.612 22.625 1.00 93.06 466 LEU A CA 1
ATOM 3645 C C . LEU A 1 466 ? -4.638 17.621 22.891 1.00 93.06 466 LEU A C 1
ATOM 3647 O O . LEU A 1 466 ? -5.739 17.245 23.304 1.00 93.06 466 LEU A O 1
ATOM 3651 N N . ARG A 1 467 ? -4.356 18.906 22.670 1.00 94.75 467 ARG A N 1
ATOM 3652 C CA . ARG A 1 467 ? -5.324 19.984 22.903 1.00 94.75 467 ARG A CA 1
ATOM 3653 C C . ARG A 1 467 ? -5.719 20.660 21.605 1.00 94.75 467 ARG A C 1
ATOM 3655 O O . ARG A 1 467 ? -4.863 21.052 20.813 1.00 94.75 467 ARG A O 1
ATOM 3662 N N . LEU A 1 468 ? -7.020 20.833 21.420 1.00 93.88 468 LEU A N 1
ATOM 3663 C CA . LEU A 1 468 ? -7.610 21.445 20.240 1.00 93.88 468 LEU A CA 1
ATOM 3664 C C . LEU A 1 468 ? -8.719 22.403 20.680 1.00 93.88 468 LEU A C 1
ATOM 3666 O O . LEU A 1 468 ? -9.694 21.990 21.295 1.00 93.88 468 LEU A O 1
ATOM 3670 N N . ALA A 1 469 ? -8.593 23.682 20.338 1.00 94.00 469 ALA A N 1
ATOM 3671 C CA . ALA A 1 469 ? -9.593 24.684 20.686 1.00 94.00 469 ALA A CA 1
ATOM 3672 C C . ALA A 1 469 ? -9.913 25.573 19.485 1.00 94.00 469 ALA A C 1
ATOM 3674 O O . ALA A 1 469 ? -9.016 26.103 18.824 1.00 94.00 469 ALA A O 1
ATOM 3675 N N . LYS A 1 470 ? -11.206 25.771 19.231 1.00 94.00 470 LYS A N 1
ATOM 3676 C CA . LYS A 1 470 ? -11.724 26.692 18.218 1.00 94.00 470 LYS A CA 1
ATOM 3677 C C . LYS A 1 470 ? -12.652 27.685 18.919 1.00 94.00 470 LYS A C 1
ATOM 3679 O O . LYS A 1 470 ? -13.764 27.304 19.291 1.00 94.00 470 LYS A O 1
ATOM 3684 N N . PRO A 1 471 ? -12.213 28.941 19.139 1.00 91.12 471 PRO A N 1
ATOM 3685 C CA . PRO A 1 471 ? -12.985 29.928 19.890 1.00 91.12 471 PRO A CA 1
ATOM 3686 C C . PRO A 1 471 ? -14.420 30.070 19.374 1.00 91.12 471 PRO A C 1
ATOM 3688 O O . PRO A 1 471 ? -14.637 30.261 18.179 1.00 91.12 471 PRO A O 1
ATOM 3691 N N . GLY A 1 472 ? -15.391 29.975 20.284 1.00 86.88 472 GLY A N 1
ATOM 3692 C CA . GLY A 1 472 ? -16.820 30.042 19.962 1.00 86.88 472 GLY A CA 1
ATOM 3693 C C . GLY A 1 472 ? -17.417 28.766 19.356 1.00 86.88 472 GLY A C 1
ATOM 3694 O O . GLY A 1 472 ? -18.605 28.767 19.055 1.00 86.88 472 GLY A O 1
ATOM 3695 N N . ALA A 1 473 ? -16.632 27.696 19.184 1.00 91.38 473 ALA A N 1
ATOM 3696 C CA . ALA A 1 473 ? -17.110 26.411 18.679 1.00 91.38 473 ALA A CA 1
ATOM 3697 C C . ALA A 1 473 ? -16.895 25.279 19.692 1.00 91.38 473 ALA A C 1
ATOM 3699 O O . ALA A 1 473 ? -17.874 24.671 20.117 1.00 91.38 473 ALA A O 1
ATOM 3700 N N . TYR A 1 474 ? -15.650 24.997 20.089 1.00 96.00 474 TYR A N 1
ATOM 3701 C CA . TYR A 1 474 ? -15.342 23.892 21.001 1.00 96.00 474 TYR A CA 1
ATOM 3702 C C . TYR A 1 474 ? -13.979 24.030 21.701 1.00 96.00 474 TYR A C 1
ATOM 3704 O O . TYR A 1 474 ? -13.077 24.712 21.201 1.00 96.00 474 TYR A O 1
ATOM 3712 N N . ASP A 1 475 ? -13.830 23.336 22.831 1.00 96.69 475 ASP A N 1
ATOM 3713 C CA . ASP A 1 475 ? -12.575 23.122 23.568 1.00 96.69 475 ASP A CA 1
ATOM 3714 C C . ASP A 1 475 ? -12.420 21.627 23.887 1.00 96.69 475 ASP A C 1
ATOM 3716 O O . ASP A 1 475 ? -13.339 21.004 24.426 1.00 96.69 475 ASP A O 1
ATOM 3720 N N . ILE A 1 476 ? -11.293 21.037 23.486 1.00 96.88 476 ILE A N 1
ATOM 3721 C CA . ILE A 1 476 ? -11.060 19.591 23.460 1.00 96.88 476 ILE A CA 1
ATOM 3722 C C . ILE A 1 476 ? -9.691 19.268 24.052 1.00 96.88 476 ILE A C 1
ATOM 3724 O O . ILE A 1 476 ? -8.667 19.849 23.678 1.00 96.88 476 ILE A O 1
ATOM 3728 N N . VAL A 1 477 ? -9.674 18.258 24.918 1.00 96.44 477 VAL A N 1
ATOM 3729 C CA . VAL A 1 477 ? -8.470 17.659 25.488 1.00 96.44 477 VAL A CA 1
ATOM 3730 C C . VAL A 1 477 ? -8.581 16.145 25.401 1.00 96.44 477 VAL A C 1
ATOM 3732 O O . VAL A 1 477 ? -9.522 15.548 25.923 1.00 96.44 477 VAL A O 1
ATOM 3735 N N . HIS A 1 478 ? -7.593 15.533 24.768 1.00 96.12 478 HIS A N 1
ATOM 3736 C CA . HIS A 1 478 ? -7.343 14.101 24.812 1.00 96.12 478 HIS A CA 1
ATOM 3737 C C . HIS A 1 478 ? -6.095 13.871 25.666 1.00 96.12 478 HIS A C 1
ATOM 3739 O O . HIS A 1 478 ? -5.075 14.513 25.424 1.00 96.12 478 HIS A O 1
ATOM 3745 N N . GLU A 1 479 ? -6.170 13.010 26.675 1.00 93.62 479 GLU A N 1
ATOM 3746 C CA . GLU A 1 479 ? -5.085 12.805 27.640 1.00 93.62 479 GLU A CA 1
ATOM 3747 C C . GLU A 1 479 ? -4.814 11.314 27.871 1.00 93.62 479 GLU A C 1
ATOM 3749 O O . GLU A 1 479 ? -5.732 10.524 28.112 1.00 93.62 479 GLU A O 1
ATOM 3754 N N . VAL A 1 480 ? -3.531 10.959 27.824 1.00 87.69 480 VAL A N 1
ATOM 3755 C CA . VAL A 1 480 ? -2.997 9.681 28.303 1.00 87.69 480 VAL A CA 1
ATOM 3756 C C . VAL A 1 480 ? -2.390 9.970 29.672 1.00 87.69 480 VAL A C 1
ATOM 3758 O O . VAL A 1 480 ? -1.642 10.935 29.813 1.00 87.69 480 VAL A O 1
ATOM 3761 N N . ASN A 1 481 ? -2.712 9.198 30.709 1.00 79.19 481 ASN A N 1
ATOM 3762 C CA . ASN A 1 481 ? -2.054 9.413 32.000 1.00 79.19 481 ASN A CA 1
ATOM 3763 C C . ASN A 1 481 ? -0.673 8.749 31.971 1.00 79.19 481 ASN A C 1
ATOM 3765 O O . ASN A 1 481 ? -0.557 7.570 31.643 1.00 79.19 481 ASN A O 1
ATOM 3769 N N . THR A 1 482 ? 0.370 9.490 32.344 1.00 76.12 482 THR A N 1
ATOM 3770 C CA . THR A 1 482 ? 1.732 8.956 32.470 1.00 76.12 482 THR A CA 1
ATOM 3771 C C . THR A 1 482 ? 1.757 7.769 33.432 1.00 76.12 482 THR A C 1
ATOM 3773 O O . THR A 1 482 ? 1.337 7.903 34.584 1.00 76.12 482 THR A O 1
ATOM 3776 N N . GLY A 1 483 ? 2.287 6.629 32.989 1.00 81.62 483 GLY A N 1
ATOM 3777 C CA . GLY A 1 483 ? 2.320 5.393 33.772 1.00 81.62 483 GLY A CA 1
ATOM 3778 C C . GLY A 1 483 ? 1.039 4.555 33.703 1.00 81.62 483 GLY A C 1
ATOM 3779 O O . GLY A 1 483 ? 1.003 3.502 34.331 1.00 81.62 483 GLY A O 1
ATOM 3780 N N . GLU A 1 484 ? 0.022 4.998 32.959 1.00 88.00 484 GLU A N 1
ATOM 3781 C CA . GLU A 1 484 ? -1.195 4.237 32.632 1.00 88.00 484 GLU A CA 1
ATOM 3782 C C . GLU A 1 484 ? -1.361 4.108 31.101 1.00 88.00 484 GLU A C 1
ATOM 3784 O O . GLU A 1 484 ? -2.478 3.961 30.592 1.00 88.00 484 GLU A O 1
ATOM 3789 N N . GLU A 1 485 ? -0.266 4.205 30.334 1.00 92.62 485 GLU A N 1
ATOM 3790 C CA . GLU A 1 485 ? -0.296 4.009 28.885 1.00 92.62 485 GLU A CA 1
ATOM 3791 C C . GLU A 1 485 ? -0.844 2.626 28.535 1.00 92.62 485 GLU A C 1
ATOM 3793 O O . GLU A 1 485 ? -0.552 1.637 29.202 1.00 92.62 485 GLU A O 1
ATOM 3798 N N . LEU A 1 486 ? -1.657 2.549 27.481 1.00 94.00 486 LEU A N 1
ATOM 3799 C CA . LEU A 1 486 ? -2.428 1.359 27.120 1.00 94.00 486 LEU A CA 1
ATOM 3800 C C . LEU A 1 486 ? -3.499 0.927 28.146 1.00 94.00 486 LEU A C 1
ATOM 3802 O O . LEU A 1 486 ? -4.350 0.107 27.796 1.00 94.00 486 LEU A O 1
ATOM 3806 N N . GLU A 1 487 ? -3.551 1.510 29.347 1.00 95.38 487 GLU A N 1
ATOM 3807 C CA . GLU A 1 487 ? -4.506 1.167 30.410 1.00 95.38 487 GLU A CA 1
ATOM 3808 C C . GLU A 1 487 ? -5.689 2.138 30.487 1.00 95.38 487 GLU A C 1
ATOM 3810 O O . GLU A 1 487 ? -6.838 1.694 30.524 1.00 95.38 487 GLU A O 1
ATOM 3815 N N . THR A 1 488 ? -5.427 3.450 30.487 1.00 95.31 488 THR A N 1
ATOM 3816 C CA . THR A 1 488 ? -6.471 4.479 30.618 1.00 95.31 488 THR A CA 1
ATOM 3817 C C . THR A 1 488 ? -6.266 5.637 29.645 1.00 95.31 488 THR A C 1
ATOM 3819 O O . THR A 1 488 ? -5.174 6.185 29.524 1.00 95.31 488 THR A O 1
ATOM 3822 N N . TYR A 1 489 ? -7.354 6.077 29.011 1.00 96.31 489 TYR A N 1
ATOM 3823 C CA . TYR A 1 489 ? -7.391 7.278 28.172 1.00 96.31 489 TYR A CA 1
ATOM 3824 C C . TYR A 1 489 ? -8.557 8.168 28.588 1.00 96.31 489 TYR A C 1
ATOM 3826 O O . TYR A 1 489 ? -9.644 7.657 28.862 1.00 96.31 489 TYR A O 1
ATOM 3834 N N . ARG A 1 490 ? -8.388 9.493 28.623 1.00 96.38 490 ARG A N 1
ATOM 3835 C CA . ARG A 1 490 ? -9.504 10.400 28.931 1.00 96.38 490 ARG A CA 1
ATOM 3836 C C . ARG A 1 490 ? -9.729 11.432 27.842 1.00 96.38 490 ARG A C 1
ATOM 3838 O O . ARG A 1 490 ? -8.802 11.909 27.192 1.00 96.38 490 ARG A O 1
ATOM 3845 N N . ILE A 1 491 ? -10.996 11.786 27.674 1.00 97.62 491 ILE A N 1
ATOM 3846 C CA . ILE A 1 491 ? -11.445 12.796 26.723 1.00 97.62 491 ILE A CA 1
ATOM 3847 C C . ILE A 1 491 ? -12.299 13.801 27.471 1.00 97.62 491 ILE A C 1
ATOM 3849 O O . ILE A 1 491 ? -13.271 13.435 28.136 1.00 97.62 491 ILE A O 1
ATOM 3853 N N . LYS A 1 492 ? -11.952 15.075 27.325 1.00 97.88 492 LYS A N 1
ATOM 3854 C CA . LYS A 1 492 ? -12.780 16.207 27.725 1.00 97.88 492 LYS A CA 1
ATOM 3855 C C . LYS A 1 492 ? -13.107 16.996 26.474 1.00 97.88 492 LYS A C 1
ATOM 3857 O O . LYS A 1 492 ? -12.213 17.342 25.710 1.00 97.88 492 LYS A O 1
ATOM 3862 N N . MET A 1 493 ? -14.380 17.281 26.268 1.00 97.31 493 MET A N 1
ATOM 3863 C CA . MET A 1 493 ? -14.834 18.112 25.161 1.00 97.31 493 MET A CA 1
ATOM 3864 C C . MET A 1 493 ? -15.998 18.975 25.639 1.00 97.31 493 MET A C 1
ATOM 3866 O O . MET A 1 493 ? -16.840 18.527 26.420 1.00 97.31 493 MET A O 1
ATOM 3870 N N . SER A 1 494 ? -16.046 20.220 25.188 1.00 97.38 494 SER A N 1
ATOM 3871 C CA . SER A 1 494 ? -17.185 21.114 25.372 1.00 97.38 494 SER A CA 1
ATOM 3872 C C . SER A 1 494 ? -17.466 21.885 24.087 1.00 97.38 494 SER A C 1
ATOM 3874 O O . SER A 1 494 ? -16.549 22.245 23.351 1.00 97.38 494 SER A O 1
ATOM 3876 N N . SER A 1 495 ? -18.743 22.115 23.802 1.00 96.31 495 SER A N 1
ATOM 3877 C CA . SER A 1 495 ? -19.229 22.923 22.691 1.00 96.31 495 SER A CA 1
ATOM 3878 C C . SER A 1 495 ? -20.593 23.505 23.040 1.00 96.31 495 SER A C 1
ATOM 3880 O O . SER A 1 495 ? -21.463 22.794 23.534 1.00 96.31 495 SER A O 1
ATOM 3882 N N . ASP A 1 496 ? -20.803 24.783 22.737 1.00 93.19 496 ASP A N 1
ATOM 3883 C CA . ASP A 1 496 ? -22.121 25.429 22.827 1.00 93.19 496 ASP A CA 1
ATOM 3884 C C . ASP A 1 496 ? -22.862 25.423 21.476 1.00 93.19 496 ASP A C 1
ATOM 3886 O O . ASP A 1 496 ? -23.918 26.041 21.333 1.00 93.19 496 ASP A O 1
ATOM 3890 N N . ALA A 1 497 ? -22.284 24.767 20.465 1.00 92.69 497 ALA A N 1
ATOM 3891 C CA . ALA A 1 497 ? -22.729 24.842 19.080 1.00 92.69 497 ALA A CA 1
ATOM 3892 C C . ALA A 1 497 ? -22.699 23.483 18.357 1.00 92.69 497 ALA A C 1
ATOM 3894 O O . ALA A 1 497 ? -22.398 23.418 17.163 1.00 92.69 497 ALA A O 1
ATOM 3895 N N . ALA A 1 498 ? -22.985 22.388 19.067 1.00 93.56 498 ALA A N 1
ATOM 3896 C CA . ALA A 1 498 ? -23.084 21.073 18.446 1.00 93.56 498 ALA A CA 1
ATOM 3897 C C . ALA A 1 498 ? -24.326 21.013 17.543 1.00 93.56 498 ALA A C 1
ATOM 3899 O O . ALA A 1 498 ? -25.431 21.378 17.950 1.00 93.56 498 ALA A O 1
ATOM 3900 N N . ALA A 1 499 ? -24.146 20.544 16.312 1.00 94.19 499 ALA A N 1
ATOM 3901 C CA . ALA A 1 499 ? -25.221 20.373 15.347 1.00 94.19 499 ALA A CA 1
ATOM 3902 C C . ALA A 1 499 ? -26.154 19.242 15.793 1.00 94.19 499 ALA A C 1
ATOM 3904 O O . ALA A 1 499 ? -25.685 18.166 16.147 1.00 94.19 499 ALA A O 1
ATOM 3905 N N . HIS A 1 500 ? -27.464 19.454 15.748 1.00 95.19 500 HIS A N 1
ATOM 3906 C CA . HIS A 1 500 ? -28.447 18.433 16.096 1.00 95.19 500 HIS A CA 1
ATOM 3907 C C . HIS A 1 500 ? -29.329 18.101 14.890 1.00 95.19 500 HIS A C 1
ATOM 3909 O O . HIS A 1 500 ? -29.946 18.989 14.299 1.00 95.19 500 HIS A O 1
ATOM 3915 N N . TYR A 1 501 ? -29.386 16.819 14.527 1.00 93.12 501 TYR A N 1
ATOM 3916 C CA . TYR A 1 501 ? -30.149 16.290 13.396 1.00 93.12 501 TYR A CA 1
ATOM 3917 C C . TYR A 1 501 ? -31.212 15.306 13.882 1.00 93.12 501 TYR A C 1
ATOM 3919 O O . TYR A 1 501 ? -30.893 14.346 14.583 1.00 93.12 501 TYR A O 1
ATOM 3927 N N . HIS A 1 502 ? -32.470 15.504 13.481 1.00 90.88 502 HIS A N 1
ATOM 3928 C CA . HIS A 1 502 ? -33.551 14.572 13.816 1.00 90.88 502 HIS A CA 1
ATOM 3929 C C . HIS A 1 502 ? -33.528 13.284 12.973 1.00 90.88 502 HIS A C 1
ATOM 3931 O O . HIS A 1 502 ? -33.833 12.217 13.507 1.00 90.88 502 HIS A O 1
ATOM 3937 N N . ASP A 1 503 ? -33.155 13.367 11.689 1.00 88.88 503 ASP A N 1
ATOM 3938 C CA . ASP A 1 503 ? -32.883 12.210 10.822 1.00 88.88 503 ASP A CA 1
ATOM 3939 C C . ASP A 1 503 ? -31.380 12.159 10.518 1.00 88.88 503 ASP A C 1
ATOM 3941 O O . ASP A 1 503 ? -30.816 13.072 9.920 1.00 88.88 503 ASP A O 1
ATOM 3945 N N . ALA A 1 504 ? -30.721 11.070 10.916 1.00 88.88 504 ALA A N 1
ATOM 3946 C CA . ALA A 1 504 ? -29.299 10.851 10.662 1.00 88.88 504 ALA A CA 1
ATOM 3947 C C . ALA A 1 504 ? -28.954 10.878 9.159 1.00 88.88 504 ALA A C 1
ATOM 3949 O O . ALA A 1 504 ? -27.845 11.248 8.778 1.00 88.88 504 ALA A O 1
ATOM 3950 N N . ASN A 1 505 ? -29.912 10.536 8.290 1.00 86.69 505 ASN A N 1
ATOM 3951 C CA . ASN A 1 505 ? -29.720 10.561 6.844 1.00 86.69 505 ASN A CA 1
ATOM 3952 C C . ASN A 1 505 ? -29.481 11.975 6.288 1.00 86.69 505 ASN A C 1
ATOM 3954 O O . ASN A 1 505 ? -28.873 12.112 5.225 1.00 86.69 505 ASN A O 1
ATOM 3958 N N . ASP A 1 506 ? -29.924 13.024 6.989 1.00 86.75 506 ASP A N 1
ATOM 3959 C CA . ASP A 1 506 ? -29.681 14.412 6.581 1.00 86.75 506 ASP A CA 1
ATOM 3960 C C . ASP A 1 506 ? -28.181 14.738 6.525 1.00 86.75 506 ASP A C 1
ATOM 3962 O O . ASP A 1 506 ? -27.744 15.497 5.657 1.00 86.75 506 ASP A O 1
ATOM 3966 N N . ILE A 1 507 ? -27.379 14.088 7.377 1.00 88.25 507 ILE A N 1
ATOM 3967 C CA . ILE A 1 507 ? -25.919 14.230 7.399 1.00 88.25 507 ILE A CA 1
ATOM 3968 C C . ILE A 1 507 ? -25.304 13.681 6.100 1.00 88.25 507 ILE A C 1
ATOM 3970 O O . ILE A 1 507 ? -24.450 14.324 5.491 1.00 88.25 507 ILE A O 1
ATOM 3974 N N . LEU A 1 508 ? -25.771 12.519 5.627 1.00 84.44 508 LEU A N 1
ATOM 3975 C CA . LEU A 1 508 ? -25.291 11.905 4.381 1.00 84.44 508 LEU A CA 1
ATOM 3976 C C . LEU A 1 508 ? -25.747 12.673 3.130 1.00 84.44 508 LEU A C 1
ATOM 3978 O O . LEU A 1 508 ? -25.014 12.767 2.138 1.00 84.44 508 LEU A O 1
ATOM 3982 N N . LEU A 1 509 ? -26.950 13.253 3.172 1.00 78.62 509 LEU A N 1
ATOM 3983 C CA . LEU A 1 509 ? -27.460 14.093 2.089 1.00 78.62 509 LEU A CA 1
ATOM 3984 C C . LEU A 1 509 ? -26.647 15.383 1.936 1.00 78.62 509 LEU A C 1
ATOM 3986 O O . LEU A 1 509 ? -26.484 15.860 0.814 1.00 78.62 509 LEU A O 1
ATOM 3990 N N . GLY A 1 510 ? -26.143 15.952 3.036 1.00 72.38 510 GLY A N 1
ATOM 3991 C CA . GLY A 1 510 ? -25.281 17.141 3.037 1.00 72.38 510 GLY A CA 1
ATOM 3992 C C . GLY A 1 510 ? -25.940 18.425 2.509 1.00 72.38 510 GLY A C 1
ATOM 3993 O O . GLY A 1 510 ? -25.259 19.425 2.307 1.00 72.38 510 GLY A O 1
ATOM 3994 N N . THR A 1 511 ? -27.252 18.403 2.258 1.00 63.47 511 THR A N 1
ATOM 3995 C CA . THR A 1 511 ? -28.036 19.529 1.711 1.00 63.47 511 THR A CA 1
ATOM 3996 C C . THR A 1 511 ? -28.991 20.147 2.733 1.00 63.47 511 THR A C 1
ATOM 3998 O O . THR A 1 511 ? -29.470 21.261 2.525 1.00 63.47 511 THR A O 1
ATOM 4001 N N . SER A 1 512 ? -29.238 19.459 3.849 1.00 64.25 512 SER A N 1
ATOM 4002 C CA . SER A 1 512 ? -30.060 19.949 4.954 1.00 64.25 512 SER A CA 1
ATOM 4003 C C . SER A 1 512 ? -29.164 20.611 6.010 1.00 64.25 512 SER A C 1
ATOM 4005 O O . SER A 1 512 ? -28.206 19.978 6.458 1.00 64.25 512 SER A O 1
ATOM 4007 N N . PRO A 1 513 ? -29.438 21.858 6.443 1.00 77.75 513 PRO A N 1
ATOM 4008 C CA . PRO A 1 513 ? -28.785 22.406 7.627 1.00 77.75 513 PRO A CA 1
ATOM 4009 C C . PRO A 1 513 ? -29.170 21.587 8.874 1.00 77.75 513 PRO A C 1
ATOM 4011 O O . PRO A 1 513 ? -30.202 20.906 8.861 1.00 77.75 513 PRO A O 1
ATOM 4014 N N . PRO A 1 514 ? -28.394 21.668 9.969 1.00 83.69 514 PRO A N 1
ATOM 4015 C CA . PRO A 1 514 ? -28.800 21.062 11.230 1.00 83.69 514 PRO A CA 1
ATOM 4016 C C . PRO A 1 514 ? -30.165 21.591 11.679 1.00 83.69 514 PRO A C 1
ATOM 4018 O O . PRO A 1 514 ? -30.510 22.750 11.438 1.00 83.69 514 PRO A O 1
ATOM 4021 N N . SER A 1 515 ? -30.942 20.733 12.343 1.00 83.56 515 SER A N 1
ATOM 4022 C CA . SER A 1 515 ? -32.271 21.083 12.853 1.00 83.56 515 SER A CA 1
ATOM 4023 C C . SER A 1 515 ? -32.172 22.156 13.937 1.00 83.56 515 SER A C 1
ATOM 4025 O O . SER A 1 515 ? -32.924 23.131 13.918 1.00 83.56 515 SER A O 1
ATOM 4027 N N . THR A 1 516 ? -31.217 21.994 14.856 1.00 88.62 516 THR A N 1
ATOM 4028 C CA . THR A 1 516 ? -30.888 22.963 15.907 1.00 88.62 516 THR A CA 1
ATOM 4029 C C . THR A 1 516 ? -29.385 22.959 16.216 1.00 88.62 516 THR A C 1
ATOM 4031 O O . THR A 1 516 ? -28.628 22.130 15.707 1.00 88.62 516 THR A O 1
ATOM 4034 N N . SER A 1 517 ? -28.952 23.921 17.033 1.00 90.19 517 SER A N 1
ATOM 4035 C CA . SER A 1 517 ? -27.607 24.007 17.605 1.00 90.19 517 SER A CA 1
ATOM 4036 C C . SER A 1 517 ? -27.737 23.922 19.121 1.00 90.19 517 SER A C 1
ATOM 4038 O O . SER A 1 517 ? -28.519 24.673 19.701 1.00 90.19 517 SER A O 1
ATOM 4040 N N . GLU A 1 518 ? -26.999 23.011 19.741 1.00 93.25 518 GLU A N 1
ATOM 4041 C CA . GLU A 1 518 ? -27.225 22.560 21.116 1.00 93.25 518 GLU A CA 1
ATOM 4042 C C . GLU A 1 518 ? -25.912 22.556 21.913 1.00 93.25 518 GLU A C 1
ATOM 4044 O O . GLU A 1 518 ? -24.825 22.437 21.337 1.00 93.25 518 GLU A O 1
ATOM 4049 N N . SER A 1 519 ? -25.998 22.674 23.242 1.00 95.62 519 SER A N 1
ATOM 4050 C CA . SER A 1 519 ? -24.813 22.557 24.094 1.00 95.62 519 SER A CA 1
ATOM 4051 C C . SER A 1 519 ? -24.504 21.095 24.392 1.00 95.62 519 SER A C 1
ATOM 4053 O O . SER A 1 519 ? -25.379 20.302 24.753 1.00 95.62 519 SER A O 1
ATOM 4055 N N . LEU A 1 520 ? -23.235 20.735 24.237 1.00 97.06 520 LEU A N 1
ATOM 4056 C CA . LEU A 1 520 ? -22.729 19.382 24.376 1.00 97.06 520 LEU A CA 1
ATOM 4057 C C . LEU A 1 520 ? -21.392 19.420 25.114 1.00 97.06 520 LEU A C 1
ATOM 4059 O O . LEU A 1 520 ? -20.449 20.079 24.680 1.00 97.06 520 LEU A O 1
ATOM 4063 N N . SER A 1 521 ? -21.278 18.686 26.214 1.00 97.81 521 SER A N 1
ATOM 4064 C CA . SER A 1 521 ? -19.989 18.447 26.858 1.00 97.81 521 SER A CA 1
ATOM 4065 C C . SER A 1 521 ? -19.858 17.012 27.334 1.00 97.81 521 SER A C 1
ATOM 4067 O O . SER A 1 521 ? -20.843 16.362 27.675 1.00 97.81 521 SER A O 1
ATOM 4069 N N . LEU A 1 522 ? -18.633 16.499 27.335 1.00 97.81 522 LEU A N 1
ATOM 4070 C CA . LEU A 1 522 ? -18.312 15.175 27.843 1.00 97.81 522 LEU A CA 1
ATOM 4071 C C . LEU A 1 522 ? -16.985 15.197 28.591 1.00 97.81 522 LEU A C 1
ATOM 4073 O O . LEU A 1 522 ? -16.073 15.954 28.261 1.00 97.81 522 LEU A O 1
ATOM 4077 N N . SER A 1 523 ? -16.899 14.350 29.607 1.00 98.19 523 SER A N 1
ATOM 4078 C CA . SER A 1 523 ? -15.683 14.027 30.342 1.00 98.19 523 SER A CA 1
ATOM 4079 C C . SER A 1 523 ? -15.699 12.527 30.584 1.00 98.19 523 SER A C 1
ATOM 4081 O O . SER A 1 523 ? -16.340 12.065 31.531 1.00 98.19 523 SER A O 1
ATOM 4083 N N . LEU A 1 524 ? -15.042 11.779 29.701 1.00 98.38 524 LEU A N 1
ATOM 4084 C CA . LEU A 1 524 ? -15.077 10.319 29.657 1.00 98.38 524 LEU A CA 1
ATOM 4085 C C . LEU A 1 524 ? -13.691 9.730 29.917 1.00 98.38 524 LEU A C 1
ATOM 4087 O O . LEU A 1 524 ? -12.689 10.278 29.463 1.00 98.38 524 LEU A O 1
ATOM 4091 N N . SER A 1 525 ? -13.660 8.598 30.614 1.00 97.88 525 SER A N 1
ATOM 4092 C CA . SER A 1 525 ? -12.485 7.758 30.837 1.00 97.88 525 SER A CA 1
ATOM 4093 C C . SER A 1 525 ? -12.716 6.392 30.199 1.00 97.88 525 SER A C 1
ATOM 4095 O O . SER A 1 525 ? -13.696 5.717 30.517 1.00 97.88 525 SER A O 1
ATOM 4097 N N . TYR A 1 526 ? -11.797 5.981 29.336 1.00 97.81 526 TYR A N 1
ATOM 4098 C CA . TYR A 1 526 ? -11.738 4.681 28.682 1.00 97.81 526 TYR A CA 1
ATOM 4099 C C . TYR A 1 526 ? -10.740 3.823 29.443 1.00 97.81 526 TYR A C 1
ATOM 4101 O O . TYR A 1 526 ? -9.553 4.137 29.451 1.00 97.81 526 TYR A O 1
ATOM 4109 N N . ASN A 1 527 ? -11.224 2.771 30.097 1.00 97.44 527 ASN A N 1
ATOM 4110 C CA . ASN A 1 527 ? -10.406 1.861 30.894 1.00 97.44 527 ASN A CA 1
ATOM 4111 C C . ASN A 1 527 ? -10.296 0.537 30.143 1.00 97.44 527 ASN A C 1
ATOM 4113 O O . ASN A 1 527 ? -11.321 -0.069 29.831 1.00 97.44 527 ASN A O 1
ATOM 4117 N N . THR A 1 528 ? -9.086 0.090 29.838 1.00 96.25 528 THR A N 1
ATOM 4118 C CA . THR A 1 528 ? -8.829 -1.157 29.110 1.00 96.25 528 THR A CA 1
ATOM 4119 C C . THR A 1 528 ? -9.379 -2.365 29.870 1.00 96.25 528 THR A C 1
ATOM 4121 O O . THR A 1 528 ? -9.148 -2.523 31.065 1.00 96.25 528 THR A O 1
ATOM 4124 N N . THR A 1 529 ? -10.118 -3.235 29.177 1.00 93.00 529 THR A N 1
ATOM 4125 C CA . THR A 1 529 ? -10.753 -4.432 29.774 1.00 93.00 529 THR A CA 1
ATOM 4126 C C . THR A 1 529 ? -10.341 -5.755 29.138 1.00 93.00 529 THR A C 1
ATOM 4128 O O . THR A 1 529 ? -10.756 -6.821 29.600 1.00 93.00 529 THR A O 1
ATOM 4131 N N . GLY A 1 530 ? -9.508 -5.708 28.101 1.00 92.69 530 GLY A N 1
ATOM 4132 C CA . GLY A 1 530 ? -8.950 -6.873 27.418 1.00 92.69 530 GLY A CA 1
ATOM 4133 C C . GLY A 1 530 ? -7.489 -6.657 27.050 1.00 92.69 530 GLY A C 1
ATOM 4134 O O . GLY A 1 530 ? -6.825 -5.775 27.588 1.00 92.69 530 GLY A O 1
ATOM 4135 N N . ILE A 1 531 ? -6.987 -7.470 26.127 1.00 95.50 531 ILE A N 1
ATOM 4136 C CA . ILE A 1 531 ? -5.599 -7.381 25.669 1.00 95.50 531 ILE A CA 1
ATOM 4137 C C . ILE A 1 531 ? -5.543 -6.370 24.512 1.00 95.50 531 ILE A C 1
ATOM 4139 O O . ILE A 1 531 ? -6.220 -6.597 23.507 1.00 95.50 531 ILE A O 1
ATOM 4143 N N . PRO A 1 532 ? -4.757 -5.278 24.605 1.00 96.38 532 PRO A N 1
ATOM 4144 C CA . PRO A 1 532 ? -4.497 -4.406 23.462 1.00 96.38 532 PRO A CA 1
ATOM 4145 C C . PRO A 1 532 ? -3.946 -5.205 22.277 1.00 96.38 532 PRO A C 1
ATOM 4147 O O . PRO A 1 532 ? -2.972 -5.947 22.426 1.00 96.38 532 PRO A O 1
ATOM 4150 N N . TYR A 1 533 ? -4.570 -5.057 21.111 1.00 96.38 533 TYR A N 1
ATOM 4151 C CA . TYR A 1 533 ? -4.263 -5.832 19.911 1.00 96.38 533 TYR A CA 1
ATOM 4152 C C . TYR A 1 533 ? -3.679 -4.939 18.824 1.00 96.38 533 TYR A C 1
ATOM 4154 O O . TYR A 1 533 ? -4.336 -4.004 18.375 1.00 96.38 533 TYR A O 1
ATOM 4162 N N . GLN A 1 534 ? -2.471 -5.248 18.364 1.00 95.19 534 GLN A N 1
ATOM 4163 C CA . GLN A 1 534 ? -1.852 -4.570 17.232 1.00 95.19 534 GLN A CA 1
ATOM 4164 C C . GLN A 1 534 ? -2.052 -5.373 15.948 1.00 95.19 534 GLN A C 1
ATOM 4166 O O . GLN A 1 534 ? -1.853 -6.584 15.904 1.00 95.19 534 GLN A O 1
ATOM 4171 N N . TYR A 1 535 ? -2.393 -4.676 14.870 1.00 90.38 535 TYR A N 1
ATOM 4172 C CA . TYR A 1 535 ? -2.510 -5.289 13.556 1.00 90.38 535 TYR A CA 1
ATOM 4173 C C . TYR A 1 535 ? -1.142 -5.722 13.021 1.00 90.38 535 TYR A C 1
ATOM 4175 O O . TYR A 1 535 ? -0.159 -4.985 13.111 1.00 90.38 535 TYR A O 1
ATOM 4183 N N . ARG A 1 536 ? -1.097 -6.878 12.349 1.00 85.31 536 ARG A N 1
ATOM 4184 C CA . ARG A 1 536 ? 0.099 -7.301 11.603 1.00 85.31 536 ARG A CA 1
ATOM 4185 C C . ARG A 1 536 ? 0.302 -6.533 10.298 1.00 85.31 536 ARG A C 1
ATOM 4187 O O . ARG A 1 536 ? 1.436 -6.383 9.864 1.00 85.31 536 ARG A O 1
ATOM 4194 N N . ILE A 1 537 ? -0.778 -6.079 9.658 1.00 76.25 537 ILE A N 1
ATOM 4195 C CA . ILE A 1 537 ? -0.781 -5.595 8.262 1.00 76.25 537 ILE A CA 1
ATOM 4196 C C . ILE A 1 537 ? -0.740 -4.066 8.160 1.00 76.25 537 ILE A C 1
ATOM 4198 O O . ILE A 1 537 ? -0.049 -3.518 7.305 1.00 76.25 537 ILE A O 1
ATOM 4202 N N . LEU A 1 538 ? -1.471 -3.366 9.028 1.00 80.75 538 LEU A N 1
ATOM 4203 C CA . LEU A 1 538 ? -1.560 -1.905 9.026 1.00 80.75 538 LEU A CA 1
ATOM 4204 C C . LEU A 1 538 ? -1.015 -1.347 10.338 1.00 80.75 538 LEU A C 1
ATOM 4206 O O . LEU A 1 538 ? -1.130 -1.969 11.387 1.00 80.75 538 LEU A O 1
ATOM 4210 N N . THR A 1 539 ? -0.466 -0.141 10.286 1.00 87.12 539 THR A N 1
ATOM 4211 C CA . THR A 1 539 ? -0.023 0.634 11.451 1.00 87.12 539 THR A CA 1
ATOM 4212 C C . THR A 1 539 ? -1.229 1.144 12.248 1.00 87.12 539 THR A C 1
ATOM 4214 O O . THR A 1 539 ? -1.718 2.260 12.041 1.00 87.12 539 THR A O 1
ATOM 4217 N N . ARG A 1 540 ? -1.781 0.257 13.083 1.00 92.56 540 ARG A N 1
ATOM 4218 C CA . ARG A 1 540 ? -2.970 0.465 13.916 1.00 92.56 540 ARG A CA 1
ATOM 4219 C C . ARG A 1 540 ? -3.013 -0.547 15.063 1.00 92.56 540 ARG A C 1
ATOM 4221 O O . ARG A 1 540 ? -2.558 -1.682 14.903 1.00 92.56 540 ARG A O 1
ATOM 4228 N N . TYR A 1 541 ? -3.614 -0.161 16.181 1.00 96.25 541 TYR A N 1
ATOM 4229 C CA . TYR A 1 541 ? -4.003 -1.086 17.244 1.00 96.25 541 TYR A CA 1
ATOM 4230 C C . TYR A 1 541 ? -5.390 -0.756 17.798 1.00 96.25 541 TYR A C 1
ATOM 4232 O O . TYR A 1 541 ? -5.883 0.353 17.621 1.00 96.25 541 TYR A O 1
ATOM 4240 N N . GLU A 1 542 ? -5.986 -1.733 18.476 1.00 97.06 542 GLU A N 1
ATOM 4241 C CA . GLU A 1 542 ? -7.375 -1.761 18.934 1.00 97.06 542 GLU A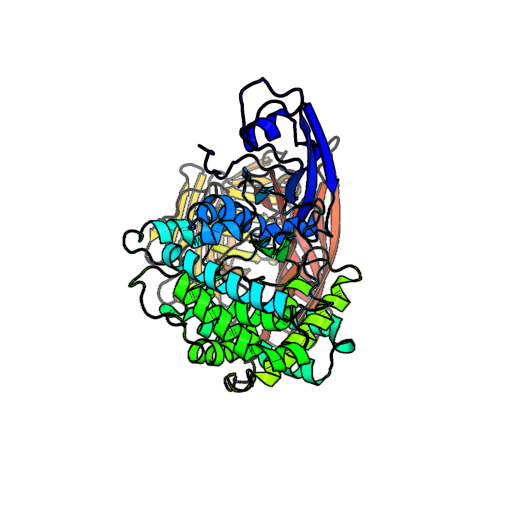 CA 1
ATOM 4242 C C . GLU A 1 542 ? -7.421 -2.185 20.402 1.00 97.06 542 GLU A C 1
ATOM 4244 O O . GLU A 1 542 ? -6.740 -3.139 20.802 1.00 97.06 542 GLU A O 1
ATOM 4249 N N . VAL A 1 543 ? -8.225 -1.498 21.214 1.00 97.12 543 VAL A N 1
ATOM 4250 C CA . VAL A 1 543 ? -8.300 -1.741 22.658 1.00 97.12 543 VAL A CA 1
ATOM 4251 C C . VAL A 1 543 ? -9.757 -1.751 23.127 1.00 97.12 543 VAL A C 1
ATOM 4253 O O . VAL A 1 543 ? -10.424 -0.715 23.067 1.00 97.12 543 VAL A O 1
ATOM 4256 N N . PRO A 1 544 ? -10.268 -2.888 23.633 1.00 96.94 544 PRO A N 1
ATOM 4257 C CA . PRO A 1 544 ? -11.595 -2.933 24.224 1.00 96.94 544 PRO A CA 1
ATOM 4258 C C . PRO A 1 544 ? -11.588 -2.273 25.606 1.00 96.94 544 PRO A C 1
ATOM 4260 O O . PRO A 1 544 ? -10.725 -2.545 26.449 1.00 96.94 544 PRO A O 1
ATOM 4263 N N . CYS A 1 545 ? -12.596 -1.452 25.874 1.00 96.75 545 CYS A N 1
ATOM 4264 C CA . CYS A 1 545 ? -12.693 -0.625 27.067 1.00 96.75 545 CYS A CA 1
ATOM 4265 C C . CYS A 1 545 ? -14.045 -0.750 27.785 1.00 96.75 545 CYS A C 1
ATOM 4267 O O . CYS A 1 545 ? -15.074 -1.102 27.210 1.00 96.75 545 CYS A O 1
ATOM 4269 N N . THR A 1 546 ? -14.020 -0.383 29.064 1.00 96.88 546 THR A N 1
ATOM 4270 C CA . THR A 1 546 ? -15.186 0.095 29.801 1.00 96.88 546 THR A CA 1
ATOM 4271 C C . THR A 1 546 ? -15.083 1.607 29.925 1.00 96.88 546 THR A C 1
ATOM 4273 O O . THR A 1 546 ? -14.056 2.147 30.354 1.00 96.88 546 THR A O 1
ATOM 4276 N N . VAL A 1 547 ? -16.168 2.291 29.583 1.00 98.19 547 VAL A N 1
ATOM 4277 C CA . VAL A 1 547 ? -16.247 3.747 29.545 1.00 98.19 547 VAL A CA 1
ATOM 4278 C C . VAL A 1 547 ? -17.048 4.257 30.734 1.00 98.19 547 VAL A C 1
ATOM 4280 O O . VAL A 1 547 ? -18.172 3.816 31.000 1.00 98.19 547 VAL A O 1
ATOM 4283 N N . THR A 1 548 ? -16.459 5.204 31.460 1.00 98.38 548 THR A N 1
ATOM 4284 C CA . THR A 1 548 ? -17.088 5.876 32.599 1.00 98.38 548 THR A CA 1
ATOM 4285 C C . THR A 1 548 ? -16.981 7.385 32.466 1.00 98.38 548 THR A C 1
ATOM 4287 O O . THR A 1 548 ? -16.076 7.896 31.810 1.00 98.38 548 THR A O 1
ATOM 4290 N N . GLY A 1 549 ? -17.898 8.124 33.085 1.00 97.94 549 GLY A N 1
ATOM 4291 C CA . GLY A 1 549 ? -17.824 9.580 33.117 1.00 97.94 549 GLY A CA 1
ATOM 4292 C C . GLY A 1 549 ? -19.172 10.261 32.968 1.00 97.94 549 GLY A C 1
ATOM 4293 O O . GLY A 1 549 ? -20.215 9.705 33.313 1.00 97.94 549 GLY A O 1
ATOM 4294 N N . LEU A 1 550 ? -19.134 11.497 32.482 1.00 98.19 550 LEU A N 1
ATOM 4295 C CA . LEU A 1 550 ? -20.306 12.354 32.375 1.00 98.19 550 LEU A CA 1
ATOM 4296 C C . LEU A 1 550 ? -20.449 12.894 30.959 1.00 98.19 550 LEU A C 1
ATOM 4298 O O . LEU A 1 550 ? -19.495 13.421 30.392 1.00 98.19 550 LEU A O 1
ATOM 4302 N N . LEU A 1 551 ? -21.668 12.823 30.446 1.00 97.56 551 LEU A N 1
ATOM 4303 C CA . LEU A 1 551 ? -22.117 13.513 29.250 1.00 97.56 551 LEU A CA 1
ATOM 4304 C C . LEU A 1 551 ? -23.194 14.525 29.651 1.00 97.56 551 LEU A C 1
ATOM 4306 O O . LEU A 1 551 ? -24.082 14.209 30.440 1.00 97.56 551 LEU A O 1
ATOM 4310 N N . VAL A 1 552 ? -23.133 15.737 29.114 1.00 97.69 552 VAL A N 1
ATOM 4311 C CA . VAL A 1 552 ? -24.131 16.782 29.337 1.00 97.69 552 VAL A CA 1
ATOM 4312 C C . VAL A 1 552 ? -24.642 17.265 27.989 1.00 97.69 552 VAL A C 1
ATOM 4314 O O . VAL A 1 552 ? -23.881 17.810 27.194 1.00 97.69 552 VAL A O 1
ATOM 4317 N N . ILE A 1 553 ? -25.938 17.080 27.745 1.00 95.62 553 ILE A N 1
ATOM 4318 C CA . ILE A 1 553 ? -26.629 17.563 26.543 1.00 95.62 553 ILE A CA 1
ATOM 4319 C C . ILE A 1 553 ? -27.673 18.576 26.996 1.00 95.62 553 ILE A C 1
ATOM 4321 O O . ILE A 1 553 ? -28.577 18.223 27.756 1.00 95.62 553 ILE A O 1
ATOM 4325 N N . ASN A 1 554 ? -27.567 19.831 26.562 1.00 93.19 554 ASN A N 1
ATOM 4326 C CA . ASN A 1 554 ? -28.517 20.894 26.913 1.00 93.19 554 ASN A CA 1
ATOM 4327 C C . ASN A 1 554 ? -28.762 21.023 28.422 1.00 93.19 554 ASN A C 1
ATOM 4329 O O . ASN A 1 554 ? -29.897 21.122 28.889 1.00 93.19 554 ASN A O 1
ATOM 4333 N N . GLY A 1 555 ? -27.683 20.941 29.204 1.00 92.88 555 GLY A N 1
ATOM 4334 C CA . GLY A 1 555 ? -27.728 20.968 30.669 1.00 92.88 555 GLY A CA 1
ATOM 4335 C C . GLY A 1 555 ? -28.258 19.688 31.332 1.00 92.88 555 GLY A C 1
ATOM 4336 O O . GLY A 1 555 ? -28.272 19.610 32.558 1.00 92.88 555 GLY A O 1
ATOM 4337 N N . THR A 1 556 ? -28.668 18.675 30.561 1.00 95.56 556 THR A N 1
ATOM 4338 C CA . THR A 1 556 ? -29.076 17.366 31.088 1.00 95.56 556 THR A CA 1
ATOM 4339 C C . THR A 1 556 ? -27.860 16.466 31.246 1.00 95.56 556 THR A C 1
ATOM 4341 O O . THR A 1 556 ? -27.243 16.074 30.259 1.00 95.56 556 THR A O 1
ATOM 4344 N N . SER A 1 557 ? -27.549 16.118 32.491 1.00 97.06 557 SER A N 1
ATOM 4345 C CA . SER A 1 557 ? -26.453 15.221 32.855 1.00 97.06 557 SER A CA 1
ATOM 4346 C C . SER A 1 557 ? -26.831 13.747 32.702 1.00 97.06 557 SER A C 1
ATOM 4348 O O . SER A 1 557 ? -27.851 13.304 33.229 1.00 97.06 557 SER A O 1
ATOM 4350 N N . ILE A 1 558 ? -25.969 12.983 32.038 1.00 97.12 558 ILE A N 1
ATOM 4351 C CA . ILE A 1 558 ? -26.081 11.545 31.793 1.00 97.12 558 ILE A CA 1
ATOM 4352 C C . ILE A 1 558 ? -24.776 10.900 32.262 1.00 97.12 558 ILE A C 1
ATOM 4354 O O . ILE A 1 558 ? -23.706 11.173 31.717 1.00 97.12 558 ILE A O 1
ATOM 4358 N N . ALA A 1 559 ? -24.853 10.080 33.308 1.00 97.88 559 ALA A N 1
ATOM 4359 C CA . ALA A 1 559 ? -23.690 9.393 33.859 1.00 97.88 559 ALA A CA 1
ATOM 4360 C C . ALA A 1 559 ? -23.485 8.049 33.154 1.00 97.88 559 ALA A C 1
ATOM 4362 O O . ALA A 1 559 ? -24.413 7.243 33.083 1.00 97.88 559 ALA A O 1
ATOM 4363 N N . LEU A 1 560 ? -22.266 7.796 32.684 1.00 97.56 560 LEU A N 1
ATOM 4364 C CA . LEU A 1 560 ? -21.834 6.486 32.208 1.00 97.56 560 LEU A CA 1
ATOM 4365 C C . LEU A 1 560 ? -21.091 5.799 33.353 1.00 97.56 560 LEU A C 1
ATOM 4367 O O . LEU A 1 560 ? -20.049 6.279 33.800 1.00 97.56 560 LEU A O 1
ATOM 4371 N N . ASN A 1 561 ? -21.647 4.699 33.856 1.00 94.81 561 ASN A N 1
ATOM 4372 C CA . ASN A 1 561 ? -21.066 3.983 34.998 1.00 94.81 561 ASN A CA 1
ATOM 4373 C C . ASN A 1 561 ? -20.193 2.801 34.570 1.00 94.81 561 ASN A C 1
ATOM 4375 O O . ASN A 1 561 ? -19.277 2.433 35.297 1.00 94.81 561 ASN A O 1
ATOM 4379 N N . SER A 1 562 ? -20.514 2.189 33.428 1.00 94.00 562 SER A N 1
ATOM 4380 C CA . SER A 1 562 ? -19.796 1.046 32.860 1.00 94.00 562 SER A CA 1
ATOM 4381 C C . SER A 1 562 ? -20.312 0.765 31.442 1.00 94.00 562 SER A C 1
ATOM 4383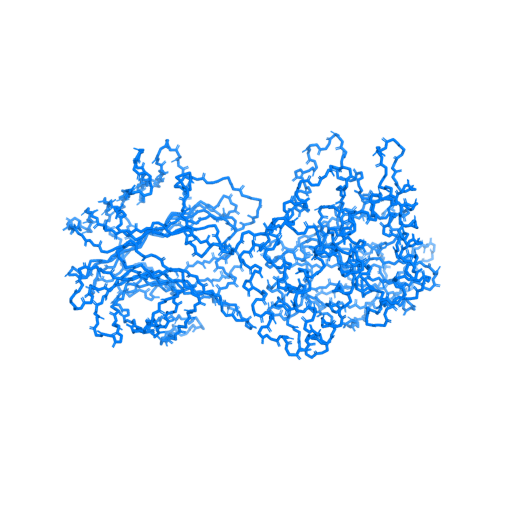 O O . SER A 1 562 ? -20.858 -0.305 31.181 1.00 94.00 562 SER A O 1
ATOM 4385 N N . ALA A 1 563 ? -20.221 1.750 30.547 1.00 96.81 563 ALA A N 1
ATOM 4386 C CA . ALA A 1 563 ? -20.613 1.555 29.152 1.00 96.81 563 ALA A CA 1
ATOM 4387 C C . ALA A 1 563 ? -19.564 0.702 28.424 1.00 96.81 563 ALA A C 1
ATOM 4389 O O . ALA A 1 563 ? -18.374 0.796 28.730 1.00 96.81 563 ALA A O 1
ATOM 4390 N N . TYR A 1 564 ? -19.991 -0.115 27.463 1.00 96.38 564 TYR A N 1
ATOM 4391 C CA . TYR A 1 564 ? -19.058 -0.799 26.566 1.00 96.38 564 TYR A CA 1
ATOM 4392 C C . TYR A 1 564 ? -18.454 0.218 25.609 1.00 96.38 564 TYR A C 1
ATOM 4394 O O . TYR A 1 564 ? -19.159 1.140 25.214 1.00 96.38 564 TYR A O 1
ATOM 4402 N N . GLY A 1 565 ? -17.195 0.069 25.219 1.00 95.94 565 GLY A N 1
ATOM 4403 C CA . GLY A 1 565 ? -16.612 0.945 24.210 1.00 95.94 565 GLY A CA 1
ATOM 4404 C C . GLY A 1 565 ? -15.268 0.456 23.719 1.00 95.94 565 GLY A C 1
ATOM 4405 O O . GLY A 1 565 ? -14.583 -0.269 24.430 1.00 95.94 565 GLY A O 1
ATOM 4406 N N . GLN A 1 566 ? -14.866 0.864 22.530 1.00 96.25 566 GLN A N 1
ATOM 4407 C CA . GLN A 1 566 ? -13.547 0.583 21.985 1.00 96.25 566 GLN A CA 1
ATOM 4408 C C . GLN A 1 566 ? -12.778 1.886 21.776 1.00 96.25 566 GLN A C 1
ATOM 4410 O O . GLN A 1 566 ? -13.348 2.957 21.566 1.00 96.25 566 GLN A O 1
ATOM 4415 N N . ARG A 1 567 ? -11.454 1.809 21.903 1.00 96.19 567 ARG A N 1
ATOM 4416 C CA . ARG A 1 567 ? -10.557 2.872 21.458 1.00 96.19 567 ARG A CA 1
ATOM 4417 C C . ARG A 1 567 ? -9.506 2.303 20.533 1.00 96.19 567 ARG A C 1
ATOM 4419 O O . ARG A 1 567 ? -9.083 1.155 20.691 1.00 96.19 567 ARG A O 1
ATOM 4426 N N . ASP A 1 568 ? -9.045 3.133 19.619 1.00 95.62 568 ASP A N 1
ATOM 4427 C CA . ASP A 1 568 ? -8.038 2.733 18.656 1.00 95.62 568 ASP A CA 1
ATOM 4428 C C . ASP A 1 568 ? -7.162 3.909 18.231 1.00 95.62 568 ASP A C 1
ATOM 4430 O O . ASP A 1 568 ? -7.528 5.081 18.369 1.00 95.62 568 ASP A O 1
ATOM 4434 N N . HIS A 1 569 ? -5.969 3.581 17.749 1.00 96.19 569 HIS A N 1
ATOM 4435 C CA . HIS A 1 569 ? -5.032 4.555 17.216 1.00 96.19 569 HIS A CA 1
ATOM 4436 C C . HIS A 1 569 ? -4.417 3.999 15.938 1.00 96.19 569 HIS A C 1
ATOM 4438 O O . HIS A 1 569 ? -3.928 2.868 15.895 1.00 96.19 569 HIS A O 1
ATOM 4444 N N . SER A 1 570 ? -4.445 4.803 14.879 1.00 94.56 570 SER A N 1
ATOM 4445 C CA . SER A 1 570 ? -3.882 4.454 13.580 1.00 94.56 570 SER A CA 1
ATOM 4446 C C . SER A 1 570 ? -3.036 5.591 13.027 1.00 94.56 570 SER A C 1
ATOM 4448 O O . SER A 1 570 ? -3.451 6.742 13.099 1.00 94.56 570 SER A O 1
ATOM 4450 N N . TRP A 1 571 ? -1.913 5.268 12.398 1.00 92.25 571 TRP A N 1
ATOM 4451 C CA . TRP A 1 571 ? -1.044 6.221 11.703 1.00 92.25 571 TRP A CA 1
ATOM 4452 C C . TRP A 1 571 ? -0.664 5.650 10.340 1.00 92.25 571 TRP A C 1
ATOM 4454 O O . TRP A 1 571 ? -0.739 4.440 10.147 1.00 92.25 571 TRP A O 1
ATOM 4464 N N . GLY A 1 572 ? -0.302 6.465 9.353 1.00 84.25 572 GLY A N 1
ATOM 4465 C CA . GLY A 1 572 ? 0.061 5.957 8.024 1.00 84.25 572 GLY A CA 1
ATOM 4466 C C . GLY A 1 572 ? -0.643 6.646 6.864 1.00 84.25 572 GLY A C 1
ATOM 4467 O O . GLY A 1 572 ? -1.412 7.591 7.034 1.00 84.25 572 GLY A O 1
ATOM 4468 N N . ALA A 1 573 ? -0.411 6.130 5.657 1.00 78.94 573 ALA A N 1
ATOM 4469 C CA . ALA A 1 573 ? -1.215 6.486 4.495 1.00 78.94 573 ALA A CA 1
ATOM 4470 C C . ALA A 1 573 ? -2.654 5.960 4.667 1.00 78.94 573 ALA A C 1
ATOM 4472 O O . ALA A 1 573 ? -2.855 4.771 4.933 1.00 78.94 573 ALA A O 1
ATOM 4473 N N . ARG A 1 574 ? -3.648 6.846 4.543 1.00 82.69 574 ARG A N 1
ATOM 4474 C CA . ARG A 1 574 ? -5.083 6.545 4.651 1.00 82.69 574 ARG A CA 1
ATOM 4475 C C . ARG A 1 574 ? -5.855 7.311 3.579 1.00 82.69 574 ARG A C 1
ATOM 4477 O O . ARG A 1 574 ? -6.277 8.444 3.798 1.00 82.69 574 ARG A O 1
ATOM 4484 N N . ASP A 1 575 ? -6.030 6.691 2.417 1.00 82.69 575 ASP A N 1
ATOM 4485 C CA . ASP A 1 575 ? -6.955 7.192 1.397 1.00 82.69 575 ASP A CA 1
ATOM 4486 C C . ASP A 1 575 ? -8.359 6.645 1.691 1.00 82.69 575 ASP A C 1
ATOM 4488 O O . ASP A 1 575 ? -8.710 5.528 1.308 1.00 82.69 575 ASP A O 1
ATOM 4492 N N . TRP A 1 576 ? -9.152 7.438 2.416 1.00 84.62 576 TRP A N 1
ATOM 4493 C CA . TRP A 1 576 ? -10.534 7.112 2.788 1.00 84.62 576 TRP A CA 1
ATOM 4494 C C . TRP A 1 576 ? -11.482 7.006 1.585 1.00 84.62 576 TRP A C 1
ATOM 4496 O O . TRP A 1 576 ? -12.608 6.546 1.748 1.00 84.62 576 TRP A O 1
ATOM 4506 N N . TRP A 1 577 ? -11.030 7.431 0.402 1.00 85.38 577 TRP A N 1
ATOM 4507 C CA . TRP A 1 577 ? -11.804 7.515 -0.835 1.00 85.38 577 TRP A CA 1
ATOM 4508 C C . TRP A 1 577 ? -11.409 6.441 -1.861 1.00 85.38 577 TRP A C 1
ATOM 4510 O O . TRP A 1 577 ? -11.754 6.554 -3.041 1.00 85.38 577 TRP A O 1
ATOM 4520 N N . ALA A 1 578 ? -10.597 5.456 -1.458 1.00 76.75 578 ALA A N 1
ATOM 4521 C CA . ALA A 1 578 ? -10.007 4.479 -2.373 1.00 76.75 578 ALA A CA 1
ATOM 4522 C C . ALA A 1 578 ? -10.608 3.073 -2.280 1.00 76.75 578 ALA A C 1
ATOM 4524 O O . ALA A 1 578 ? -10.435 2.277 -3.206 1.00 76.75 578 ALA A O 1
ATOM 4525 N N . SER A 1 579 ? -11.216 2.690 -1.156 1.00 80.69 579 SER A N 1
ATOM 4526 C CA . SER A 1 579 ? -11.655 1.303 -0.923 1.00 80.69 579 SER A CA 1
ATOM 4527 C C . SER A 1 579 ? -12.792 1.229 0.080 1.00 80.69 579 SER A C 1
ATOM 4529 O O . SER A 1 579 ? -12.849 2.048 0.998 1.00 80.69 579 SER A O 1
ATOM 4531 N N . ASP A 1 580 ? -13.703 0.279 -0.110 1.00 89.06 580 ASP A N 1
ATOM 4532 C CA . ASP A 1 580 ? -14.801 0.047 0.824 1.00 89.06 580 ASP A CA 1
ATOM 4533 C C . ASP A 1 580 ? -14.299 -0.817 1.976 1.00 89.06 580 ASP A C 1
ATOM 4535 O O . ASP A 1 580 ? -13.368 -1.614 1.818 1.00 89.06 580 ASP A O 1
ATOM 4539 N N . TRP A 1 581 ? -14.901 -0.676 3.149 1.00 92.94 581 TRP A N 1
ATOM 4540 C CA . TRP A 1 581 ? -14.555 -1.522 4.282 1.00 92.94 581 TRP A CA 1
ATOM 4541 C C . TRP A 1 581 ? -15.642 -1.524 5.346 1.00 92.94 581 TRP A C 1
ATOM 4543 O O . TRP A 1 581 ? -16.467 -0.614 5.425 1.00 92.94 581 TRP A O 1
ATOM 4553 N N . ILE A 1 582 ? -15.622 -2.574 6.162 1.00 96.44 582 ILE A N 1
ATOM 4554 C CA . ILE A 1 582 ? -16.502 -2.741 7.316 1.00 96.44 582 ILE A CA 1
ATOM 4555 C C . ILE A 1 582 ? -15.641 -2.901 8.545 1.00 96.44 582 ILE A C 1
ATOM 4557 O O . ILE A 1 582 ? -14.864 -3.850 8.626 1.00 96.44 582 ILE A O 1
ATOM 4561 N N . TRP A 1 583 ? -15.817 -2.012 9.506 1.00 96.75 583 TRP A N 1
ATOM 4562 C CA . TRP A 1 583 ? -15.232 -2.120 10.827 1.00 96.75 583 TRP A CA 1
ATOM 4563 C C . TRP A 1 583 ? -16.319 -2.498 11.835 1.00 96.75 583 TRP A C 1
ATOM 4565 O O . TRP A 1 583 ? -17.477 -2.088 11.722 1.00 96.75 583 TRP A O 1
ATOM 4575 N N . SER A 1 584 ? -15.987 -3.355 12.792 1.00 97.56 584 SER A N 1
ATOM 4576 C CA . SER A 1 584 ? -16.937 -3.893 13.762 1.00 97.56 584 SER A CA 1
ATOM 4577 C C . SER A 1 584 ? -16.257 -4.154 15.097 1.00 97.56 584 SER A C 1
ATOM 4579 O O . SER A 1 584 ? -15.296 -4.914 15.150 1.00 97.56 584 SER A O 1
ATOM 4581 N N . ALA A 1 585 ? -16.826 -3.622 16.172 1.00 97.50 585 ALA A N 1
ATOM 4582 C CA . ALA A 1 585 ? -16.414 -3.885 17.543 1.00 97.50 585 ALA A CA 1
ATOM 4583 C C . ALA A 1 585 ? -17.635 -4.205 18.393 1.00 97.50 585 ALA A C 1
ATOM 4585 O O . ALA A 1 585 ? -18.551 -3.392 18.508 1.00 97.50 585 ALA A O 1
ATOM 4586 N N . PHE A 1 586 ? -17.687 -5.392 18.989 1.00 97.44 586 PHE A N 1
ATOM 4587 C CA . PHE A 1 586 ? -18.842 -5.783 19.784 1.00 97.44 586 PHE A CA 1
ATOM 4588 C C . PHE A 1 586 ? -18.523 -6.792 20.878 1.00 97.44 586 PHE A C 1
ATOM 4590 O O . PHE A 1 586 ? -17.529 -7.521 20.860 1.00 97.44 586 PHE A O 1
ATOM 4597 N N . TYR A 1 587 ? -19.437 -6.837 21.838 1.00 95.12 587 TYR A N 1
ATOM 4598 C CA . TYR A 1 587 ? -19.341 -7.635 23.045 1.00 95.12 587 TYR A CA 1
ATOM 4599 C C . TYR A 1 587 ? -20.472 -8.651 23.049 1.00 95.12 587 TYR A C 1
ATOM 4601 O O . TYR A 1 587 ? -21.609 -8.326 22.711 1.00 95.12 587 TYR A O 1
ATOM 4609 N N . LEU A 1 588 ? -20.172 -9.879 23.457 1.00 95.56 588 LEU A N 1
ATOM 4610 C CA . LEU A 1 588 ? -21.162 -10.895 23.786 1.00 95.56 588 LEU A CA 1
ATOM 4611 C C . LEU A 1 588 ? -20.993 -11.277 25.257 1.00 95.56 588 LEU A C 1
ATOM 4613 O O . LEU A 1 588 ? -19.862 -11.516 25.692 1.00 95.56 588 LEU A O 1
ATOM 4617 N N . PRO A 1 589 ? -22.089 -11.406 26.021 1.00 93.06 589 PRO A N 1
ATOM 4618 C CA . PRO A 1 589 ? -22.015 -11.816 27.414 1.00 93.06 589 PRO A CA 1
ATOM 4619 C C . PRO A 1 589 ? -21.385 -13.208 27.557 1.00 93.06 589 PRO A C 1
ATOM 4621 O O . PRO A 1 589 ? -21.212 -13.965 26.590 1.00 93.06 589 PRO A O 1
ATOM 4624 N N . ALA A 1 590 ? -21.048 -13.564 28.794 1.00 89.94 590 ALA A N 1
ATOM 4625 C CA . ALA A 1 590 ? -20.522 -14.884 29.091 1.00 89.94 590 ALA A CA 1
ATOM 4626 C C . ALA A 1 590 ? -21.514 -15.986 28.681 1.00 89.94 590 ALA A C 1
ATOM 4628 O O . ALA A 1 590 ? -22.724 -15.876 28.897 1.00 89.94 590 ALA A O 1
ATOM 4629 N N . LYS A 1 591 ? -20.995 -17.072 28.093 1.00 85.88 591 LYS A N 1
ATOM 4630 C CA . LYS A 1 591 ? -21.790 -18.285 27.847 1.00 85.88 591 LYS A CA 1
ATOM 4631 C C . LYS A 1 591 ? -22.313 -18.839 29.175 1.00 85.88 591 LYS A C 1
ATOM 4633 O O . LYS A 1 591 ? -21.679 -18.673 30.217 1.00 85.88 591 LYS A O 1
ATOM 4638 N N . HIS A 1 592 ? -23.438 -19.550 29.136 1.00 78.00 592 HIS A N 1
ATOM 4639 C CA . HIS A 1 592 ? -23.959 -20.230 30.321 1.00 78.00 592 HIS A CA 1
ATOM 4640 C C . HIS A 1 592 ? -22.885 -21.148 30.935 1.00 78.00 592 HIS A C 1
ATOM 4642 O O . HIS A 1 592 ? -22.332 -22.003 30.246 1.00 78.00 592 HIS A O 1
ATOM 4648 N N . GLY A 1 593 ? -22.573 -20.950 32.220 1.00 76.38 593 GLY A N 1
ATOM 4649 C CA . GLY A 1 593 ? -21.502 -21.674 32.917 1.00 76.38 593 GLY A CA 1
ATOM 4650 C C . GLY A 1 593 ? -20.099 -21.056 32.805 1.00 76.38 593 GLY A C 1
ATOM 4651 O O . GLY A 1 593 ? -19.167 -21.609 33.380 1.00 76.38 593 GLY A O 1
ATOM 4652 N N . SER A 1 594 ? -19.944 -19.916 32.122 1.00 82.56 594 SER A N 1
ATOM 4653 C CA . SER A 1 594 ? -18.730 -19.088 32.113 1.00 82.56 594 SER A CA 1
ATOM 4654 C C . SER A 1 594 ? -18.970 -17.755 32.830 1.00 82.56 594 SER A C 1
ATOM 4656 O O . SER A 1 594 ? -20.105 -17.300 32.964 1.00 82.56 594 SER A O 1
ATOM 4658 N N . THR A 1 595 ? -17.891 -17.109 33.269 1.00 81.88 595 THR A N 1
ATOM 4659 C CA . THR A 1 595 ? -17.894 -15.732 33.791 1.00 81.88 595 THR A CA 1
ATOM 4660 C C . THR A 1 595 ? -17.226 -14.739 32.842 1.00 81.88 595 THR A C 1
ATOM 4662 O O . THR A 1 595 ? -17.209 -13.548 33.133 1.00 81.88 595 THR A O 1
ATOM 4665 N N . THR A 1 596 ? -16.646 -15.208 31.734 1.00 86.00 596 THR A N 1
ATOM 4666 C CA . THR A 1 596 ? -15.895 -14.373 30.792 1.00 86.00 596 THR A CA 1
ATOM 4667 C C . THR A 1 596 ? -16.742 -14.014 29.583 1.00 86.00 596 THR A C 1
ATOM 4669 O O . THR A 1 596 ? -17.287 -14.883 28.900 1.00 86.00 596 THR A O 1
ATOM 4672 N N . GLU A 1 597 ? -16.854 -12.715 29.325 1.00 91.94 597 GLU A N 1
ATOM 4673 C CA . GLU A 1 597 ? -17.440 -12.190 28.096 1.00 91.94 597 GLU A CA 1
ATOM 4674 C C . GLU A 1 597 ? -16.530 -12.443 26.888 1.00 91.94 597 GLU A C 1
ATOM 4676 O O . GLU A 1 597 ? -15.321 -12.659 27.027 1.00 91.94 597 GLU A O 1
ATOM 4681 N N . THR A 1 598 ? -17.128 -12.429 25.698 1.00 95.06 598 THR A N 1
ATOM 4682 C CA . THR A 1 598 ? -16.399 -12.496 24.432 1.00 95.06 598 THR A CA 1
ATOM 4683 C C . THR A 1 598 ? -16.375 -11.109 23.806 1.00 95.06 598 THR A C 1
ATOM 4685 O O . THR A 1 598 ? -17.429 -10.507 23.618 1.00 95.06 598 THR A O 1
ATOM 4688 N N . ARG A 1 599 ? -15.190 -10.621 23.449 1.00 96.06 599 ARG A N 1
ATOM 4689 C CA . ARG A 1 599 ? -14.998 -9.342 22.755 1.00 96.06 599 ARG A CA 1
ATOM 4690 C C . ARG A 1 599 ? -14.487 -9.627 21.362 1.00 96.06 599 ARG A C 1
ATOM 4692 O O . ARG A 1 599 ? -13.551 -10.413 21.206 1.00 96.06 599 ARG A O 1
ATOM 4699 N N . ILE A 1 600 ? -15.124 -9.037 20.366 1.00 97.69 600 ILE A N 1
ATOM 4700 C CA . ILE A 1 600 ? -14.759 -9.222 18.970 1.00 97.69 600 ILE A CA 1
ATOM 4701 C C . ILE A 1 600 ? -14.499 -7.858 18.365 1.00 97.69 600 ILE A C 1
ATOM 4703 O O . ILE A 1 600 ? -15.335 -6.963 18.453 1.00 97.69 600 ILE A O 1
ATOM 4707 N N . HIS A 1 601 ? -13.353 -7.753 17.712 1.00 97.69 601 HIS A N 1
ATOM 4708 C CA . HIS A 1 601 ? -13.018 -6.650 16.835 1.00 97.69 601 HIS A CA 1
ATOM 4709 C C . HIS A 1 601 ? -12.684 -7.227 15.463 1.00 97.69 601 HIS A C 1
ATOM 4711 O O . HIS A 1 601 ? -11.917 -8.185 15.381 1.00 97.69 601 HIS A O 1
ATOM 4717 N N . ALA A 1 602 ? -13.246 -6.671 14.397 1.00 97.19 602 ALA A N 1
ATOM 4718 C CA . ALA A 1 602 ? -13.075 -7.175 13.045 1.00 97.19 602 ALA A CA 1
ATOM 4719 C C . ALA A 1 602 ? -13.099 -6.048 12.006 1.00 97.19 602 ALA A C 1
ATOM 4721 O O . ALA A 1 602 ? -13.919 -5.136 12.070 1.00 97.19 602 ALA A O 1
ATOM 4722 N N . LEU A 1 603 ? -12.230 -6.161 11.006 1.00 95.81 603 LEU A N 1
ATOM 4723 C CA . LEU A 1 603 ? -12.181 -5.311 9.825 1.00 95.81 603 LEU A CA 1
ATOM 4724 C C . LEU A 1 603 ? -12.230 -6.189 8.572 1.00 95.81 603 LEU A C 1
ATOM 4726 O O . LEU A 1 603 ? -11.391 -7.076 8.409 1.00 95.81 603 LEU A O 1
ATOM 4730 N N . GLN A 1 604 ? -13.175 -5.904 7.675 1.00 94.44 604 GLN A N 1
ATOM 4731 C CA . GLN A 1 604 ? -13.211 -6.441 6.317 1.00 94.44 604 GLN A CA 1
ATOM 4732 C C . GLN A 1 604 ? -12.832 -5.335 5.328 1.00 94.44 604 GLN A C 1
ATOM 4734 O O . GLN A 1 604 ? -13.606 -4.403 5.122 1.00 94.44 604 GLN A O 1
ATOM 4739 N N . LEU A 1 605 ? -11.663 -5.436 4.698 1.00 89.06 605 LEU A N 1
ATOM 4740 C CA . LEU A 1 605 ? -11.256 -4.553 3.603 1.00 89.06 605 LEU A CA 1
ATOM 4741 C C . LEU A 1 605 ? -11.777 -5.107 2.276 1.00 89.06 605 LEU A C 1
ATOM 4743 O O . LEU A 1 605 ? -11.584 -6.289 1.972 1.00 89.06 605 LEU A O 1
ATOM 4747 N N . ARG A 1 606 ? -12.424 -4.257 1.478 1.00 85.56 606 ARG A N 1
ATOM 4748 C CA . ARG A 1 606 ? -13.051 -4.626 0.207 1.00 85.56 606 ARG A CA 1
ATOM 4749 C C . ARG A 1 606 ? -12.480 -3.784 -0.928 1.00 85.56 606 ARG A C 1
ATOM 4751 O O . ARG A 1 606 ? -12.618 -2.562 -0.968 1.00 85.56 606 ARG A O 1
ATOM 4758 N N . TRP A 1 607 ? -11.878 -4.468 -1.895 1.00 73.19 607 TRP A N 1
ATOM 4759 C CA . TRP A 1 607 ? -11.431 -3.859 -3.143 1.00 73.19 607 TRP A CA 1
ATOM 4760 C C . TRP A 1 607 ? -12.279 -4.371 -4.305 1.00 73.19 607 TRP A C 1
ATOM 4762 O O . TRP A 1 607 ? -12.509 -5.580 -4.398 1.00 73.19 607 TRP A O 1
ATOM 4772 N N . PRO A 1 608 ? -12.707 -3.493 -5.228 1.00 62.44 608 PRO A N 1
ATOM 4773 C CA . PRO A 1 608 ? -13.401 -3.923 -6.432 1.00 62.44 608 PRO A CA 1
ATOM 4774 C C . PRO A 1 608 ? -12.606 -5.003 -7.179 1.00 62.44 608 PRO A C 1
ATOM 4776 O O . PRO A 1 608 ? -11.412 -4.836 -7.440 1.00 62.44 608 PRO A O 1
ATOM 4779 N N . GLY A 1 609 ? -13.269 -6.116 -7.504 1.00 60.72 609 GLY A N 1
ATOM 4780 C CA . GLY A 1 609 ? -12.706 -7.214 -8.297 1.00 60.72 609 GLY A CA 1
ATOM 4781 C C . GLY A 1 609 ? -11.600 -8.039 -7.625 1.00 60.72 609 GLY A C 1
ATOM 4782 O O . GLY A 1 609 ? -10.940 -8.807 -8.320 1.00 60.72 609 GLY A O 1
ATOM 4783 N N . ARG A 1 610 ? -11.380 -7.906 -6.309 1.00 66.06 610 ARG A N 1
ATOM 4784 C CA . ARG A 1 610 ? -10.388 -8.695 -5.555 1.00 66.06 610 ARG A CA 1
ATOM 4785 C C . ARG A 1 610 ? -11.024 -9.389 -4.345 1.00 66.06 610 ARG A C 1
ATOM 4787 O O . ARG A 1 610 ? -12.047 -8.912 -3.852 1.00 66.06 610 ARG A O 1
ATOM 4794 N N . PRO A 1 611 ? -10.427 -10.484 -3.838 1.00 72.50 611 PRO A N 1
ATOM 4795 C CA . PRO A 1 611 ? -10.821 -11.058 -2.556 1.00 72.50 611 PRO A CA 1
ATOM 4796 C C . PRO A 1 611 ? -10.741 -10.020 -1.430 1.00 72.50 611 PRO A C 1
ATOM 4798 O O . PRO A 1 611 ? -9.834 -9.184 -1.405 1.00 72.50 611 PRO A O 1
ATOM 4801 N N . SER A 1 612 ? -11.693 -10.074 -0.499 1.00 83.00 612 SER A N 1
ATOM 4802 C CA . SER A 1 612 ? -11.650 -9.253 0.709 1.00 83.00 612 SER A CA 1
ATOM 4803 C C . SER A 1 612 ? -10.542 -9.724 1.643 1.00 83.00 612 SER A C 1
ATOM 4805 O O . SER A 1 612 ? -10.319 -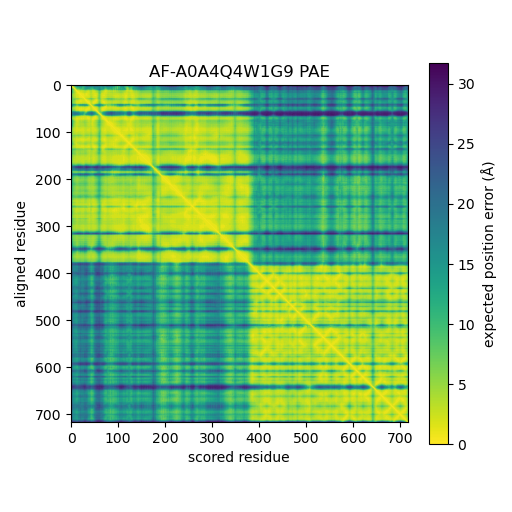10.925 1.781 1.00 83.00 612 SER A O 1
ATOM 4807 N N . MET A 1 613 ? -9.917 -8.786 2.346 1.00 84.62 613 MET A N 1
ATOM 4808 C CA . MET A 1 613 ? -8.962 -9.089 3.410 1.00 84.62 613 MET A CA 1
ATOM 4809 C C . MET A 1 613 ? -9.625 -8.898 4.769 1.00 84.62 613 MET A C 1
ATOM 4811 O O . MET A 1 613 ? -10.410 -7.968 4.955 1.00 84.62 613 MET A O 1
ATOM 4815 N N . SER A 1 614 ? -9.293 -9.775 5.711 1.00 91.06 614 SER A N 1
ATOM 4816 C CA . SER A 1 614 ? -9.871 -9.782 7.053 1.00 91.06 614 SER A CA 1
ATOM 4817 C C . SER A 1 614 ? -8.775 -9.601 8.089 1.00 91.06 614 SER A C 1
ATOM 4819 O O . SER A 1 614 ? -7.671 -10.103 7.913 1.00 91.06 614 SER A O 1
ATOM 4821 N N . MET A 1 615 ? -9.067 -8.884 9.167 1.00 92.25 615 MET A N 1
ATOM 4822 C CA . MET A 1 615 ? -8.168 -8.780 10.315 1.00 92.25 615 MET A CA 1
ATOM 4823 C C . MET A 1 615 ? -8.944 -8.392 11.565 1.00 92.25 615 MET A C 1
ATOM 4825 O O . MET A 1 615 ? -9.990 -7.755 11.482 1.00 92.25 615 MET A O 1
ATOM 4829 N N . GLY A 1 616 ? -8.424 -8.761 12.728 1.00 95.44 616 GLY A N 1
ATOM 4830 C CA . GLY A 1 616 ? -9.052 -8.465 14.007 1.00 95.44 616 GLY A CA 1
ATOM 4831 C C . GLY A 1 616 ? -8.801 -9.577 15.010 1.00 95.44 616 GLY A C 1
ATOM 4832 O O . GLY A 1 616 ? -7.919 -10.409 14.798 1.00 95.44 616 GLY A O 1
ATOM 4833 N N . TYR A 1 617 ? -9.581 -9.602 16.084 1.00 96.88 617 TYR A N 1
ATOM 4834 C CA . TYR A 1 617 ? -9.441 -10.593 17.138 1.00 96.88 617 TYR A CA 1
ATOM 4835 C C . TYR A 1 617 ? -10.782 -11.118 17.648 1.00 96.88 617 TYR A C 1
ATOM 4837 O O . TYR A 1 617 ? -11.812 -10.443 17.610 1.00 96.88 617 TYR A O 1
ATOM 4845 N N . VAL A 1 618 ? -10.721 -12.306 18.243 1.00 97.19 618 VAL A N 1
ATOM 4846 C CA . VAL A 1 618 ? -11.709 -12.810 19.198 1.00 97.19 618 VAL A CA 1
ATOM 4847 C C . VAL A 1 618 ? -11.009 -12.997 20.542 1.00 97.19 618 VAL A C 1
ATOM 4849 O O . VAL A 1 618 ? -10.036 -13.742 20.642 1.00 97.19 618 VAL A O 1
ATOM 4852 N N . GLN A 1 619 ? -11.508 -12.321 21.576 1.00 95.50 619 GLN A N 1
ATOM 4853 C CA . GLN A 1 619 ? -10.995 -12.386 22.945 1.00 95.50 619 GLN A CA 1
ATOM 4854 C C . GLN A 1 619 ? -12.026 -12.999 23.888 1.00 95.50 619 GLN A C 1
ATOM 4856 O O . GLN A 1 619 ? -13.200 -12.642 23.840 1.00 95.50 619 GLN A O 1
ATOM 4861 N N . THR A 1 620 ? -11.609 -13.914 24.763 1.00 92.31 620 THR A N 1
ATOM 4862 C CA . THR A 1 620 ? -12.432 -14.440 25.867 1.00 92.31 620 THR A CA 1
ATOM 4863 C C . THR A 1 620 ? -11.581 -14.552 27.129 1.00 92.31 620 THR A C 1
ATOM 4865 O O . THR A 1 620 ? -10.776 -15.470 27.262 1.00 92.31 620 THR A O 1
ATOM 4868 N N . GLY A 1 621 ? -11.753 -13.622 28.072 1.00 86.50 621 GLY A N 1
ATOM 4869 C CA . GLY A 1 621 ? -10.815 -13.475 29.193 1.00 86.50 621 GLY A CA 1
ATOM 4870 C C . GLY A 1 621 ? -9.421 -13.076 28.693 1.00 86.50 621 GLY A C 1
ATOM 4871 O O . GLY A 1 621 ? -9.310 -12.151 27.893 1.00 86.50 621 GLY A O 1
ATOM 4872 N N . ASP A 1 622 ? -8.387 -13.800 29.128 1.00 87.19 622 ASP A N 1
ATOM 4873 C CA . ASP A 1 622 ? -6.983 -13.561 28.743 1.00 87.19 622 ASP A CA 1
ATOM 4874 C C . ASP A 1 622 ? -6.562 -14.292 27.451 1.00 87.19 622 ASP A C 1
ATOM 4876 O O . ASP A 1 622 ? -5.390 -14.291 27.075 1.00 87.19 622 ASP A O 1
ATOM 4880 N N . ASP A 1 623 ? -7.505 -14.947 26.776 1.00 92.12 623 ASP A N 1
ATOM 4881 C CA . ASP A 1 623 ? -7.270 -15.681 25.537 1.00 92.12 623 ASP A CA 1
ATOM 4882 C C . ASP A 1 623 ? -7.676 -14.828 24.332 1.00 92.12 623 ASP A C 1
ATOM 4884 O O . ASP A 1 623 ? -8.857 -14.517 24.159 1.00 92.12 623 ASP A O 1
ATOM 4888 N N . ILE A 1 624 ? -6.688 -14.448 23.520 1.00 95.19 624 ILE A N 1
ATOM 4889 C CA . ILE A 1 624 ? -6.826 -13.654 22.298 1.00 95.19 624 ILE A CA 1
ATOM 4890 C C . ILE A 1 624 ? -6.408 -14.496 21.093 1.00 95.19 624 ILE A C 1
ATOM 4892 O O . ILE A 1 624 ? -5.315 -15.054 21.084 1.00 95.19 624 ILE A O 1
ATOM 4896 N N . GLN A 1 625 ? -7.255 -14.550 20.066 1.00 94.88 625 GLN A N 1
ATOM 4897 C CA . GLN A 1 625 ? -6.941 -15.190 18.786 1.00 94.88 625 GLN A CA 1
ATOM 4898 C C . GLN A 1 625 ? -7.222 -14.242 17.625 1.00 94.88 625 GLN A C 1
ATOM 4900 O O . GLN A 1 625 ? -8.217 -13.516 17.651 1.00 94.88 625 GLN A O 1
ATOM 4905 N N . GLU A 1 626 ? -6.363 -14.263 16.609 1.00 94.56 626 GLU A N 1
ATOM 4906 C CA . GLU A 1 626 ? -6.529 -13.466 15.390 1.00 94.56 626 GLU A CA 1
ATOM 4907 C C . GLU A 1 626 ? -7.625 -14.040 14.484 1.00 94.56 626 GLU A C 1
ATOM 4909 O O . GLU A 1 626 ? -7.836 -15.253 14.423 1.00 94.56 626 GLU A O 1
ATOM 4914 N N . ILE A 1 627 ? -8.342 -13.153 13.792 1.00 94.50 627 ILE A N 1
ATOM 4915 C CA . ILE A 1 627 ? -9.331 -13.519 12.772 1.00 94.50 627 ILE A CA 1
ATOM 4916 C C . ILE A 1 627 ? -8.604 -13.950 11.495 1.00 94.50 627 ILE A C 1
ATOM 4918 O O . ILE A 1 627 ? -7.832 -13.176 10.939 1.00 94.50 627 ILE A O 1
ATOM 4922 N N . GLU A 1 628 ? -8.920 -15.147 11.006 1.00 89.12 628 GLU A N 1
ATOM 4923 C CA . GLU A 1 628 ? -8.405 -15.721 9.751 1.00 89.12 628 GLU A CA 1
ATOM 4924 C C . GLU A 1 628 ? -9.456 -15.692 8.632 1.00 89.12 628 GLU A C 1
ATOM 4926 O O . GLU A 1 628 ? -9.138 -15.830 7.454 1.00 89.12 628 GLU A O 1
ATOM 4931 N N . GLY A 1 629 ? -10.733 -15.511 8.985 1.00 90.81 629 GLY A N 1
ATOM 4932 C CA . GLY A 1 629 ? -11.822 -15.439 8.021 1.00 90.81 629 GLY A CA 1
ATOM 4933 C C . GLY A 1 629 ? -12.982 -14.589 8.517 1.00 90.81 629 GLY A C 1
ATOM 4934 O O . GLY A 1 629 ? -13.433 -14.725 9.656 1.00 90.81 629 GLY A O 1
ATOM 4935 N N . LEU A 1 630 ? -13.483 -13.723 7.638 1.00 95.81 630 LEU A N 1
ATOM 4936 C CA . LEU A 1 630 ? -14.615 -12.849 7.904 1.00 95.81 630 LEU A CA 1
ATOM 4937 C C . LEU A 1 630 ? -15.521 -12.761 6.676 1.00 95.81 630 LEU A C 1
ATOM 4939 O O . LEU A 1 630 ? -15.077 -12.391 5.588 1.00 95.81 630 LEU A O 1
ATOM 4943 N N . GLU A 1 631 ? -16.802 -13.059 6.869 1.00 95.62 631 GLU A N 1
ATOM 4944 C CA . GLU A 1 631 ? -17.850 -12.880 5.861 1.00 95.62 631 GLU A CA 1
ATOM 4945 C C . GLU A 1 631 ? -18.911 -11.928 6.424 1.00 95.62 631 GLU A C 1
ATOM 4947 O O . GLU A 1 631 ? -19.405 -12.147 7.533 1.00 95.62 631 GLU A O 1
ATOM 4952 N N . CYS A 1 632 ? -19.266 -10.892 5.663 1.00 96.56 632 CYS A N 1
ATOM 4953 C CA . CYS A 1 632 ? -20.289 -9.911 6.021 1.00 96.56 632 CYS A CA 1
ATOM 4954 C C . CYS A 1 632 ? -21.291 -9.775 4.871 1.00 96.56 632 CYS A C 1
ATOM 4956 O O . CYS A 1 632 ? -20.881 -9.628 3.720 1.00 96.56 632 CYS A O 1
ATOM 4958 N N . GLU A 1 633 ? -22.583 -9.806 5.193 1.00 96.38 633 GLU A N 1
ATOM 4959 C CA . GLU A 1 633 ? -23.691 -9.587 4.257 1.00 96.38 633 GLU A CA 1
ATOM 4960 C C . GLU A 1 633 ? -24.640 -8.523 4.827 1.00 96.38 633 GLU A C 1
ATOM 4962 O O . GLU A 1 633 ? -25.293 -8.763 5.847 1.00 96.38 633 GLU A O 1
ATOM 4967 N N . GLU A 1 634 ? -24.716 -7.355 4.187 1.00 95.44 634 GLU A N 1
ATOM 4968 C CA . GLU A 1 634 ? -25.506 -6.205 4.645 1.00 95.44 634 GLU A CA 1
ATOM 4969 C C . GLU A 1 634 ? -26.862 -6.060 3.934 1.00 95.44 634 GLU A C 1
ATOM 4971 O O . GLU A 1 634 ? -26.965 -6.151 2.711 1.00 95.44 634 GLU A O 1
ATOM 4976 N N . ASP A 1 635 ? -27.902 -5.732 4.700 1.00 94.25 635 ASP A N 1
ATOM 4977 C CA . ASP A 1 635 ? -29.201 -5.285 4.200 1.00 94.25 635 ASP A CA 1
ATOM 4978 C C . ASP A 1 635 ? -29.202 -3.749 4.108 1.00 94.25 635 ASP A C 1
ATOM 4980 O O . ASP A 1 635 ? -29.265 -3.060 5.130 1.00 94.25 635 ASP A O 1
ATOM 4984 N N . VAL A 1 636 ? -29.157 -3.189 2.896 1.00 89.81 636 VAL A N 1
ATOM 4985 C CA . VAL A 1 636 ? -29.025 -1.736 2.672 1.00 89.81 636 VAL A CA 1
ATOM 4986 C C . VAL A 1 636 ? -30.335 -1.116 2.184 1.00 89.81 636 VAL A C 1
ATOM 4988 O O . VAL A 1 636 ? -30.953 -1.594 1.232 1.00 89.81 636 VAL A O 1
ATOM 4991 N N . VAL A 1 637 ? -30.730 0.010 2.781 1.00 85.88 637 VAL A N 1
ATOM 4992 C CA . VAL A 1 637 ? -31.808 0.867 2.271 1.00 85.88 637 VAL A CA 1
ATOM 4993 C C . VAL A 1 637 ? -31.210 2.056 1.534 1.00 85.88 637 VAL A C 1
ATOM 4995 O O . VAL A 1 637 ? -30.343 2.754 2.052 1.00 85.88 637 VAL A O 1
ATOM 4998 N N . THR A 1 638 ? -31.711 2.305 0.322 1.00 82.31 638 THR A N 1
ATOM 4999 C CA . THR A 1 638 ? -31.362 3.495 -0.459 1.00 82.31 638 THR A CA 1
ATOM 5000 C C . THR A 1 638 ? -32.447 4.559 -0.310 1.00 82.31 638 THR A C 1
ATOM 5002 O O . THR A 1 638 ? -33.603 4.311 -0.660 1.00 82.31 638 THR A O 1
ATOM 5005 N N . LYS A 1 639 ? -32.094 5.748 0.190 1.00 72.25 639 LYS A N 1
ATOM 5006 C CA . LYS A 1 639 ? -32.989 6.918 0.200 1.00 72.25 639 LYS A CA 1
ATOM 5007 C C . LYS A 1 639 ? -32.675 7.822 -0.997 1.00 72.25 639 LYS A C 1
ATOM 5009 O O . LYS A 1 639 ? -31.516 8.053 -1.334 1.00 72.25 639 LYS A O 1
ATOM 5014 N N . HIS A 1 640 ? -33.734 8.333 -1.625 1.00 66.19 640 HIS A N 1
ATOM 5015 C CA . HIS A 1 640 ? -33.664 9.280 -2.740 1.00 66.19 640 HIS A CA 1
ATOM 5016 C C . HIS A 1 640 ? -34.090 10.670 -2.278 1.00 66.19 640 HIS A C 1
ATOM 5018 O O . HIS A 1 640 ? -35.133 10.809 -1.633 1.00 66.19 640 HIS A O 1
ATOM 5024 N N . THR A 1 641 ? -33.350 11.705 -2.667 1.00 57.19 641 THR A N 1
ATOM 5025 C CA . THR A 1 641 ? -33.846 13.081 -2.575 1.00 57.19 641 THR A CA 1
ATOM 5026 C C . THR A 1 641 ? -34.799 13.360 -3.744 1.00 57.19 641 THR A C 1
ATOM 5028 O O . THR A 1 641 ? -34.448 13.096 -4.897 1.00 57.19 641 THR A O 1
ATOM 5031 N N . PRO A 1 642 ? -36.010 13.900 -3.507 1.00 47.75 642 PRO A N 1
ATOM 5032 C CA . PRO A 1 642 ? -36.897 14.303 -4.594 1.00 47.75 642 PRO A CA 1
ATOM 5033 C C . PRO A 1 642 ? -36.193 15.307 -5.520 1.00 47.75 642 PRO A C 1
ATOM 5035 O O . PRO A 1 642 ? -35.698 16.329 -5.050 1.00 47.75 642 PRO A O 1
ATOM 5038 N N . ASN A 1 643 ? -36.170 15.029 -6.827 1.00 50.03 643 ASN A N 1
ATOM 5039 C CA . ASN A 1 643 ? -35.517 15.843 -7.866 1.00 50.03 643 ASN A CA 1
ATOM 5040 C C . ASN A 1 643 ? -33.975 15.918 -7.799 1.00 50.03 643 ASN A C 1
ATOM 5042 O O . ASN A 1 643 ? -33.395 16.846 -8.360 1.00 50.03 643 ASN A O 1
ATOM 5046 N N . SER A 1 644 ? -33.313 14.952 -7.155 1.00 51.56 644 SER A N 1
ATOM 5047 C CA . SER A 1 644 ? -31.852 14.806 -7.153 1.00 51.56 644 SER A CA 1
ATOM 5048 C C . SER A 1 644 ? -31.445 13.395 -7.585 1.00 51.56 644 SER A C 1
ATOM 5050 O O . SER A 1 644 ? -32.154 12.429 -7.301 1.00 51.56 644 SER A O 1
ATOM 5052 N N . GLU A 1 645 ? -30.297 13.262 -8.252 1.00 57.84 645 GLU A N 1
ATOM 5053 C CA . GLU A 1 645 ? -29.675 11.957 -8.532 1.00 57.84 645 GLU A CA 1
ATOM 5054 C C . GLU A 1 645 ? -28.921 11.391 -7.313 1.00 57.84 645 GLU A C 1
ATOM 5056 O O . GLU A 1 645 ? -28.539 10.219 -7.320 1.00 57.84 645 GLU A O 1
ATOM 5061 N N . VAL A 1 646 ? -28.764 12.184 -6.243 1.00 58.00 646 VAL A N 1
ATOM 5062 C CA . VAL A 1 646 ? -28.057 11.794 -5.015 1.00 58.00 646 VAL A CA 1
ATOM 5063 C C . VAL A 1 646 ? -28.806 10.667 -4.297 1.00 58.00 646 VAL A C 1
ATOM 5065 O O . VAL A 1 646 ? -29.983 10.788 -3.941 1.00 58.00 646 VAL A O 1
ATOM 5068 N N . LYS A 1 647 ? -28.093 9.565 -4.060 1.00 68.19 647 LYS A N 1
ATOM 5069 C CA . LYS A 1 647 ? -28.559 8.395 -3.310 1.00 68.19 647 LYS A CA 1
ATOM 5070 C C . LYS A 1 647 ? -27.736 8.268 -2.036 1.00 68.19 647 LYS A C 1
ATOM 5072 O O . LYS A 1 647 ? -26.515 8.370 -2.090 1.00 68.19 647 LYS A O 1
ATOM 5077 N N . THR A 1 648 ? -28.390 8.013 -0.910 1.00 75.06 648 THR A N 1
ATOM 5078 C CA . THR A 1 648 ? -27.710 7.627 0.333 1.00 75.06 648 THR A CA 1
ATOM 5079 C C . THR A 1 648 ? -28.016 6.174 0.645 1.00 75.06 648 THR A C 1
ATOM 5081 O O . THR A 1 648 ? -29.136 5.710 0.419 1.00 75.06 648 THR A O 1
ATOM 5084 N N . GLN A 1 649 ? -27.014 5.458 1.139 1.00 83.12 649 GLN A N 1
ATOM 5085 C CA . GLN A 1 649 ? -27.125 4.070 1.563 1.00 83.12 649 GLN A CA 1
ATOM 5086 C C . GLN A 1 649 ? -26.963 4.009 3.077 1.00 83.12 649 GLN A C 1
ATOM 5088 O O . GLN A 1 649 ? -26.036 4.600 3.622 1.00 83.12 649 GLN A O 1
ATOM 5093 N N . MET A 1 650 ? -27.894 3.329 3.740 1.00 88.88 650 MET A N 1
ATOM 5094 C CA . MET A 1 650 ? -27.820 3.047 5.171 1.00 88.88 650 MET A CA 1
ATOM 5095 C C . MET A 1 650 ? -28.069 1.564 5.411 1.00 88.88 650 MET A C 1
ATOM 5097 O O . MET A 1 650 ? -28.996 0.981 4.838 1.00 88.88 650 MET A O 1
ATOM 5101 N N . VAL A 1 651 ? -27.254 0.962 6.264 1.00 94.00 651 VAL A N 1
ATOM 5102 C CA . VAL A 1 651 ? -27.351 -0.442 6.644 1.00 94.00 651 VAL A CA 1
ATOM 5103 C C . VAL A 1 651 ? -28.467 -0.611 7.669 1.00 94.00 651 VAL A C 1
ATOM 5105 O O . VAL A 1 651 ? -28.502 0.034 8.704 1.00 94.00 651 VAL A O 1
ATOM 5108 N N . THR A 1 652 ? -29.407 -1.504 7.399 1.00 95.38 652 THR A N 1
ATOM 5109 C CA . THR A 1 652 ? -30.543 -1.805 8.292 1.00 95.38 652 THR A CA 1
ATOM 5110 C C . THR A 1 652 ? -30.409 -3.147 9.001 1.00 95.38 652 THR A C 1
ATOM 5112 O O . THR A 1 652 ? -31.143 -3.432 9.947 1.00 95.38 652 THR A O 1
ATOM 5115 N N . GLY A 1 653 ? -29.447 -3.959 8.575 1.00 97.44 653 GLY A N 1
ATOM 5116 C CA . GLY A 1 653 ? -29.096 -5.229 9.185 1.00 97.44 653 GLY A CA 1
ATOM 5117 C C . GLY A 1 653 ? -27.825 -5.785 8.563 1.00 97.44 653 GLY A C 1
ATOM 5118 O O . GLY A 1 653 ? -27.461 -5.418 7.449 1.00 97.44 653 GLY A O 1
ATOM 5119 N N . MET A 1 654 ? -27.138 -6.667 9.280 1.00 98.12 654 MET A N 1
ATOM 5120 C CA . MET A 1 654 ? -25.991 -7.392 8.735 1.00 98.12 654 MET A CA 1
ATOM 5121 C C . MET A 1 654 ? -25.930 -8.803 9.321 1.00 98.12 654 MET A C 1
ATOM 5123 O O . MET A 1 654 ? -26.228 -9.017 10.499 1.00 98.12 654 MET A O 1
ATOM 5127 N N . LYS A 1 655 ? -25.541 -9.780 8.504 1.00 98.25 655 LYS A N 1
ATOM 5128 C CA . LYS A 1 655 ? -25.082 -11.091 8.973 1.00 98.25 655 LYS A CA 1
ATOM 5129 C C . LYS A 1 655 ? -23.569 -11.114 8.909 1.00 98.25 655 LYS A C 1
ATOM 5131 O O . LYS A 1 655 ? -22.992 -10.670 7.923 1.00 98.25 655 LYS A O 1
ATOM 5136 N N . MET A 1 656 ? -22.948 -11.650 9.948 1.00 98.19 656 MET A N 1
ATOM 5137 C CA . MET A 1 656 ? -21.497 -11.722 10.042 1.00 98.19 656 MET A CA 1
ATOM 5138 C C . MET A 1 656 ? -21.073 -13.100 10.534 1.00 98.19 656 MET A C 1
ATOM 5140 O O . MET A 1 656 ? -21.667 -13.652 11.469 1.00 98.19 656 MET A O 1
ATOM 5144 N N . LYS A 1 657 ? -20.042 -13.649 9.895 1.00 98.00 657 LYS A N 1
ATOM 5145 C CA . LYS A 1 657 ? -19.396 -14.905 10.266 1.00 98.00 657 LYS A CA 1
ATOM 5146 C C . LYS A 1 657 ? -17.925 -14.641 10.548 1.00 98.00 657 LYS A C 1
ATOM 5148 O O . LYS A 1 657 ? -17.215 -14.145 9.680 1.00 98.00 657 LYS A O 1
ATOM 5153 N N . VAL A 1 658 ? -17.488 -14.996 11.750 1.00 97.50 658 VAL A N 1
ATOM 5154 C CA . VAL A 1 658 ? -16.125 -14.780 12.237 1.00 97.50 658 VAL A CA 1
ATOM 5155 C C . VAL A 1 658 ? -15.459 -16.127 12.479 1.00 97.50 658 VAL A C 1
ATOM 5157 O O . VAL A 1 658 ? -15.974 -16.951 13.239 1.00 97.50 658 VAL A O 1
ATOM 5160 N N . LEU A 1 659 ? -14.306 -16.334 11.849 1.00 95.94 659 LEU A N 1
ATOM 5161 C CA . LEU A 1 659 ? -13.415 -17.462 12.084 1.00 95.94 659 LEU A CA 1
ATOM 5162 C C . LEU A 1 659 ? -12.097 -16.928 12.647 1.00 95.94 659 LEU A C 1
ATOM 5164 O O . LEU A 1 659 ? -11.403 -16.163 11.981 1.00 95.94 659 LEU A O 1
ATOM 5168 N N . ALA A 1 660 ? -11.770 -17.332 13.871 1.00 93.50 660 ALA A N 1
ATOM 5169 C CA . ALA A 1 660 ? -10.505 -17.003 14.517 1.00 93.50 660 ALA A CA 1
ATOM 5170 C C . ALA A 1 660 ? -9.658 -18.260 14.717 1.00 93.50 660 ALA A C 1
ATOM 5172 O O . ALA A 1 660 ? -10.206 -19.359 14.861 1.00 93.50 660 ALA A O 1
ATOM 5173 N N . HIS A 1 661 ? -8.339 -18.084 14.750 1.00 90.06 661 HIS A N 1
ATOM 5174 C CA . HIS A 1 661 ? -7.383 -19.180 14.840 1.00 90.06 661 HIS A CA 1
ATOM 5175 C C . HIS A 1 661 ? -7.710 -20.124 16.005 1.00 90.06 661 HIS A C 1
ATOM 5177 O O . HIS A 1 661 ? -7.849 -19.707 17.156 1.00 90.06 661 HIS A O 1
ATOM 5183 N N . GLY A 1 662 ? -7.875 -21.414 15.705 1.00 87.75 662 GLY A N 1
ATOM 5184 C CA . GLY A 1 662 ? -8.172 -22.439 16.712 1.00 87.75 662 GLY A CA 1
ATOM 5185 C C . GLY A 1 662 ? -9.510 -22.269 17.453 1.00 87.75 662 GLY A C 1
ATOM 5186 O O . GLY A 1 662 ? -9.705 -22.905 18.493 1.00 87.75 662 GLY A O 1
ATOM 5187 N N . LYS A 1 663 ? -10.433 -21.429 16.962 1.00 88.62 663 LYS A N 1
ATOM 5188 C CA . LYS A 1 663 ? -11.757 -21.195 17.561 1.00 88.62 663 LYS A CA 1
ATOM 5189 C C . LYS A 1 663 ? -12.886 -21.760 16.709 1.00 88.62 663 LYS A C 1
ATOM 5191 O O . LYS A 1 663 ? -12.776 -21.911 15.497 1.00 88.62 663 LYS A O 1
ATOM 5196 N N . GLU A 1 664 ? -14.003 -22.049 17.372 1.00 90.94 664 GLU A N 1
ATOM 5197 C CA . GLU A 1 664 ? -15.261 -22.323 16.683 1.00 90.94 664 GLU A CA 1
ATOM 5198 C C . GLU A 1 664 ? -15.758 -21.066 15.962 1.00 90.94 664 GLU A C 1
ATOM 5200 O O . GLU A 1 664 ? -15.604 -19.944 16.447 1.00 90.94 664 GLU A O 1
ATOM 5205 N N . GLU A 1 665 ? -16.390 -21.279 14.812 1.00 95.94 665 GLU A N 1
ATOM 5206 C CA . GLU A 1 665 ? -17.012 -20.227 14.017 1.00 95.94 665 GLU A CA 1
ATOM 5207 C C . GLU A 1 665 ? -18.112 -19.505 14.816 1.00 95.94 665 GLU A C 1
ATOM 5209 O O . GLU A 1 665 ? -19.016 -20.134 15.371 1.00 95.94 665 GLU A O 1
ATOM 5214 N N . ILE A 1 666 ? -18.071 -18.171 14.837 1.00 96.50 666 ILE A N 1
ATOM 5215 C CA . ILE A 1 666 ? -19.084 -17.330 15.480 1.00 96.50 666 ILE A CA 1
ATOM 5216 C C . ILE A 1 666 ? -19.961 -16.708 14.395 1.00 96.50 666 ILE A C 1
ATOM 5218 O O . ILE A 1 666 ? -19.486 -15.943 13.559 1.00 96.50 666 ILE A O 1
ATOM 5222 N N . ARG A 1 667 ? -21.265 -17.000 14.432 1.00 98.12 667 ARG A N 1
ATOM 5223 C CA . ARG A 1 667 ? -22.270 -16.352 13.572 1.00 98.12 667 ARG A CA 1
ATOM 5224 C C . ARG A 1 667 ? -23.115 -15.385 14.376 1.00 98.12 667 ARG A C 1
ATOM 5226 O O . ARG A 1 667 ? -23.690 -15.792 15.392 1.00 98.12 667 ARG A O 1
ATOM 5233 N N . VAL A 1 668 ? -23.243 -14.156 13.886 1.00 98.38 668 VAL A N 1
ATOM 5234 C CA . VAL A 1 668 ? -24.059 -13.111 14.507 1.00 98.38 668 VAL A CA 1
ATOM 5235 C C . VAL A 1 668 ? -24.960 -12.404 13.496 1.00 98.38 668 VAL A C 1
ATOM 5237 O O . VAL A 1 668 ? -24.643 -12.292 12.310 1.00 98.38 668 VAL A O 1
ATOM 5240 N N . ARG A 1 669 ? -26.096 -11.912 13.992 1.00 98.25 669 ARG A N 1
ATOM 5241 C CA . ARG A 1 669 ? -26.960 -10.944 13.315 1.00 98.25 669 ARG A CA 1
ATOM 5242 C C . ARG A 1 669 ? -26.836 -9.596 14.014 1.00 98.25 669 ARG A C 1
ATOM 5244 O O . ARG A 1 669 ? -26.963 -9.530 15.235 1.00 98.25 669 ARG A O 1
ATOM 5251 N N . ILE A 1 670 ? -26.615 -8.550 13.233 1.00 98.38 670 ILE A N 1
ATOM 5252 C CA . ILE A 1 670 ? -26.453 -7.173 13.679 1.00 98.38 670 ILE A CA 1
ATOM 5253 C C . ILE A 1 670 ? -27.704 -6.390 13.287 1.00 98.38 670 ILE A C 1
ATOM 5255 O O . ILE A 1 670 ? -28.143 -6.451 12.137 1.00 98.38 670 ILE A O 1
ATOM 5259 N N . GLU A 1 671 ? -28.271 -5.664 14.246 1.00 97.50 671 GLU A N 1
ATOM 5260 C CA . GLU A 1 671 ? -29.463 -4.831 14.075 1.00 97.50 671 GLU A CA 1
ATOM 5261 C C . GLU A 1 671 ? -29.166 -3.403 14.568 1.00 97.50 671 GLU A C 1
ATOM 5263 O O . GLU A 1 671 ? -29.256 -3.144 15.780 1.00 97.50 671 GLU A O 1
ATOM 5268 N N . PRO A 1 672 ? -28.790 -2.480 13.658 1.00 95.62 672 PRO A N 1
ATOM 5269 C CA . PRO A 1 672 ? -28.564 -1.070 13.973 1.00 95.62 672 PRO A CA 1
ATOM 5270 C C . PRO A 1 672 ? -29.727 -0.456 14.758 1.00 95.62 672 PRO A C 1
ATOM 5272 O O . PRO A 1 672 ? -30.898 -0.682 14.450 1.00 95.62 672 PRO A O 1
ATOM 5275 N N . GLN A 1 673 ? -29.407 0.298 15.809 1.00 95.12 673 GLN A N 1
ATOM 5276 C CA . GLN A 1 673 ? -30.401 0.899 16.706 1.00 95.12 673 GLN A CA 1
ATOM 5277 C C . GLN A 1 673 ? -30.487 2.418 16.546 1.00 95.12 673 GLN A C 1
ATOM 5279 O O . GLN A 1 673 ? -31.581 2.981 16.625 1.00 95.12 673 GLN A O 1
ATOM 5284 N N . ALA A 1 674 ? -29.352 3.082 16.324 1.00 93.88 674 ALA A N 1
ATOM 5285 C CA . ALA A 1 674 ? -29.290 4.473 15.892 1.00 93.88 674 ALA A CA 1
ATOM 5286 C C . ALA A 1 674 ? -28.006 4.713 15.093 1.00 93.88 674 ALA A C 1
ATOM 5288 O O . ALA A 1 674 ? -26.941 4.219 15.465 1.00 93.88 674 ALA A O 1
ATOM 5289 N N . HIS A 1 675 ? -28.131 5.493 14.023 1.00 93.12 675 HIS A N 1
ATOM 5290 C CA . HIS A 1 675 ? -27.031 5.843 13.132 1.00 93.12 675 HIS A CA 1
ATOM 5291 C C . HIS A 1 675 ? -26.411 7.189 13.512 1.00 93.12 675 HIS A C 1
ATOM 5293 O O . HIS A 1 675 ? -27.125 8.084 13.965 1.00 93.12 675 HIS A O 1
ATOM 5299 N N . ALA A 1 676 ? -25.110 7.338 13.278 1.00 92.56 676 ALA A N 1
ATOM 5300 C CA . ALA A 1 676 ? -24.318 8.544 13.514 1.00 92.56 676 ALA A CA 1
ATOM 5301 C C . ALA A 1 676 ? -23.371 8.860 12.336 1.00 92.56 676 ALA A C 1
ATOM 5303 O O . ALA A 1 676 ? -22.173 9.082 12.537 1.00 92.56 676 ALA A O 1
ATOM 5304 N N . PRO A 1 677 ? -23.876 8.859 11.092 1.00 92.44 677 PRO A N 1
ATOM 5305 C CA . PRO A 1 677 ? -23.030 8.757 9.921 1.00 92.44 677 PRO A CA 1
ATOM 5306 C C . PRO A 1 677 ? -22.154 9.997 9.711 1.00 92.44 677 PRO A C 1
ATOM 5308 O O . PRO A 1 677 ? -22.442 11.090 10.206 1.00 92.44 677 PRO A O 1
ATOM 5311 N N . LEU A 1 678 ? -21.101 9.836 8.912 1.00 91.38 678 LEU A N 1
ATOM 5312 C CA . LEU A 1 678 ? -20.220 10.914 8.466 1.00 91.38 678 LEU A CA 1
ATOM 5313 C C . LEU A 1 678 ? -20.113 10.908 6.945 1.00 91.38 678 LEU A C 1
ATOM 5315 O O . LEU A 1 678 ? -20.273 9.881 6.287 1.00 91.38 678 LEU A O 1
ATOM 5319 N N . LYS A 1 679 ? -19.795 12.071 6.382 1.00 88.75 679 LYS A N 1
ATOM 5320 C CA . LYS A 1 679 ? -19.509 12.223 4.959 1.00 88.75 679 LYS A CA 1
ATOM 5321 C C . LYS A 1 679 ? -18.193 12.962 4.793 1.00 88.75 679 LYS A C 1
ATOM 5323 O O . LYS A 1 679 ? -18.071 14.111 5.208 1.00 88.75 679 LYS A O 1
ATOM 5328 N N . LEU A 1 680 ? -17.225 12.299 4.170 1.00 88.50 680 LEU A N 1
ATOM 5329 C CA . LEU A 1 680 ? -15.934 12.877 3.825 1.00 88.50 680 LEU A CA 1
ATOM 5330 C C . LEU A 1 680 ? -15.919 13.227 2.347 1.00 88.50 680 LEU A C 1
ATOM 5332 O O . LEU A 1 680 ? -16.060 12.344 1.507 1.00 88.50 680 LEU A O 1
ATOM 5336 N N . VAL A 1 681 ? -15.686 14.495 2.028 1.00 86.12 681 VAL A N 1
ATOM 5337 C CA . VAL A 1 681 ? -15.520 14.960 0.648 1.00 86.12 681 VAL A CA 1
ATOM 5338 C C . VAL A 1 681 ? -14.067 15.367 0.455 1.00 86.12 681 VAL A C 1
ATOM 5340 O O . VAL A 1 681 ? -13.541 16.177 1.218 1.00 86.12 681 VAL A O 1
ATOM 5343 N N . ASN A 1 682 ? -13.414 14.765 -0.531 1.00 83.44 682 ASN A N 1
ATOM 5344 C CA . ASN A 1 682 ? -12.057 15.100 -0.923 1.00 83.44 682 ASN A CA 1
ATOM 5345 C C . ASN A 1 682 ? -12.033 16.380 -1.770 1.00 83.44 682 ASN A C 1
ATOM 5347 O O . ASN A 1 682 ? -13.041 16.807 -2.332 1.00 83.44 682 ASN A O 1
ATOM 5351 N N . ASP A 1 683 ? -10.851 16.967 -1.916 1.00 79.56 683 ASP A N 1
ATOM 5352 C CA . ASP A 1 683 ? -10.641 18.178 -2.713 1.00 79.56 683 ASP A CA 1
ATOM 5353 C C . ASP A 1 683 ? -10.938 17.980 -4.204 1.00 79.56 683 ASP A C 1
ATOM 5355 O O . ASP A 1 683 ? -11.319 18.933 -4.878 1.00 79.56 683 ASP A O 1
ATOM 5359 N N . ASP A 1 684 ? -10.791 16.746 -4.694 1.00 75.06 684 ASP A N 1
ATOM 5360 C CA . ASP A 1 684 ? -11.099 16.336 -6.069 1.00 75.06 684 ASP A CA 1
ATOM 5361 C C . ASP A 1 684 ? -12.592 16.011 -6.291 1.00 75.06 684 ASP A C 1
ATOM 5363 O O . ASP A 1 684 ? -12.978 15.612 -7.387 1.00 75.06 684 ASP A O 1
ATOM 5367 N N . GLY A 1 685 ? -13.433 16.176 -5.264 1.00 79.12 685 GLY A N 1
ATOM 5368 C CA . GLY A 1 685 ? -14.870 15.913 -5.316 1.00 79.12 685 GLY A CA 1
ATOM 5369 C C . GLY A 1 685 ? -15.277 14.479 -4.975 1.00 79.12 685 GLY A C 1
ATOM 5370 O O . GLY A 1 685 ? -16.461 14.249 -4.738 1.00 79.12 685 GLY A O 1
ATOM 5371 N N . ARG A 1 686 ? -14.340 13.520 -4.866 1.00 83.88 686 ARG A N 1
ATOM 5372 C CA . ARG A 1 686 ? -14.677 12.161 -4.406 1.00 83.88 686 ARG A CA 1
ATOM 5373 C C . ARG A 1 686 ? -15.278 12.211 -3.005 1.00 83.88 686 ARG A C 1
ATOM 5375 O O . ARG A 1 686 ? -14.768 12.911 -2.130 1.00 83.88 686 ARG A O 1
ATOM 5382 N N . ALA A 1 687 ? -16.326 11.428 -2.771 1.00 84.12 687 ALA A N 1
ATOM 5383 C CA . ALA A 1 687 ? -16.973 11.339 -1.472 1.00 84.12 687 ALA A CA 1
ATOM 5384 C C . ALA A 1 687 ? -16.923 9.911 -0.922 1.00 84.12 687 ALA A C 1
ATOM 5386 O O . ALA A 1 687 ? -17.147 8.942 -1.642 1.00 84.12 687 ALA A O 1
ATOM 5387 N N . SER A 1 688 ? -16.663 9.794 0.377 1.00 87.94 688 SER A N 1
ATOM 5388 C CA . SER A 1 688 ? -16.859 8.560 1.130 1.00 87.94 688 SER A CA 1
ATOM 5389 C C . SER A 1 688 ? -17.892 8.801 2.224 1.00 87.94 688 SER A C 1
ATOM 5391 O O . SER A 1 688 ? -17.848 9.814 2.933 1.00 87.94 688 SER A O 1
ATOM 5393 N N . THR A 1 689 ? -18.851 7.889 2.334 1.00 89.88 689 THR A N 1
ATOM 5394 C CA . THR A 1 689 ? -19.862 7.894 3.389 1.00 89.88 689 THR A CA 1
ATOM 5395 C C . THR A 1 689 ? -19.542 6.818 4.403 1.00 89.88 689 THR A C 1
ATOM 5397 O O . THR A 1 689 ? -19.349 5.660 4.043 1.00 89.88 689 THR A O 1
ATOM 5400 N N . PHE A 1 690 ? -19.527 7.223 5.662 1.00 91.38 690 PHE A N 1
ATOM 5401 C CA . PHE A 1 690 ? -19.272 6.387 6.816 1.00 91.38 690 PHE A CA 1
ATOM 5402 C C . PHE A 1 690 ? -20.621 6.198 7.482 1.00 91.38 690 PHE A C 1
ATOM 5404 O O . PHE A 1 690 ? -21.054 7.055 8.254 1.00 91.38 690 PHE A O 1
ATOM 5411 N N . ASP A 1 691 ? -21.332 5.136 7.128 1.00 92.38 691 ASP A N 1
ATOM 5412 C CA . ASP A 1 691 ? -22.509 4.776 7.902 1.00 92.38 691 ASP A CA 1
ATOM 5413 C C . ASP A 1 691 ? -22.013 4.167 9.210 1.00 92.38 691 ASP A C 1
ATOM 5415 O O . ASP A 1 691 ? -21.424 3.092 9.207 1.00 92.38 691 ASP A O 1
ATOM 5419 N N . THR A 1 692 ? -22.154 4.886 10.317 1.00 93.69 692 THR A N 1
ATOM 5420 C CA . THR A 1 692 ? -21.784 4.379 11.639 1.00 93.69 692 THR A CA 1
ATOM 5421 C C . THR A 1 692 ? -23.048 4.162 12.443 1.00 93.69 692 THR A C 1
ATOM 5423 O O . THR A 1 692 ? -24.000 4.946 12.358 1.00 93.69 692 THR A O 1
ATOM 5426 N N . ALA A 1 693 ? -23.083 3.101 13.235 1.00 95.19 693 ALA A N 1
ATOM 5427 C CA . ALA A 1 693 ? -24.202 2.840 14.118 1.00 95.19 693 ALA A CA 1
ATOM 5428 C C . ALA A 1 693 ? -23.771 2.010 15.316 1.00 95.19 693 ALA A C 1
ATOM 5430 O O . ALA A 1 693 ? -22.967 1.082 15.200 1.00 95.19 693 ALA A O 1
ATOM 5431 N N . TRP A 1 694 ? -24.415 2.266 16.452 1.00 96.19 694 TRP A N 1
ATOM 5432 C CA . TRP A 1 694 ? -24.473 1.244 17.482 1.00 96.19 694 TRP A CA 1
ATOM 5433 C C . TRP A 1 694 ? -25.597 0.263 17.154 1.00 96.19 694 TRP A C 1
ATOM 5435 O O . TRP A 1 694 ? -26.671 0.640 16.664 1.00 96.19 694 TRP A O 1
ATOM 5445 N N . ALA A 1 695 ? -25.356 -1.011 17.432 1.00 96.81 695 ALA A N 1
ATOM 5446 C CA . ALA A 1 695 ? -26.272 -2.078 17.076 1.00 96.81 695 ALA A CA 1
ATOM 5447 C C . ALA A 1 695 ? -26.411 -3.109 18.191 1.00 96.81 695 ALA A C 1
ATOM 5449 O O . ALA A 1 695 ? -25.492 -3.344 18.979 1.00 96.81 695 ALA A O 1
ATOM 5450 N N . LYS A 1 696 ? -27.573 -3.764 18.208 1.00 97.38 696 LYS A N 1
ATOM 5451 C CA . LYS A 1 696 ? -27.751 -5.019 18.937 1.00 97.38 696 LYS A CA 1
ATOM 5452 C C . LYS A 1 696 ? -27.142 -6.150 18.124 1.00 97.38 696 LYS A C 1
ATOM 5454 O O . LYS A 1 696 ? -27.294 -6.196 16.904 1.00 97.38 696 LYS A O 1
ATOM 5459 N N . VAL A 1 697 ? -26.501 -7.078 18.817 1.00 98.12 697 VAL A N 1
ATOM 5460 C CA . VAL A 1 697 ? -25.863 -8.252 18.231 1.00 98.12 697 VAL A CA 1
ATOM 5461 C C . VAL A 1 697 ? -26.516 -9.495 18.808 1.00 98.12 697 VAL A C 1
ATOM 5463 O O . VAL A 1 697 ? -26.561 -9.670 20.021 1.00 98.12 697 VAL A O 1
ATOM 5466 N N . ARG A 1 698 ? -27.020 -10.375 17.946 1.00 98.06 698 ARG A N 1
ATOM 5467 C CA . ARG A 1 698 ? -27.588 -11.668 18.336 1.00 98.06 698 ARG A CA 1
ATOM 5468 C C . ARG A 1 698 ? -26.724 -12.783 17.776 1.00 98.06 698 ARG A C 1
ATOM 5470 O O . ARG A 1 698 ? -26.668 -12.970 16.561 1.00 98.06 698 ARG A O 1
ATOM 5477 N N . ALA A 1 699 ? -26.063 -13.523 18.654 1.00 96.69 699 ALA A N 1
ATOM 5478 C CA . ALA A 1 699 ? -25.283 -14.687 18.279 1.00 96.69 699 ALA A CA 1
ATOM 5479 C C . ALA A 1 699 ? -26.173 -15.914 18.049 1.00 96.69 699 ALA A C 1
ATOM 5481 O O . ALA A 1 699 ? -27.260 -16.049 18.612 1.00 96.69 699 A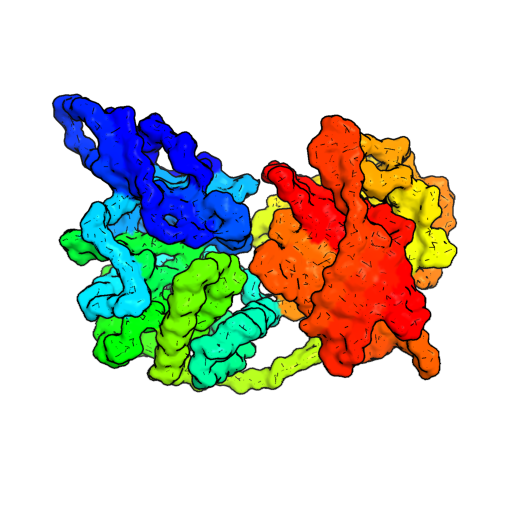LA A O 1
ATOM 5482 N N . SER A 1 700 ? -25.690 -16.830 17.211 1.00 94.56 700 SER A N 1
ATOM 5483 C CA . SER A 1 700 ? -26.345 -18.121 16.945 1.00 94.56 700 SER A CA 1
ATOM 5484 C C . SER A 1 700 ? -26.453 -19.030 18.177 1.00 94.56 700 SER A C 1
ATOM 5486 O O . SER A 1 700 ? -27.294 -19.923 18.187 1.00 94.56 700 SER A O 1
ATOM 5488 N N . ASP A 1 701 ? -25.661 -18.772 19.221 1.00 91.19 701 ASP A N 1
ATOM 5489 C CA . ASP A 1 701 ? -25.732 -19.434 20.529 1.00 91.19 701 ASP A CA 1
ATOM 5490 C C . ASP A 1 701 ? -26.652 -18.706 21.532 1.00 91.19 701 ASP A C 1
ATOM 5492 O O . ASP A 1 701 ? -26.505 -18.863 22.742 1.00 91.19 701 ASP A O 1
ATOM 5496 N N . GLU A 1 702 ? -27.595 -17.909 21.017 1.00 91.31 702 GLU A N 1
ATOM 5497 C CA . GLU A 1 702 ? -28.636 -17.168 21.748 1.00 91.31 702 GLU A CA 1
ATOM 5498 C C . GLU A 1 702 ? -28.141 -16.018 22.637 1.00 91.31 702 GLU A C 1
ATOM 5500 O O . GLU A 1 702 ? -28.955 -15.320 23.244 1.00 91.31 702 GLU A O 1
ATOM 5505 N N . ARG A 1 703 ? -26.831 -15.749 22.681 1.00 95.12 703 ARG A N 1
ATOM 5506 C CA . ARG A 1 703 ? -26.305 -14.571 23.379 1.00 95.12 703 ARG A CA 1
ATOM 5507 C C . ARG A 1 703 ? -26.710 -13.286 22.663 1.00 95.12 703 ARG A C 1
ATOM 5509 O O . ARG A 1 703 ? -26.591 -13.170 21.443 1.00 95.12 703 ARG A O 1
ATOM 5516 N N . GLU A 1 704 ? -27.138 -12.303 23.446 1.00 96.44 704 GLU A N 1
ATOM 5517 C CA . GLU A 1 704 ? -27.430 -10.950 22.981 1.00 96.44 704 GLU A CA 1
ATOM 5518 C C . GLU A 1 704 ? -26.403 -9.983 23.557 1.00 96.44 704 GLU A C 1
ATOM 5520 O O . GLU A 1 704 ? -26.129 -10.001 24.755 1.00 96.44 704 GLU A O 1
ATOM 5525 N N . GLY A 1 705 ? -25.833 -9.153 22.697 1.00 96.06 705 GLY A N 1
ATOM 5526 C CA . GLY A 1 705 ? -24.835 -8.164 23.053 1.00 96.06 705 GLY A CA 1
ATOM 5527 C C . GLY A 1 705 ?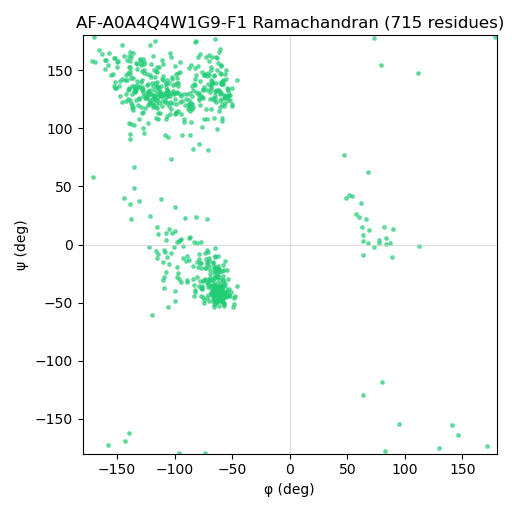 -24.999 -6.883 22.253 1.00 96.06 705 GLY A C 1
ATOM 5528 O O . GLY A 1 705 ? -26.005 -6.683 21.566 1.00 96.06 705 GLY A O 1
ATOM 5529 N N . VAL A 1 706 ? -24.005 -6.007 22.344 1.00 96.75 706 VAL A N 1
ATOM 5530 C CA . VAL A 1 706 ? -24.016 -4.695 21.693 1.00 96.75 706 VAL A CA 1
ATOM 5531 C C . VAL A 1 706 ? -22.639 -4.346 21.159 1.00 96.75 706 VAL A C 1
ATOM 5533 O O . VAL A 1 706 ? -21.626 -4.884 21.612 1.00 96.75 706 VAL A O 1
ATOM 5536 N N . GLY A 1 707 ? -22.605 -3.434 20.198 1.00 95.94 707 GLY A N 1
ATOM 5537 C CA . GLY A 1 707 ? -21.355 -2.945 19.647 1.00 95.94 707 GLY A CA 1
ATOM 5538 C C . GLY A 1 707 ? -21.521 -1.748 18.735 1.00 95.94 707 GLY A C 1
ATOM 5539 O O . GLY A 1 707 ? -22.643 -1.297 18.481 1.00 95.94 707 GLY A O 1
ATOM 5540 N N . TRP A 1 708 ? -20.383 -1.276 18.247 1.00 96.12 708 TRP A N 1
ATOM 5541 C CA . TRP A 1 708 ? -20.255 -0.214 17.269 1.00 96.12 708 TRP A CA 1
ATOM 5542 C C . TRP A 1 708 ? -19.821 -0.787 15.918 1.00 96.12 708 TRP A C 1
ATOM 5544 O O . TRP A 1 708 ? -18.989 -1.694 15.838 1.00 96.12 708 TRP A O 1
ATOM 5554 N N . PHE A 1 709 ? -20.421 -0.275 14.851 1.00 97.12 709 PHE A N 1
ATOM 5555 C CA . PHE A 1 709 ? -20.225 -0.749 13.488 1.00 97.12 709 PHE A CA 1
ATOM 5556 C C . PHE A 1 709 ? -20.075 0.441 12.554 1.00 97.12 709 PHE A C 1
ATOM 5558 O O . PHE A 1 709 ? -20.739 1.464 12.732 1.00 97.12 709 PHE A O 1
ATOM 5565 N N . GLU A 1 710 ? -19.210 0.294 11.560 1.00 95.81 710 GLU A N 1
ATOM 5566 C CA . GLU A 1 710 ? -18.881 1.352 10.615 1.00 95.81 710 GLU A CA 1
ATOM 5567 C C . GLU A 1 710 ? -18.698 0.766 9.215 1.00 95.81 710 GLU A C 1
ATOM 5569 O O . GLU A 1 710 ? -17.896 -0.144 9.003 1.00 95.81 710 GLU A O 1
ATOM 5574 N N . TRP A 1 711 ? -19.46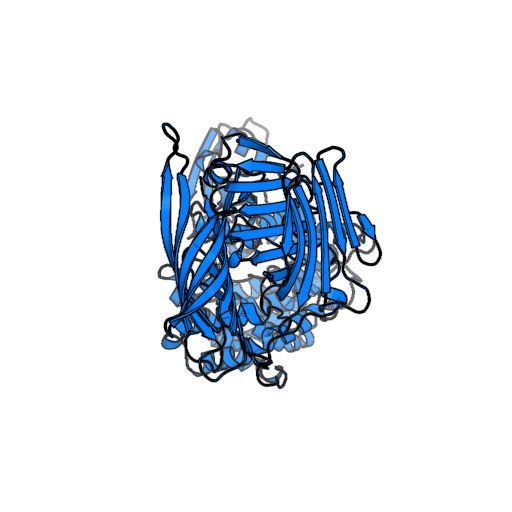8 1.290 8.265 1.00 95.06 711 TRP A N 1
ATOM 5575 C CA . TRP A 1 711 ? -19.440 0.922 6.855 1.00 95.06 711 TRP A CA 1
ATOM 5576 C C . TRP A 1 711 ? -18.948 2.118 6.046 1.00 95.06 711 TRP A C 1
ATOM 5578 O O . TRP A 1 711 ? -19.668 3.104 5.874 1.00 95.06 711 TRP A O 1
ATOM 5588 N N . ASN A 1 712 ? -17.724 2.027 5.531 1.00 92.88 712 ASN A N 1
ATOM 5589 C CA . ASN A 1 712 ? -17.199 2.997 4.580 1.00 92.88 712 ASN A CA 1
ATOM 5590 C C . ASN A 1 712 ? -17.575 2.571 3.167 1.00 92.88 712 ASN A C 1
ATOM 5592 O O . ASN A 1 712 ? -17.106 1.543 2.670 1.00 92.88 712 ASN A O 1
ATOM 5596 N N . MET A 1 713 ? -18.376 3.407 2.521 1.00 88.00 713 MET A N 1
ATOM 5597 C CA . MET A 1 713 ? -18.841 3.226 1.153 1.00 88.00 713 MET A CA 1
ATOM 5598 C C . MET A 1 713 ? -18.354 4.400 0.310 1.00 88.00 713 MET A C 1
ATOM 5600 O O . MET A 1 713 ? -18.710 5.554 0.571 1.00 88.00 713 MET A O 1
ATOM 5604 N N . ASN A 1 714 ? -17.546 4.114 -0.708 1.00 81.19 714 ASN A N 1
ATOM 5605 C CA . ASN A 1 714 ? -17.106 5.130 -1.654 1.00 81.19 714 ASN A CA 1
ATOM 5606 C C . ASN A 1 714 ? -18.223 5.425 -2.646 1.00 81.19 714 ASN A C 1
ATOM 5608 O O . ASN A 1 714 ? -18.678 4.554 -3.391 1.00 81.19 714 ASN A O 1
ATOM 5612 N N . VAL A 1 715 ? -18.647 6.683 -2.667 1.00 69.75 715 VAL A N 1
ATOM 5613 C CA . VAL A 1 715 ? -19.674 7.169 -3.577 1.00 69.75 715 VAL A CA 1
ATOM 5614 C C . VAL A 1 715 ? -18.950 7.723 -4.797 1.00 69.75 715 VAL A C 1
ATOM 5616 O O . VAL A 1 715 ? -18.470 8.856 -4.800 1.00 69.75 715 VAL A O 1
ATOM 5619 N N . TRP A 1 716 ? -18.799 6.877 -5.813 1.00 55.41 716 TRP A N 1
ATOM 5620 C CA . TRP A 1 716 ? -18.304 7.290 -7.122 1.00 55.41 716 TRP A CA 1
ATOM 5621 C C . TRP A 1 716 ? -19.449 8.017 -7.836 1.00 55.41 716 TRP A C 1
ATOM 5623 O O . TRP A 1 716 ? -20.387 7.363 -8.295 1.00 55.41 716 TRP A O 1
ATOM 5633 N N . GLU A 1 717 ? -19.418 9.351 -7.847 1.00 41.75 717 GLU A N 1
ATOM 5634 C CA . GLU A 1 717 ? -20.288 10.153 -8.724 1.00 41.75 717 GLU A CA 1
ATOM 5635 C C . GLU A 1 717 ? -19.871 10.023 -10.194 1.00 41.75 717 GLU A C 1
ATOM 5637 O O . GLU A 1 717 ? -18.648 10.058 -10.482 1.00 41.75 717 GLU A O 1
#

Solvent-accessible surface area (backbone atoms only — not comparable to full-atom values): 38223 Å² total; per-residue (Å²): 135,82,80,77,37,58,73,31,70,66,41,49,72,50,80,88,74,66,46,60,68,55,52,27,60,47,66,73,43,84,52,62,73,48,69,48,81,42,80,45,86,86,50,79,59,26,41,36,26,42,34,39,52,40,68,54,88,76,68,90,89,69,92,67,93,74,70,60,49,32,30,41,38,24,44,30,88,50,66,68,42,31,50,50,35,45,77,71,41,26,39,53,42,29,29,45,37,56,29,68,46,53,78,72,39,53,68,82,45,41,63,34,34,56,55,62,44,37,21,10,41,22,84,76,81,49,41,20,18,38,32,30,49,49,76,49,96,75,35,41,66,39,47,38,88,80,28,56,52,73,68,55,44,46,50,50,31,27,52,50,14,26,41,38,23,45,39,31,60,74,75,66,49,82,93,31,79,67,46,56,70,73,50,44,79,30,59,72,75,74,93,53,44,53,52,42,47,43,54,50,48,52,56,48,42,77,74,42,54,93,78,50,56,70,72,50,50,52,51,48,67,64,46,52,83,42,45,53,62,50,53,48,54,58,74,68,50,58,75,81,48,48,26,53,36,47,70,63,49,35,29,71,34,30,33,39,26,80,89,76,49,53,31,55,54,75,46,39,54,48,28,56,39,54,50,51,42,34,53,28,36,24,58,23,43,19,35,47,71,70,58,36,74,75,39,47,71,61,35,47,45,41,16,34,55,25,22,53,68,40,37,62,91,86,74,66,80,66,69,45,57,67,55,48,60,59,50,31,25,66,32,32,62,55,44,54,56,53,53,57,50,46,68,72,68,47,91,56,80,66,74,44,52,64,48,53,53,55,36,50,53,36,32,44,52,47,29,58,76,51,52,26,75,75,71,57,71,92,67,73,74,83,71,82,70,70,46,61,68,57,69,72,68,81,50,93,74,90,80,70,93,56,67,41,33,37,34,37,44,37,40,38,37,42,32,74,93,78,38,36,34,35,43,38,37,44,32,53,22,93,63,49,96,26,20,35,38,37,39,32,39,35,38,71,95,67,26,25,39,34,44,80,35,68,63,32,66,80,67,46,80,50,103,50,32,47,33,41,68,44,92,94,44,39,46,36,40,40,36,46,48,89,92,31,63,91,41,40,40,37,42,38,39,39,25,74,55,26,33,27,28,73,54,44,64,40,53,66,66,68,76,59,76,61,75,46,69,39,35,39,35,38,42,40,38,40,34,52,73,55,74,56,37,25,53,79,62,52,63,35,34,45,32,47,24,38,27,32,39,42,37,31,52,71,85,45,78,45,78,38,84,70,18,46,25,42,36,36,42,36,46,46,82,55,67,71,69,74,52,33,34,39,43,38,39,37,42,34,61,42,54,93,95,52,88,46,40,37,42,38,38,41,36,39,42,39,46,91,99,50,82,67,48,54,42,42,36,42,31,49,61,95,47,68,28,43,34,80,41,70,49,77,50,74,43,69,47,75,49,74,47,90,98,50,91,59,71,44,74,44,70,64,30,33,42,38,38,42,32,28,63,99,51,77,73,46,45,35,40,38,39,58,71,51,51,57,43,46,63,50,70,47,97,77,66,51,31,20,37,33,42,26,27,41,24,43,33,39,34,80,86,74,44,62,28,43,32,46,38,35,39,38,43,60,51,84,128

Foldseek 3Di:
DQDQAAAALDADADPVPDDQVNVCQLQVHDFFPDWDWDWDDPCQFWTKTKIQTDGDDDDPPDPDDDDRIKMKIWGDPPPQSPLLLLVQLLQVQQLCCLRPPLVQFDPVLVLQAWNWSYWYANPLSSIIMTITHDLDPPWDFFDLVVFDDLLRLLQLLLSLLLNQQRFACVPDPPVPPVVCVVQVVLADDPPWDLVRLVVLVVQLCVPCVVVADPLLVVLCVLLSNQVNVLVVCFVPPDSLQKGKELLQSERNQWIQHPVRHIHGHRSSPIHITGSLLNVLLHLLRRHDLVRSVVCVLVSLVSSQVSNVVNHDPPNDDGQDSVNSLLCSLSSLSVNLSVLSVCVFSTDDDPPNVVSSNSSSVSSSSSNVVSVSSVVGPPDDDPDQPFDADDLCLLDDDDFDDDQQWKKKKKKKWDDVVQQKIKIWMWIDRPNAQATWTWIWMDHFQFFIWIDTDRHFHDWDDDPFWTWGDDPQAKTKIKGDDVVCRLFKIKIWMWGQFTAGASDLVCQVVVPDGGPDGWTKIWIKMWGFDAGWGAWPIFQKIKTKTFMFTWIAIRNDIDTRPTITMMMMIHTDRDDLQSWKKKWKWKKWQDDVVDRWIKIWTKMWTGDPPHDIDIWTWIDTHHDIFIWPDKDKDFDWDWDDDVPDPDIDIATQKMWMWTDTPPDDIKIKIWGFRGWGKHWDAGPSGWIKIKTKGKTWIAIPSRIIIIIIMIIIDTDDD

Sequence (717 aa):
MTTKPTLSAQAIEKVDQVTVEFLAEALSISGIISFVATKIGTGQVGEVYRLSLNYGATPSGLNLERPDTIILKIPSPNPQSRATAVSINLYEYEARFYAEIAPLLPETAREALPRCFHAGFNPETALSSLLLEDAGTDALVGDDLRGATREQALLAMRTLGLMHGALRPVLMDAEKASWLKKASWLIREPNANQAFFHEMFLSFKARYESQMAPEHLEICERWVPALGWWIEQQLTASPEKIGVKHSDYRLDNLLFTAAGGLKVIDWQCIMAGPLVGDIAYFLACSLKVEDRRAWQDDLLRAYCDALAQALPPGFGPTLTFEQVTHDLRLHTLGTLATHIMSSQLIDCAGRGDDMFMALIARECELIKDTNALELLPELPPQDPTPLRPLIENEYPHPAWMGKYWSESWYFDFVDEAQGIAGWIRLALTPRMKGNWYTATITQKGKGVYQIADYAAPGVVLDEHSLRLAKPGAYDIVHEVNTGEELETYRIKMSSDAAAHYHDANDILLGTSPPSTSESLSLSLSYNTTGIPYQYRILTRYEVPCTVTGLLVINGTSIALNSAYGQRDHSWGARDWWASDWIWSAFYLPAKHGSTTETRIHALQLRWPGRPSMSMGYVQTGDDIQEIEGLECEEDVVTKHTPNSEVKTQMVTGMKMKVLAHGKEEIRVRIEPQAHAPLKLVNDDGRASTFDTAWAKVRASDEREGVGWFEWNMNVWE